Protein 5EYF (pdb70)

Nearest PDB structures (foldseek):
  6svf-assembly1_A  TM=8.937E-01  e=3.578E-24  Thermotoga maritima MSB8
  1xt8-assembly1_A  TM=9.044E-01  e=3.870E-22  Campylobacter jejuni
  2yjp-assembly3_C  TM=8.990E-01  e=2.660E-22  Neisseria gonorrhoeae FA 1090
  5lom-assembly1_A  TM=8.837E-01  e=2.444E-17  Agrobacterium fabrum str. C58
  3mpk-assembly1_A  TM=8.331E-01  e=2.059E-15  Bordetella pertussis Tohama I

Secondary structure (DSSP, 8-state):
--HHHHHHHHTEEEEEE-SS-TTT--TTTTS--SHHHHHHHHHHHHHH-TT-EEEEEE--TTTHHHHHHHTS-SEE------TTGGGTEEE----EEE-EEEEEETT-S--SGGG--TT-EEEEETT-HHHHHHHHHSTTSEEEEESSHHHHHHHHHTTS----EEHHHHHHHHTT-TTEEEES-BSS-EEE--EEETT-HHHHHHHHHHHH---SSHHHHHHHHH-TT--TT---/--S-HHHHHHHH-EEEEEE-SS-TTT--TTTT---SHHHHHHHHHHHHHH-TT-EEEEEE--TTTHHHHHHTTS-SEE------HHHHTTEEE-S--EEE-EEEEEETT-S--SGGG--TT-EEEEETTSSHHHHHHHHSTT-EEEEESSHHHHHHHHHTTSS---EEHHHHHHHHTT-TTEEEES-BSS-EEE--EEETT-HHHHHHHHHHHH---SSHHHHHHHHH-TT--TT---

InterPro domains:
  IPR001320 Ionotropic glutamate receptor, C-terminal [SM00079] (42-264)
  IPR001638 Solute-binding protein family 3/N-terminal domain of MltF [PF00497] (43-263)
  IPR001638 Solute-binding protein family 3/N-terminal domain of MltF [SM00062] (42-265)
  IPR051455 Bacterial solute-binding protein 3 [PTHR30085] (2-263)

Structure (mmCIF, N/CA/C/O backbone):
data_5EYF
#
_entry.id   5EYF
#
_cell.length_a   36.405
_cell.length_b   115.434
_cell.length_c   53.825
_cell.angle_alpha   90.00
_cell.angle_beta   101.93
_cell.angle_gamma   90.00
#
_symmetry.space_group_name_H-M   'P 1 21 1'
#
loop_
_entity.id
_entity.type
_entity.pdbx_description
1 polymer 'Glutamate ABC superfamily ATP binding cassette transporter, binding protein'
2 non-polymer 'GLUTAMIC ACID'
3 non-polymer 'MAGNESIUM ION'
4 non-polymer 'CHLORIDE ION'
5 water water
#
loop_
_atom_site.group_PDB
_atom_site.id
_atom_site.type_symbol
_atom_site.label_atom_id
_atom_site.label_alt_id
_atom_site.label_comp_id
_atom_site.label_asym_id
_atom_site.label_entity_id
_atom_site.label_seq_id
_atom_site.pdbx_PDB_ins_code
_atom_site.Cartn_x
_atom_site.Cartn_y
_atom_site.Cartn_z
_atom_site.occupancy
_atom_site.B_iso_or_equiv
_atom_site.auth_seq_id
_atom_site.auth_comp_id
_atom_site.auth_asym_id
_atom_site.auth_atom_id
_atom_site.pdbx_PDB_model_num
ATOM 1 N N . GLU A 1 5 ? -1.381 64.628 28.320 1.00 44.87 31 GLU A N 1
ATOM 2 C CA . GLU A 1 5 ? -0.378 64.746 27.265 1.00 43.67 31 GLU A CA 1
ATOM 3 C C . GLU A 1 5 ? 0.448 63.466 27.175 1.00 40.30 31 GLU A C 1
ATOM 4 O O . GLU A 1 5 ? 0.892 62.957 28.202 1.00 40.42 31 GLU A O 1
ATOM 10 N N . ASP A 1 6 ? 0.649 62.955 25.956 1.00 37.53 32 ASP A N 1
ATOM 11 C CA . ASP A 1 6 ? 1.412 61.722 25.739 1.00 34.93 32 ASP A CA 1
ATOM 12 C C . ASP A 1 6 ? 2.873 61.988 26.087 1.00 31.81 32 ASP A C 1
ATOM 13 O O . ASP A 1 6 ? 3.542 62.785 25.417 1.00 32.79 32 ASP A O 1
ATOM 18 N N . ILE A 1 7 ? 3.366 61.342 27.151 1.00 28.39 33 ILE A N 1
ATOM 19 C CA . ILE A 1 7 ? 4.726 61.603 27.608 1.00 27.82 33 ILE A CA 1
ATOM 20 C C . ILE A 1 7 ? 5.749 61.134 26.587 1.00 28.53 33 ILE A C 1
ATOM 21 O O . ILE A 1 7 ? 6.833 61.724 26.460 1.00 27.82 33 ILE A O 1
ATOM 26 N N . LEU A 1 8 ? 5.447 60.066 25.855 1.00 28.17 34 LEU A N 1
ATOM 27 C CA . LEU A 1 8 ? 6.390 59.624 24.840 1.00 28.83 34 LEU A CA 1
ATOM 28 C C . LEU A 1 8 ? 6.587 60.706 23.786 1.00 30.28 34 LEU A C 1
ATOM 29 O O . LEU A 1 8 ? 7.723 60.986 23.388 1.00 30.74 34 LEU A O 1
ATOM 34 N N . GLU A 1 9 ? 5.493 61.363 23.363 1.00 30.78 35 GLU A N 1
ATOM 35 C CA . GLU A 1 9 ? 5.599 62.503 22.456 1.00 32.84 35 GLU A CA 1
ATOM 36 C C . GLU A 1 9 ? 6.376 63.650 23.095 1.00 33.90 35 GLU A C 1
ATOM 37 O O . GLU A 1 9 ? 7.326 64.175 22.501 1.00 34.71 35 GLU A O 1
ATOM 43 N N . ARG A 1 10 ? 5.983 64.062 24.309 1.00 33.01 36 ARG A N 1
ATOM 44 C CA . ARG A 1 10 ? 6.627 65.228 24.911 1.00 33.54 36 ARG A CA 1
ATOM 45 C C . ARG A 1 10 ? 8.106 64.988 25.146 1.00 34.22 36 ARG A C 1
ATOM 46 O O . ARG A 1 10 ? 8.925 65.888 24.928 1.00 35.75 36 ARG A O 1
ATOM 54 N N . SER A 1 11 ? 8.467 63.783 25.605 1.00 32.84 37 SER A N 1
ATOM 55 C CA . SER A 1 11 ? 9.867 63.530 25.930 1.00 32.56 37 SER A CA 1
ATOM 56 C C . SER A 1 11 ? 10.755 63.610 24.696 1.00 33.56 37 SER A C 1
ATOM 57 O O . SER A 1 11 ? 11.919 64.002 24.803 1.00 32.28 37 SER A O 1
ATOM 60 N N . LYS A 1 12 ? 10.242 63.234 23.521 1.00 34.93 38 LYS A N 1
ATOM 61 C CA . LYS A 1 12 ? 11.022 63.434 22.304 1.00 37.93 38 LYS A CA 1
ATOM 62 C C . LYS A 1 12 ? 11.167 64.917 21.988 1.00 38.98 38 LYS A C 1
ATOM 63 O O . LYS A 1 12 ? 12.213 65.350 21.492 1.00 39.69 38 LYS A O 1
ATOM 69 N N . SER A 1 13 ? 10.138 65.715 22.287 1.00 37.72 39 SER A N 1
ATOM 70 C CA . SER A 1 13 ? 10.215 67.147 22.011 1.00 37.54 39 SER A CA 1
ATOM 71 C C . SER A 1 13 ? 11.213 67.852 22.930 1.00 38.03 39 SER A C 1
ATOM 72 O O . SER A 1 13 ? 12.010 68.673 22.469 1.00 40.14 39 SER A O 1
ATOM 75 N N . THR A 1 14 ? 11.194 67.553 24.227 1.00 34.78 40 THR A N 1
ATOM 76 C CA . THR A 1 14 ? 12.133 68.165 25.162 1.00 33.69 40 THR A CA 1
ATOM 77 C C . THR A 1 14 ? 13.432 67.377 25.291 1.00 32.41 40 THR A C 1
ATOM 78 O O . THR A 1 14 ? 14.334 67.799 26.024 1.00 34.12 40 THR A O 1
ATOM 82 N N . ASN A 1 15 ? 13.524 66.229 24.617 1.00 30.59 41 ASN A N 1
ATOM 83 C CA . ASN A 1 15 ? 14.716 65.381 24.606 1.00 28.37 41 ASN A CA 1
ATOM 84 C C . ASN A 1 15 ? 15.108 64.967 26.018 1.00 26.71 41 ASN A C 1
ATOM 85 O O . ASN A 1 15 ? 16.288 64.908 26.360 1.00 25.80 41 ASN A O 1
ATOM 90 N N . GLU A 1 16 ? 14.108 64.660 26.836 1.00 24.64 42 GLU A N 1
ATOM 91 C CA . GLU A 1 16 ? 14.360 64.449 28.255 1.00 23.20 42 GLU A CA 1
ATOM 92 C C . GLU A 1 16 ? 13.247 63.603 28.836 1.00 22.36 42 GLU A C 1
ATOM 93 O O . GLU A 1 16 ? 12.086 63.783 28.479 1.00 22.47 42 GLU A O 1
ATOM 99 N N . ILE A 1 17 ? 13.606 62.694 29.741 1.00 19.91 43 ILE A N 1
ATOM 100 C CA . ILE A 1 17 ? 12.643 62.004 30.587 1.00 18.73 43 ILE A CA 1
ATOM 101 C C . ILE A 1 17 ? 12.936 62.413 32.026 1.00 18.33 43 ILE A C 1
ATOM 102 O O . ILE A 1 17 ? 14.107 62.434 32.439 1.00 18.68 43 ILE A O 1
ATOM 107 N N . ILE A 1 18 ? 11.883 62.755 32.774 1.00 17.59 44 ILE A N 1
ATOM 108 C CA . ILE A 1 18 ? 11.995 63.190 34.163 1.00 17.84 44 ILE A CA 1
ATOM 109 C C . ILE A 1 18 ? 11.685 62.004 35.074 1.00 15.29 44 ILE A C 1
ATOM 110 O O . ILE A 1 18 ? 10.568 61.464 35.060 1.00 15.98 44 ILE A O 1
ATOM 115 N N . TRP A 1 19 ? 12.656 61.619 35.898 1.00 16.57 45 TRP A N 1
ATOM 116 C CA . TRP A 1 19 ? 12.536 60.442 36.746 1.00 14.97 45 TRP A CA 1
ATOM 117 C C . TRP A 1 19 ? 12.442 60.848 38.212 1.00 14.68 45 TRP A C 1
ATOM 118 O O . TRP A 1 19 ? 13.286 61.618 38.707 1.00 15.61 45 TRP A O 1
ATOM 129 N N . GLY A 1 20 ? 11.461 60.295 38.925 1.00 15.71 46 GLY A N 1
ATOM 130 C CA . GLY A 1 20 ? 11.423 60.472 40.361 1.00 14.32 46 GLY A CA 1
ATOM 131 C C . GLY A 1 20 ? 12.238 59.389 41.038 1.00 13.35 46 GLY A C 1
ATOM 132 O O . GLY A 1 20 ? 11.934 58.204 40.865 1.00 14.31 46 GLY A O 1
ATOM 133 N N . VAL A 1 21 ? 13.298 59.755 41.764 1.00 14.09 47 VAL A N 1
ATOM 134 C CA . VAL A 1 21 ? 14.178 58.794 42.425 1.00 13.82 47 VAL A CA 1
ATOM 135 C C . VAL A 1 21 ? 14.325 59.150 43.902 1.00 14.51 47 VAL A C 1
ATOM 136 O O . VAL A 1 21 ? 14.132 60.307 44.309 1.00 13.93 47 VAL A O 1
ATOM 140 N N . LYS A 1 22 ? 14.751 58.157 44.702 1.00 13.77 48 LYS A N 1
ATOM 141 C CA . LYS A 1 22 ? 15.138 58.482 46.067 1.00 14.23 48 LYS A CA 1
ATOM 142 C C . LYS A 1 22 ? 16.447 59.258 46.058 1.00 14.21 48 LYS A C 1
ATOM 143 O O . LYS A 1 22 ? 17.269 59.129 45.141 1.00 14.69 48 LYS A O 1
ATOM 149 N N . TYR A 1 23 ? 16.652 60.057 47.122 1.00 15.07 49 TYR A N 1
ATOM 150 C CA . TYR A 1 23 ? 17.928 60.728 47.350 1.00 15.66 49 TYR A CA 1
ATOM 151 C C . TYR A 1 23 ? 18.654 60.229 48.591 1.00 16.76 49 TYR A C 1
ATOM 152 O O . TYR A 1 23 ? 19.775 60.695 48.885 1.00 17.99 49 TYR A O 1
ATOM 161 N N . ASP A 1 24 ? 18.040 59.337 49.355 1.00 17.07 50 ASP A N 1
ATOM 162 C CA . ASP A 1 24 ? 18.579 58.906 50.638 1.00 17.26 50 ASP A CA 1
ATOM 163 C C . ASP A 1 24 ? 18.813 57.398 50.713 1.00 16.35 50 ASP A C 1
ATOM 164 O O . ASP A 1 24 ? 19.010 56.868 51.816 1.00 18.53 50 ASP A O 1
ATOM 169 N N . THR A 1 25 ? 18.820 56.686 49.582 1.00 14.61 51 THR A N 1
ATOM 170 C CA . THR A 1 25 ? 18.850 55.224 49.596 1.00 14.51 51 THR A CA 1
ATOM 171 C C . THR A 1 25 ? 20.107 54.745 48.878 1.00 13.94 51 THR A C 1
ATOM 172 O O . THR A 1 25 ? 20.131 54.564 47.660 1.00 13.52 51 THR A O 1
ATOM 176 N N . ARG A 1 26 ? 21.164 54.543 49.647 1.00 14.50 52 ARG A N 1
ATOM 177 C CA . ARG A 1 26 ? 22.413 54.044 49.088 1.00 14.56 52 ARG A CA 1
ATOM 178 C C . ARG A 1 26 ? 22.160 52.743 48.334 1.00 16.37 52 ARG A C 1
ATOM 179 O O . ARG A 1 26 ? 21.400 51.879 48.793 1.00 17.70 52 ARG A O 1
ATOM 187 N N . LEU A 1 27 ? 22.794 52.648 47.165 1.00 14.58 53 LEU A N 1
ATOM 188 C CA . LEU A 1 27 ? 22.746 51.572 46.173 1.00 13.47 53 LEU A CA 1
ATOM 189 C C . LEU A 1 27 ? 21.633 51.757 45.145 1.00 12.34 53 LEU A C 1
ATOM 190 O O . LEU A 1 27 ? 21.658 51.074 44.116 1.00 13.25 53 LEU A O 1
ATOM 195 N N . PHE A 1 28 ? 20.645 52.624 45.417 1.00 11.53 54 PHE A N 1
ATOM 196 C CA . PHE A 1 28 ? 19.510 52.813 44.511 1.00 11.87 54 PHE A CA 1
ATOM 197 C C . PHE A 1 28 ? 19.378 54.256 44.049 1.00 11.54 54 PHE A C 1
ATOM 198 O O . PHE A 1 28 ? 19.344 54.514 42.832 1.00 12.80 54 PHE A O 1
ATOM 206 N N . GLY A 1 29 ? 19.264 55.199 44.982 1.00 12.42 55 GLY A N 1
ATOM 207 C CA . GLY A 1 29 ? 19.180 56.616 44.635 1.00 13.92 55 GLY A CA 1
ATOM 208 C C . GLY A 1 29 ? 19.662 57.380 45.852 1.00 15.41 55 GLY A C 1
ATOM 209 O O . GLY A 1 29 ? 18.944 57.453 46.861 1.00 15.33 55 GLY A O 1
ATOM 234 N N . ASP A 1 32 ? 24.886 62.255 46.107 1.00 30.55 58 ASP A N 1
ATOM 235 C CA . ASP A 1 32 ? 26.309 62.103 46.368 1.00 32.98 58 ASP A CA 1
ATOM 236 C C . ASP A 1 32 ? 26.929 63.475 46.590 1.00 34.16 58 ASP A C 1
ATOM 237 O O . ASP A 1 32 ? 26.951 64.304 45.677 1.00 35.08 58 ASP A O 1
ATOM 242 N N . ILE A 1 33 ? 27.445 63.695 47.793 1.00 35.01 59 ILE A N 1
ATOM 243 C CA . ILE A 1 33 ? 28.004 64.998 48.137 1.00 40.76 59 ILE A CA 1
ATOM 244 C C . ILE A 1 33 ? 29.250 65.296 47.305 1.00 41.05 59 ILE A C 1
ATOM 245 O O . ILE A 1 33 ? 29.445 66.426 46.854 1.00 40.68 59 ILE A O 1
ATOM 250 N N . GLU A 1 34 ? 30.076 64.284 47.030 0.65 41.31 60 GLU A N 1
ATOM 251 C CA . GLU A 1 34 ? 31.302 64.533 46.269 0.65 41.82 60 GLU A CA 1
ATOM 252 C C . GLU A 1 34 ? 30.999 65.111 44.886 0.65 40.47 60 GLU A C 1
ATOM 253 O O . GLU A 1 34 ? 31.533 66.159 44.506 0.65 38.07 60 GLU A O 1
ATOM 259 N N . SER A 1 35 ? 30.133 64.450 44.123 1.00 41.21 61 SER A N 1
ATOM 260 C CA . SER A 1 35 ? 29.861 64.857 42.750 1.00 40.54 61 SER A CA 1
ATOM 261 C C . SER A 1 35 ? 28.647 65.768 42.614 1.00 38.63 61 SER A C 1
ATOM 262 O O . SER A 1 35 ? 28.388 66.257 41.513 1.00 37.71 61 SER A O 1
ATOM 265 N N . ARG A 1 36 ? 27.897 65.990 43.692 1.00 37.11 62 ARG A N 1
ATOM 266 C CA . ARG A 1 36 ? 26.655 66.753 43.645 1.00 35.74 62 ARG A CA 1
ATOM 267 C C . ARG A 1 36 ? 25.685 66.175 42.621 1.00 33.08 62 ARG A C 1
ATOM 268 O O . ARG A 1 36 ? 24.974 66.903 41.932 1.00 33.64 62 ARG A O 1
ATOM 276 N N . THR A 1 37 ? 25.641 64.845 42.527 1.00 29.59 63 THR A N 1
ATOM 277 C CA . THR A 1 37 ? 24.707 64.168 41.629 1.00 27.49 63 THR A CA 1
ATOM 278 C C . THR A 1 37 ? 24.145 62.939 42.320 1.00 24.16 63 THR A C 1
ATOM 279 O O . THR A 1 37 ? 24.763 62.370 43.214 1.00 25.18 63 THR A O 1
ATOM 283 N N . VAL A 1 38 ? 22.970 62.547 41.914 1.00 21.10 64 VAL A N 1
ATOM 284 C CA . VAL A 1 38 ? 22.345 61.386 42.523 1.00 19.51 64 VAL A CA 1
ATOM 285 C C . VAL A 1 38 ? 22.883 60.129 41.846 1.00 18.70 64 VAL A C 1
ATOM 286 O O . VAL A 1 38 ? 23.136 60.115 40.638 1.00 19.18 64 VAL A O 1
ATOM 290 N N . GLN A 1 39 ? 23.088 59.070 42.628 1.00 18.12 65 GLN A N 1
ATOM 291 C CA . GLN A 1 39 ? 23.713 57.850 42.123 1.00 18.13 65 GLN A CA 1
ATOM 292 C C . GLN A 1 39 ? 23.013 56.614 42.658 1.00 15.96 65 GLN A C 1
ATOM 293 O O . GLN A 1 39 ? 22.460 56.626 43.756 1.00 16.42 65 GLN A O 1
ATOM 299 N N . GLY A 1 40 ? 23.086 55.535 41.886 1.00 13.83 66 GLY A N 1
ATOM 300 C CA . GLY A 1 40 ? 22.608 54.249 42.357 1.00 13.94 66 GLY A CA 1
ATOM 301 C C . GLY A 1 40 ? 22.079 53.422 41.204 1.00 12.29 66 GLY A C 1
ATOM 302 O O . GLY A 1 40 ? 22.033 53.864 40.056 1.00 13.43 66 GLY A O 1
ATOM 303 N N . PHE A 1 41 ? 21.599 52.224 41.565 1.00 12.26 67 PHE A N 1
ATOM 304 C CA . PHE A 1 41 ? 21.012 51.301 40.590 1.00 11.40 67 PHE A CA 1
ATOM 305 C C . PHE A 1 41 ? 19.768 51.878 39.903 1.00 11.66 67 PHE A C 1
ATOM 306 O O . PHE A 1 41 ? 19.622 51.751 38.679 1.00 12.78 67 PHE A O 1
ATOM 314 N N . ASP A 1 42 ? 18.841 52.469 40.674 1.00 12.26 68 ASP A N 1
ATOM 315 C CA . ASP A 1 42 ? 17.655 53.064 40.035 1.00 11.73 68 ASP A CA 1
ATOM 316 C C . ASP A 1 42 ? 18.060 54.174 39.061 1.00 12.43 68 ASP A C 1
ATOM 317 O O . ASP A 1 42 ? 17.509 54.278 37.946 1.00 13.31 68 ASP A O 1
ATOM 322 N N . VAL A 1 43 ? 19.016 55.009 39.468 1.00 12.85 69 VAL A N 1
ATOM 323 C CA . VAL A 1 43 ? 19.522 56.084 38.613 1.00 13.42 69 VAL A CA 1
ATOM 324 C C . VAL A 1 43 ? 20.103 55.519 37.318 1.00 13.83 69 VAL A C 1
ATOM 325 O O . VAL A 1 43 ? 19.793 55.997 36.222 1.00 14.49 69 VAL A O 1
ATOM 329 N N . ASP A 1 44 ? 20.972 54.503 37.423 1.00 13.79 70 ASP A N 1
ATOM 330 C CA . ASP A 1 44 ? 21.610 53.961 36.223 1.00 13.37 70 ASP A CA 1
ATOM 331 C C . ASP A 1 44 ? 20.614 53.251 35.315 1.00 13.69 70 ASP A C 1
ATOM 332 O O . ASP A 1 44 ? 20.731 53.337 34.082 1.00 15.30 70 ASP A O 1
ATOM 337 N N . ILE A 1 45 ? 19.623 52.559 35.896 1.00 12.69 71 ILE A N 1
ATOM 338 C CA . ILE A 1 45 ? 18.576 51.962 35.059 1.00 13.32 71 ILE A CA 1
ATOM 339 C C . ILE A 1 45 ? 17.793 53.054 34.329 1.00 13.29 71 ILE A C 1
ATOM 340 O O . ILE A 1 45 ? 17.523 52.931 33.129 1.00 14.03 71 ILE A O 1
ATOM 345 N N . ALA A 1 46 ? 17.473 54.165 35.022 1.00 12.64 72 ALA A N 1
ATOM 346 C CA . ALA A 1 46 ? 16.766 55.270 34.380 1.00 13.80 72 ALA A CA 1
ATOM 347 C C . ALA A 1 46 ? 17.568 55.818 33.217 1.00 13.68 72 ALA A C 1
ATOM 348 O O . ALA A 1 46 ? 17.023 56.087 32.137 1.00 15.63 72 ALA A O 1
ATOM 350 N N . LYS A 1 47 ? 18.865 56.052 33.436 1.00 14.93 73 LYS A N 1
ATOM 351 C CA . LYS A 1 47 ? 19.709 56.581 32.367 1.00 15.21 73 LYS A CA 1
ATOM 352 C C . LYS A 1 47 ? 19.722 55.659 31.152 1.00 16.41 73 LYS A C 1
ATOM 353 O O . LYS A 1 47 ? 19.667 56.121 30.006 1.00 16.67 73 LYS A O 1
ATOM 359 N N . ALA A 1 48 ? 19.836 54.360 31.394 1.00 16.94 74 ALA A N 1
ATOM 360 C CA . ALA A 1 48 ? 19.899 53.389 30.309 1.00 15.92 74 ALA A CA 1
ATOM 361 C C . ALA A 1 48 ? 18.573 53.334 29.550 1.00 15.43 74 ALA A C 1
ATOM 362 O O . ALA A 1 48 ? 18.563 53.280 28.308 1.00 16.41 74 ALA A O 1
ATOM 364 N N . ILE A 1 49 ? 17.446 53.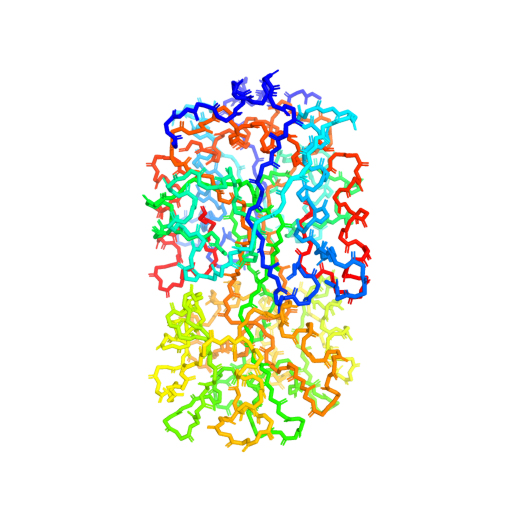356 30.271 1.00 15.68 75 ILE A N 1
ATOM 365 C CA . ILE A 1 49 ? 16.152 53.350 29.586 1.00 15.22 75 ILE A CA 1
ATOM 366 C C . ILE A 1 49 ? 16.027 54.589 28.730 1.00 16.00 75 ILE A C 1
ATOM 367 O O . ILE A 1 49 ? 15.552 54.534 27.585 1.00 17.14 75 ILE A O 1
ATOM 372 N N . THR A 1 50 ? 16.461 55.731 29.272 1.00 16.35 76 THR A N 1
ATOM 373 C CA . THR A 1 50 ? 16.319 56.984 28.537 1.00 16.14 76 THR A CA 1
ATOM 374 C C . THR A 1 50 ? 17.115 56.937 27.241 1.00 18.13 76 THR A C 1
ATOM 375 O O . THR A 1 50 ? 16.644 57.404 26.195 1.00 19.13 76 THR A O 1
ATOM 379 N N . LYS A 1 51 ? 18.306 56.346 27.280 1.00 17.80 77 LYS A N 1
ATOM 380 C CA . LYS A 1 51 ? 19.093 56.203 26.062 1.00 18.88 77 LYS A CA 1
ATOM 381 C C . LYS A 1 51 ? 18.440 55.233 25.082 1.00 20.54 77 LYS A C 1
ATOM 382 O O . LYS A 1 51 ? 18.524 55.438 23.870 1.00 21.77 77 LYS A O 1
ATOM 388 N N . LYS A 1 52 ? 17.793 54.159 25.568 1.00 20.38 78 LYS A N 1
ATOM 389 C CA . LYS A 1 52 ? 17.094 53.280 24.624 1.00 20.33 78 LYS A CA 1
ATOM 390 C C . LYS A 1 52 ? 15.955 54.012 23.917 1.00 20.01 78 LYS A C 1
ATOM 391 O O . LYS A 1 52 ? 15.742 53.824 22.711 1.00 20.62 78 LYS A O 1
ATOM 397 N N . ILE A 1 53 ? 15.212 54.845 24.655 1.00 19.66 79 ILE A N 1
ATOM 398 C CA . ILE A 1 53 ? 14.028 55.508 24.106 1.00 20.19 79 ILE A CA 1
ATOM 399 C C . ILE A 1 53 ? 14.419 56.690 23.238 1.00 22.71 79 ILE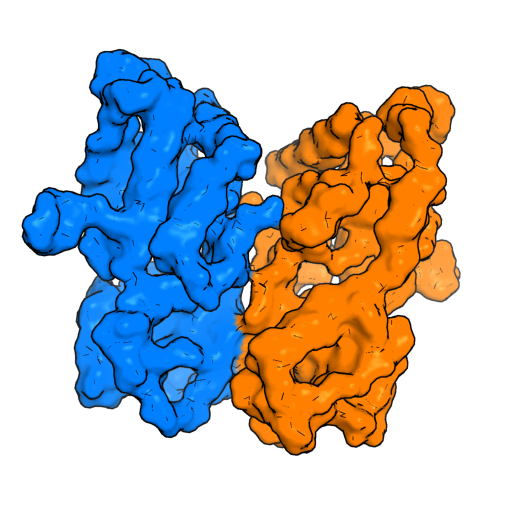 A C 1
ATOM 400 O O . ILE A 1 53 ? 13.888 56.874 22.135 1.00 24.26 79 ILE A O 1
ATOM 405 N N . LEU A 1 54 ? 15.330 57.531 23.722 1.00 22.69 80 LEU A N 1
ATOM 406 C CA . LEU A 1 54 ? 15.609 58.791 23.041 1.00 24.67 80 LEU A CA 1
ATOM 407 C C . LEU A 1 54 ? 16.884 58.761 22.209 1.00 26.13 80 LEU A C 1
ATOM 408 O O . LEU A 1 54 ? 17.129 59.704 21.443 1.00 28.94 80 LEU A O 1
ATOM 413 N N . GLY A 1 55 ? 17.681 57.705 22.319 1.00 26.16 81 GLY A N 1
ATOM 414 C CA . GLY A 1 55 ? 18.986 57.666 21.705 1.00 25.91 81 GLY A CA 1
ATOM 415 C C . GLY A 1 55 ? 20.066 58.116 22.669 1.00 28.91 81 GLY A C 1
ATOM 416 O O . GLY A 1 55 ? 19.811 58.616 23.768 1.00 28.10 81 GLY A O 1
ATOM 417 N N . ASP A 1 56 ? 21.309 57.966 22.219 1.00 31.82 82 ASP A N 1
ATOM 418 C CA . ASP A 1 56 ? 22.441 58.201 23.106 1.00 35.70 82 ASP A CA 1
ATOM 419 C C . ASP A 1 56 ? 22.519 59.639 23.601 1.00 34.09 82 ASP A C 1
ATOM 420 O O . ASP A 1 56 ? 23.120 59.884 24.648 1.00 35.08 82 ASP A O 1
ATOM 425 N N . ASN A 1 57 ? 21.912 60.592 22.904 1.00 33.27 83 ASN A N 1
ATOM 426 C CA . ASN A 1 57 ? 21.922 61.976 23.354 1.00 33.01 83 ASN A CA 1
ATOM 427 C C . ASN A 1 57 ? 20.720 62.360 24.222 1.00 31.67 83 ASN A C 1
ATOM 428 O O . ASN A 1 57 ? 20.544 63.545 24.528 1.00 31.52 83 ASN A O 1
ATOM 433 N N . GLY A 1 58 ? 19.887 61.406 24.613 1.00 29.09 84 GLY A N 1
ATOM 434 C CA . GLY A 1 58 ? 18.750 61.737 25.451 1.00 28.67 84 GLY A CA 1
ATOM 435 C C . GLY A 1 58 ? 19.186 62.208 26.828 1.00 28.24 84 GLY A C 1
ATOM 436 O O . GLY A 1 58 ? 20.187 61.753 27.381 1.00 28.30 84 GLY A O 1
ATOM 437 N N . LYS A 1 59 ? 18.414 63.130 27.395 1.00 27.71 85 LYS A N 1
ATOM 438 C CA . LYS A 1 59 ? 18.724 63.701 28.701 1.00 27.47 85 LYS A CA 1
ATOM 439 C C . LYS A 1 59 ? 17.849 63.091 29.784 1.00 23.73 85 LYS A C 1
ATOM 440 O O . LYS A 1 59 ? 16.691 62.739 29.544 1.00 23.00 85 LYS A O 1
ATOM 446 N N . THR A 1 60 ? 18.405 63.008 30.993 1.00 24.42 86 THR A N 1
ATOM 447 C CA . THR A 1 60 ? 17.649 62.625 32.173 1.00 24.14 86 THR A CA 1
ATOM 448 C C . THR A 1 60 ? 17.593 63.794 33.141 1.00 25.22 86 THR A C 1
ATOM 449 O O . THR A 1 60 ? 18.571 64.532 33.289 1.00 28.06 86 THR A O 1
ATOM 453 N N A GLU A 1 61 ? 16.440 63.988 33.780 0.47 24.29 87 GLU A N 1
ATOM 454 N N B GLU A 1 61 ? 16.427 63.981 33.741 0.53 24.38 87 GLU A N 1
ATOM 455 C CA A GLU A 1 61 ? 16.320 64.900 34.910 0.47 24.28 87 GLU A CA 1
ATOM 456 C CA B GLU A 1 61 ? 16.265 64.839 34.896 0.53 24.67 87 GLU A CA 1
ATOM 457 C C A GLU A 1 61 ? 15.756 64.146 36.103 0.47 21.89 87 GLU A C 1
ATOM 458 C C B GLU A 1 61 ? 15.866 63.970 36.078 0.53 22.56 87 GLU A C 1
ATOM 459 O O A GLU A 1 61 ? 14.700 63.516 35.994 0.47 20.51 87 GLU A O 1
ATOM 460 O O B GLU A 1 61 ? 15.067 63.041 35.930 0.53 22.76 87 GLU A O 1
ATOM 471 N N . PHE A 1 62 ? 16.431 64.249 37.242 1.00 21.21 88 PHE A N 1
ATOM 472 C CA . PHE A 1 62 ? 16.045 63.527 38.447 1.00 19.27 88 PHE A CA 1
ATOM 473 C C . PHE A 1 62 ? 15.392 64.490 39.421 1.00 19.99 88 PHE A C 1
ATOM 474 O O . PHE A 1 62 ? 15.827 65.642 39.566 1.00 24.85 88 PHE A O 1
ATOM 482 N N . VAL A 1 63 ? 14.296 64.024 40.004 1.00 18.25 89 VAL A N 1
ATOM 483 C CA . VAL A 1 63 ? 13.502 64.761 40.979 1.00 17.99 89 VAL A CA 1
ATOM 484 C C . VAL A 1 63 ? 13.399 63.895 42.221 1.00 16.72 89 VAL A C 1
ATOM 485 O O . VAL A 1 63 ? 13.064 62.709 42.121 1.00 17.76 89 VAL A O 1
ATOM 489 N N . GLU A 1 64 ? 13.719 64.463 43.385 1.00 18.15 90 GLU A N 1
ATOM 490 C CA . GLU A 1 64 ? 13.683 63.704 44.634 1.00 18.21 90 GLU A CA 1
ATOM 491 C C . GLU A 1 64 ? 12.246 63.346 44.990 1.00 17.96 90 GLU A C 1
ATOM 492 O O . GLU A 1 64 ? 11.372 64.218 45.037 1.00 18.37 90 GLU A O 1
ATOM 498 N N . VAL A 1 65 ? 11.999 62.041 45.224 1.00 16.06 91 VAL A N 1
ATOM 499 C CA . VAL A 1 65 ? 10.731 61.571 45.746 1.00 15.50 91 VAL A CA 1
ATOM 500 C C . VAL A 1 65 ? 11.012 60.800 47.023 1.00 15.47 91 VAL A C 1
ATOM 501 O O . VAL A 1 65 ? 12.116 60.296 47.235 1.00 16.22 91 VAL A O 1
ATOM 505 N N . THR A 1 66 ? 10.005 60.718 47.877 1.00 15.34 92 THR A N 1
ATOM 506 C CA . THR A 1 66 ? 9.989 59.764 48.977 1.00 15.49 92 THR A CA 1
ATOM 507 C C . THR A 1 66 ? 8.882 58.744 48.727 1.00 16.13 92 THR A C 1
ATOM 508 O O . THR A 1 66 ? 8.076 58.868 47.802 1.00 16.34 92 THR A O 1
ATOM 512 N N . SER A 1 67 ? 8.812 57.745 49.605 1.00 14.76 93 SER A N 1
ATOM 513 C CA . SER A 1 67 ? 7.711 56.803 49.498 1.00 15.59 93 SER A CA 1
ATOM 514 C C . SER A 1 67 ? 6.377 57.513 49.642 1.00 15.54 93 SER A C 1
ATOM 515 O O . SER A 1 67 ? 5.369 57.078 49.070 1.00 17.01 93 SER A O 1
ATOM 518 N N . LYS A 1 68 ? 6.346 58.606 50.388 1.00 17.88 94 LYS A N 1
ATOM 519 C CA . LYS A 1 68 ? 5.102 59.348 50.566 1.00 17.92 94 LYS A CA 1
ATOM 520 C C . LYS A 1 68 ? 4.774 60.222 49.369 1.00 18.04 94 LYS A C 1
ATOM 521 O O . LYS A 1 68 ? 3.600 60.366 49.025 1.00 20.81 94 LYS A O 1
ATOM 527 N N . THR A 1 69 ? 5.775 60.850 48.744 1.00 17.21 95 THR A N 1
ATOM 528 C CA . THR A 1 69 ? 5.462 61.839 47.719 1.00 17.28 95 THR A CA 1
ATOM 529 C C . THR A 1 69 ? 5.456 61.286 46.309 1.00 15.79 95 THR A C 1
ATOM 530 O O . THR A 1 69 ? 5.016 61.996 45.396 1.00 17.17 95 THR A O 1
ATOM 534 N N . ARG A 1 70 ? 5.941 60.057 46.092 1.00 15.69 96 ARG A N 1
ATOM 535 C CA . ARG A 1 70 ? 6.198 59.629 44.717 1.00 14.79 96 ARG A CA 1
ATOM 536 C C . ARG A 1 70 ? 4.913 59.518 43.882 1.00 14.82 96 ARG A C 1
ATOM 537 O O . ARG A 1 70 ? 4.883 60.012 42.756 1.00 16.38 96 ARG A O 1
ATOM 545 N N . ILE A 1 71 ? 3.854 58.873 44.389 1.00 14.64 97 ILE A N 1
ATOM 546 C CA . ILE A 1 71 ? 2.648 58.768 43.546 1.00 15.84 97 ILE A CA 1
ATOM 547 C C . ILE A 1 71 ? 2.003 60.145 43.343 1.00 15.73 97 ILE A C 1
ATOM 548 O O . ILE A 1 71 ? 1.649 60.474 42.204 1.00 17.21 97 ILE A O 1
ATOM 553 N N . PRO A 1 72 ? 1.870 61.014 44.357 1.00 16.41 98 PRO A N 1
ATOM 554 C CA . PRO A 1 72 ? 1.276 62.333 44.061 1.00 16.92 98 PRO A CA 1
ATOM 555 C C . PRO A 1 72 ? 2.046 63.093 42.991 1.00 18.32 98 PRO A C 1
ATOM 556 O O . PRO A 1 72 ? 1.430 63.743 42.129 1.00 19.49 98 PRO A O 1
ATOM 560 N N . LEU A 1 73 ? 3.391 63.041 43.029 1.00 17.91 99 LEU A N 1
ATOM 561 C CA . LEU A 1 73 ? 4.160 63.767 42.022 1.00 17.21 99 LEU A CA 1
ATOM 562 C C . LEU A 1 73 ? 3.953 63.172 40.639 1.00 17.00 99 LEU A C 1
ATOM 563 O O . LEU A 1 73 ? 3.884 63.900 39.648 1.00 19.45 99 LEU A O 1
ATOM 568 N N . LEU A 1 74 ? 3.929 61.843 40.551 1.00 16.13 100 LEU A N 1
ATOM 569 C CA . LEU A 1 74 ? 3.639 61.184 39.283 1.00 15.59 100 LEU A CA 1
ATOM 570 C C . LEU A 1 74 ? 2.267 61.589 38.752 1.00 17.95 100 LEU A C 1
ATOM 571 O O . LEU A 1 74 ? 2.116 61.914 37.564 1.00 19.80 100 LEU A O 1
ATOM 576 N N . LYS A 1 75 ? 1.241 61.553 39.610 1.00 18.55 101 LYS A N 1
ATOM 577 C CA . LYS A 1 75 ? -0.102 61.832 39.112 1.00 19.22 101 LYS A CA 1
ATOM 578 C C . LYS A 1 75 ? -0.256 63.282 38.672 1.00 20.82 101 LYS A C 1
ATOM 579 O O . LYS A 1 75 ? -1.043 63.568 37.762 1.00 21.88 101 LYS A O 1
ATOM 585 N N . ASN A 1 76 ? 0.501 64.193 39.276 1.00 20.53 102 ASN A N 1
ATOM 586 C CA . ASN A 1 76 ? 0.441 65.607 38.908 1.00 21.70 102 ASN A CA 1
ATOM 587 C C . ASN A 1 76 ? 1.338 65.957 37.727 1.00 22.67 102 ASN A C 1
ATOM 588 O O . ASN A 1 76 ? 1.313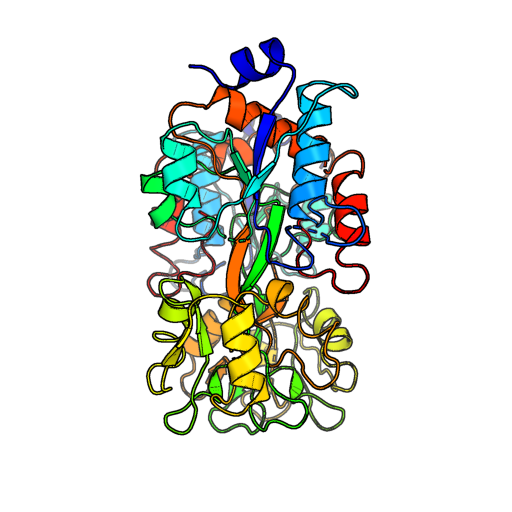 67.103 37.258 1.00 25.35 102 ASN A O 1
ATOM 593 N N . GLY A 1 77 ? 2.148 65.018 37.249 1.00 22.04 103 GLY A N 1
ATOM 594 C CA . GLY A 1 77 ? 2.981 65.276 36.094 1.00 21.31 103 GLY A CA 1
ATOM 595 C C . GLY A 1 77 ? 4.326 65.895 36.385 1.00 22.18 103 GLY A C 1
ATOM 596 O O . GLY A 1 77 ? 5.058 66.191 35.439 1.00 24.28 103 GLY A O 1
ATOM 597 N N . ASN A 1 78 ? 4.687 66.082 37.661 1.00 21.75 104 ASN A N 1
ATOM 598 C CA . ASN A 1 78 ? 6.011 66.619 37.974 1.00 20.54 104 ASN A CA 1
ATOM 599 C C . ASN A 1 78 ? 7.110 65.711 37.458 1.00 20.31 104 ASN A C 1
ATOM 600 O O . ASN A 1 78 ? 8.223 66.172 37.177 1.00 21.74 104 ASN A O 1
ATOM 605 N N . ILE A 1 79 ? 6.840 64.406 37.405 1.00 17.78 105 ILE A N 1
ATOM 606 C CA . ILE A 1 79 ? 7.794 63.424 36.918 1.00 16.94 105 ILE A CA 1
ATOM 607 C C . ILE A 1 79 ? 7.073 62.582 35.885 1.00 17.38 105 ILE A C 1
ATOM 608 O O . ILE A 1 79 ? 5.847 62.495 35.888 1.00 19.56 105 ILE A O 1
ATOM 613 N N . ASP A 1 80 ? 7.851 61.943 35.008 1.00 16.66 10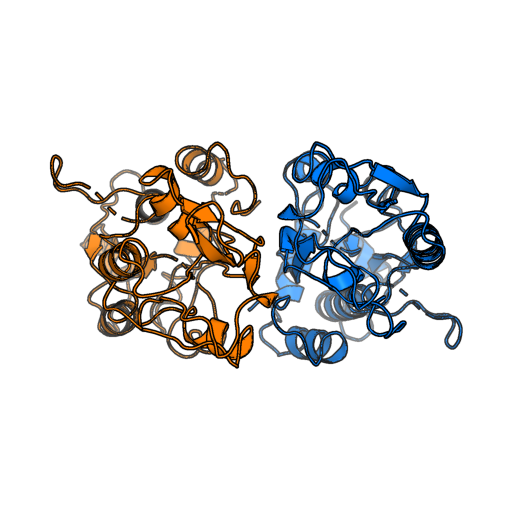6 ASP A N 1
ATOM 614 C CA . ASP A 1 80 ? 7.288 61.054 33.993 1.00 16.92 106 ASP A CA 1
ATOM 615 C C . ASP A 1 80 ? 7.176 59.610 34.470 1.00 15.85 106 ASP A C 1
ATOM 616 O O . ASP A 1 80 ? 6.375 58.829 33.924 1.00 15.85 106 ASP A O 1
ATOM 621 N N . ALA A 1 81 ? 7.987 59.231 35.448 1.00 15.64 107 ALA A N 1
ATOM 622 C CA . ALA A 1 81 ? 8.076 57.849 35.897 1.00 14.32 107 ALA A CA 1
ATOM 623 C C . ALA A 1 81 ? 8.695 57.876 37.273 1.00 13.41 107 ALA A C 1
ATOM 624 O O . ALA A 1 81 ? 9.492 58.766 37.572 1.00 15.10 107 ALA A O 1
ATOM 626 N N . ILE A 1 82 ? 8.321 56.906 38.104 1.00 13.06 108 ILE A N 1
ATOM 627 C CA . ILE A 1 82 ? 8.966 56.681 39.395 1.00 12.04 108 ILE A CA 1
ATOM 628 C C . ILE A 1 82 ? 9.886 55.481 39.243 1.00 12.23 108 ILE A C 1
ATOM 629 O O . ILE A 1 82 ? 9.435 54.387 38.861 1.00 12.81 108 ILE A O 1
ATOM 634 N N . ILE A 1 83 ? 11.152 55.630 39.604 1.00 10.90 109 ILE A N 1
ATOM 635 C CA . ILE A 1 83 ? 12.024 54.472 39.783 1.00 11.14 109 ILE A CA 1
ATOM 636 C C . ILE A 1 83 ? 12.751 54.706 41.109 1.00 11.42 109 ILE A C 1
ATOM 637 O O . ILE A 1 83 ? 13.697 55.508 41.209 1.00 12.58 109 ILE A O 1
ATOM 642 N N . ALA A 1 84 ? 12.180 54.145 42.174 1.00 11.75 110 ALA A N 1
ATOM 643 C CA . ALA A 1 84 ? 12.468 54.594 43.541 1.00 10.93 110 ALA A CA 1
ATOM 644 C C . ALA A 1 84 ? 12.134 53.477 44.514 1.00 11.71 110 ALA A C 1
ATOM 645 O O . ALA A 1 84 ? 11.188 53.586 45.297 1.00 12.19 110 ALA A O 1
ATOM 647 N N . THR A 1 85 ? 12.902 52.384 44.420 1.00 11.83 111 THR A N 1
ATOM 648 C CA . THR A 1 85 ? 12.734 51.154 45.225 1.00 10.81 111 THR A CA 1
ATOM 649 C C . THR A 1 85 ? 11.271 50.842 45.487 1.00 11.64 111 THR A C 1
ATOM 650 O O . THR A 1 85 ? 10.860 50.607 46.626 1.00 11.76 111 THR A O 1
ATOM 662 N N . THR A 1 87 ? 7.890 48.836 45.230 1.00 11.47 113 THR A N 1
ATOM 663 C CA . THR A 1 87 ? 7.271 47.541 44.985 1.00 11.57 113 THR A CA 1
ATOM 664 C C . THR A 1 87 ? 5.997 47.668 44.156 1.00 10.55 113 THR A C 1
ATOM 665 O O . THR A 1 87 ? 5.144 48.524 44.415 1.00 12.81 113 THR A O 1
ATOM 669 N N . ILE A 1 88 ? 5.850 46.751 43.202 1.00 11.28 114 ILE A N 1
ATOM 670 C CA . ILE A 1 88 ? 4.585 46.601 42.474 1.00 12.12 114 ILE A CA 1
ATOM 671 C C . ILE A 1 88 ? 3.558 45.989 43.423 1.00 12.37 114 ILE A C 1
ATOM 672 O O . ILE A 1 88 ? 3.773 44.899 43.963 1.00 13.78 114 ILE A O 1
ATOM 677 N N . THR A 1 89 ? 2.467 46.711 43.689 1.00 12.12 115 THR A N 1
ATOM 678 C CA . THR A 1 89 ? 1.380 46.167 44.488 1.00 13.04 115 THR A CA 1
ATOM 679 C C . THR A 1 89 ? 0.040 46.417 43.802 1.00 14.13 115 THR A C 1
ATOM 680 O O . THR A 1 89 ? -0.150 47.397 43.073 1.00 14.38 115 THR A O 1
ATOM 684 N N . ASP A 1 90 ? -0.893 45.505 44.054 1.00 14.56 116 ASP A N 1
ATOM 685 C CA . ASP A 1 90 ? -2.258 45.666 43.571 1.00 15.40 116 ASP A CA 1
ATOM 686 C C . ASP A 1 90 ? -2.878 46.954 44.098 1.00 15.17 116 ASP A C 1
ATOM 687 O O . ASP A 1 90 ? -3.629 47.620 43.388 1.00 16.02 116 ASP A O 1
ATOM 692 N N . GLU A 1 91 ? -2.597 47.317 45.349 1.00 15.24 117 GLU A N 1
ATOM 693 C CA . GLU A 1 91 ? -3.185 48.537 45.877 1.00 16.87 117 GLU A CA 1
ATOM 694 C C . GLU A 1 91 ? -2.703 49.749 45.086 1.00 15.50 117 GLU A C 1
ATOM 695 O O . GLU A 1 91 ? -3.487 50.651 44.755 1.00 17.78 117 GLU A O 1
ATOM 701 N N . ARG A 1 92 ? -1.412 49.775 44.749 1.00 15.09 118 ARG A N 1
ATOM 702 C CA . ARG A 1 92 ? -0.877 50.897 44.001 1.00 13.58 118 ARG A CA 1
ATOM 703 C C . ARG A 1 92 ? -1.383 50.917 42.572 1.00 13.75 118 ARG A C 1
ATOM 704 O O . ARG A 1 92 ? -1.476 52.002 41.981 1.00 15.18 118 ARG A O 1
ATOM 712 N N . LYS A 1 93 ? -1.717 49.749 42.001 1.00 13.72 119 LYS A N 1
ATOM 713 C CA . LYS A 1 93 ? -2.267 49.715 40.647 1.00 13.85 119 LYS A CA 1
ATOM 714 C C . LYS A 1 93 ? -3.658 50.330 40.567 1.00 15.36 119 LYS A C 1
ATOM 715 O O . LYS A 1 93 ? -4.165 50.529 39.451 1.00 18.20 119 LYS A O 1
ATOM 721 N N . LYS A 1 94 ? -4.273 50.683 41.703 1.00 16.37 120 LYS A N 1
ATOM 722 C CA . LYS A 1 94 ? -5.509 51.479 41.634 1.00 17.50 120 LYS A CA 1
ATOM 723 C C . LYS A 1 94 ? -5.194 52.905 41.210 1.00 18.03 120 LYS A C 1
ATOM 724 O O . LYS A 1 94 ? -6.088 53.635 40.746 1.00 19.87 120 LYS A O 1
ATOM 730 N N . GLN A 1 95 ? -3.923 53.288 41.315 1.00 17.35 121 GLN A N 1
ATOM 731 C CA . GLN A 1 95 ? -3.493 54.656 41.047 1.00 17.82 121 GLN A CA 1
ATOM 732 C C . GLN A 1 95 ? -2.530 54.793 39.880 1.00 16.84 121 GLN A C 1
ATOM 733 O O . GLN A 1 95 ? -2.543 55.841 39.209 1.00 19.92 121 GLN A O 1
ATOM 739 N N . VAL A 1 96 ? -1.664 53.801 39.647 1.00 16.35 122 VAL A N 1
ATOM 740 C CA . VAL A 1 96 ? -0.596 53.892 38.660 1.00 16.04 122 VAL A CA 1
ATOM 741 C C . VAL A 1 96 ? -0.528 52.579 37.888 1.00 15.86 122 VAL A C 1
ATOM 742 O O . VAL A 1 96 ? -1.067 51.553 38.312 1.00 16.58 122 VAL A O 1
ATOM 746 N N . ASP A 1 97 ? 0.171 52.617 36.768 1.00 15.08 123 ASP A N 1
ATOM 747 C CA . ASP A 1 97 ? 0.621 51.415 36.070 1.00 15.70 123 ASP A CA 1
ATOM 748 C C . ASP A 1 97 ? 2.081 51.143 36.428 1.00 15.31 123 ASP A C 1
ATOM 749 O O . ASP A 1 97 ? 2.822 52.054 36.820 1.00 16.51 123 ASP A O 1
ATOM 754 N N . PHE A 1 98 ? 2.497 49.874 36.290 1.00 12.88 124 PHE A N 1
ATOM 755 C CA . PHE A 1 98 ? 3.889 49.513 36.475 1.00 12.19 124 PHE A CA 1
ATOM 756 C C . PHE A 1 98 ? 4.471 48.828 35.248 1.00 11.38 124 PHE A C 1
ATOM 757 O O . PHE A 1 98 ? 3.809 48.014 34.581 1.00 14.13 124 PHE A O 1
ATOM 765 N N . SER A 1 99 ? 5.751 49.100 35.006 1.00 11.78 125 SER A N 1
ATOM 766 C CA . SER A 1 99 ? 6.597 48.324 34.100 1.00 11.38 125 SER A CA 1
ATOM 767 C C . SER A 1 99 ? 6.792 46.899 34.599 1.00 11.81 125 SER A C 1
ATOM 768 O O . SER A 1 99 ? 6.389 46.533 35.706 1.00 12.26 125 SER A O 1
ATOM 771 N N . ASP A 1 100 ? 7.452 46.111 33.747 1.00 11.56 126 ASP A N 1
ATOM 772 C CA . ASP A 1 100 ? 8.030 44.843 34.182 1.00 12.27 126 ASP A CA 1
ATOM 773 C C . ASP A 1 100 ? 8.928 45.046 35.415 1.00 10.83 126 ASP A C 1
ATOM 774 O O . ASP A 1 100 ? 9.502 46.122 35.645 1.00 12.08 126 ASP A O 1
ATOM 779 N N . VAL A 1 101 ? 9.042 43.976 36.204 1.00 10.22 127 VAL A N 1
ATOM 780 C CA . VAL A 1 101 ? 9.895 43.975 37.389 1.00 10.21 127 VAL A CA 1
ATOM 781 C C . VAL A 1 101 ? 11.347 44.117 36.961 1.00 12.39 127 VAL A C 1
ATOM 782 O O . VAL A 1 101 ? 11.792 43.469 36.014 1.00 11.75 127 VAL A O 1
ATOM 786 N N . TYR A 1 102 ? 12.118 44.956 37.650 1.00 19.94 128 TYR A N 1
ATOM 787 C CA . TYR A 1 102 ? 13.524 45.107 37.292 1.00 19.94 128 TYR A CA 1
ATOM 788 C C . TYR A 1 102 ? 14.453 44.762 38.453 1.00 20.51 128 TYR A C 1
ATOM 789 O O . TYR A 1 102 ? 15.669 44.810 38.282 1.00 19.94 128 TYR A O 1
ATOM 798 N N . PHE A 1 103 ? 13.914 44.418 39.621 1.00 11.20 129 PHE A N 1
ATOM 799 C CA . PHE A 1 103 ? 14.724 44.002 40.775 1.00 9.59 129 PHE A CA 1
ATOM 800 C C . PHE A 1 103 ? 13.829 43.231 41.747 1.00 11.42 129 PHE A C 1
ATOM 801 O O . PHE A 1 103 ? 12.705 43.661 41.988 1.00 12.53 129 PHE A O 1
ATOM 809 N N . ASP A 1 104 ? 14.348 42.141 42.371 1.00 11.64 130 ASP A N 1
ATOM 810 C CA . ASP A 1 104 ? 13.554 41.335 43.303 1.00 12.14 130 ASP A CA 1
ATOM 811 C C . ASP A 1 104 ? 14.100 41.462 44.726 1.00 11.24 130 ASP A C 1
ATOM 812 O O . ASP A 1 104 ? 15.028 40.743 45.123 1.00 14.10 130 ASP A O 1
ATOM 817 N N . ALA A 1 105 ? 13.523 42.369 45.492 1.00 11.58 131 ALA A N 1
ATOM 818 C CA . ALA A 1 105 ? 13.886 42.559 46.900 1.00 10.88 131 ALA A CA 1
ATOM 819 C C . ALA A 1 105 ? 12.963 41.760 47.820 1.00 11.61 131 ALA A C 1
ATOM 820 O O . ALA A 1 105 ? 12.047 41.061 47.362 1.00 12.08 131 ALA A O 1
ATOM 822 N N . GLY A 1 106 ? 13.192 41.865 49.132 1.00 11.53 132 GLY A N 1
ATOM 823 C CA . GLY A 1 106 ? 12.299 41.282 50.121 1.00 12.13 132 GLY A CA 1
ATOM 824 C C . GLY A 1 106 ? 12.542 41.925 51.465 1.00 12.66 132 GLY A C 1
ATOM 825 O O . GLY A 1 106 ? 13.656 42.353 51.755 1.00 13.94 132 GLY A O 1
ATOM 826 N N . GLN A 1 107 ? 11.508 41.996 52.286 1.00 12.70 133 GLN A N 1
ATOM 827 C CA . GLN A 1 107 ? 11.669 42.685 53.567 1.00 12.28 133 GLN A CA 1
ATOM 828 C C . GLN A 1 107 ? 12.536 41.855 54.506 1.00 13.29 133 GLN A C 1
ATOM 829 O O . GLN A 1 107 ? 12.459 40.613 54.541 1.00 15.24 133 GLN A O 1
ATOM 835 N N . ALA A 1 108 ? 13.420 42.542 55.223 1.00 13.38 134 ALA A N 1
ATOM 836 C CA . ALA A 1 108 ? 14.420 41.872 56.037 1.00 14.96 134 ALA A CA 1
ATOM 837 C C . ALA A 1 108 ? 14.700 42.671 57.314 1.00 15.86 134 ALA A C 1
ATOM 838 O O . ALA A 1 108 ? 14.073 43.697 57.594 1.00 16.13 134 ALA A O 1
ATOM 840 N N . LEU A 1 109 ? 15.646 42.161 58.109 1.00 16.96 135 LEU A N 1
ATOM 841 C CA . LEU A 1 109 ? 16.027 42.741 59.390 1.00 17.43 135 LEU A CA 1
ATOM 842 C C . LEU A 1 109 ? 17.509 43.031 59.413 1.00 19.82 135 LEU A C 1
ATOM 843 O O . LEU A 1 109 ? 18.319 42.221 58.945 1.00 22.10 135 LEU A O 1
ATOM 848 N N . LEU A 1 110 ? 17.847 44.178 59.992 1.00 19.42 136 LEU A N 1
ATOM 849 C CA . LEU A 1 110 ? 19.212 44.588 60.270 1.00 19.76 136 LEU A CA 1
ATOM 850 C C . LEU A 1 110 ? 19.395 44.675 61.775 1.00 20.11 136 LEU A C 1
ATOM 851 O O . LEU A 1 110 ? 18.578 45.300 62.463 1.00 20.53 136 LEU A O 1
ATOM 856 N N . VAL A 1 111 ? 20.459 44.041 62.287 1.00 20.98 137 VAL A N 1
ATOM 857 C CA . VAL A 1 111 ? 20.770 44.051 63.718 1.00 23.56 137 VAL A CA 1
ATOM 858 C C . VAL A 1 111 ? 22.260 44.302 63.941 1.00 26.10 137 VAL A C 1
ATOM 859 O O . VAL A 1 111 ? 23.085 44.189 63.032 1.00 26.91 137 VAL A O 1
ATOM 863 N N . LYS A 1 112 ? 22.604 44.604 65.195 1.00 28.77 138 LYS A N 1
ATOM 864 C CA . LYS A 1 112 ? 24.006 44.609 65.597 1.00 32.07 138 LYS A CA 1
ATOM 865 C C . LYS A 1 112 ? 24.568 43.196 65.529 1.00 34.69 138 LYS A C 1
ATOM 866 O O . LYS A 1 112 ? 23.901 42.233 65.914 1.00 35.78 138 LYS A O 1
ATOM 872 N N . LYS A 1 113 ? 25.791 43.066 65.023 1.00 36.84 139 LYS A N 1
ATOM 873 C CA . LYS A 1 113 ? 26.429 41.756 64.996 1.00 41.54 139 LYS A CA 1
ATOM 874 C C . LYS A 1 113 ? 26.476 41.186 66.406 1.00 42.59 139 LYS A C 1
ATOM 875 O O . LYS A 1 113 ? 26.741 41.901 67.372 1.00 42.51 139 LYS A O 1
ATOM 881 N N . GLY A 1 114 ? 26.179 39.902 66.528 1.00 44.76 140 GLY A N 1
ATOM 882 C CA . GLY A 1 114 ? 26.091 39.281 67.827 1.00 46.30 140 GLY A CA 1
ATOM 883 C C . GLY A 1 114 ? 24.718 39.329 68.455 1.00 47.12 140 GLY A C 1
ATOM 884 O O . GLY A 1 114 ? 24.513 38.708 69.505 1.00 48.35 140 GLY A O 1
ATOM 885 N N . SER A 1 115 ? 23.771 40.042 67.845 1.00 46.71 141 SER A N 1
ATOM 886 C CA . SER A 1 115 ? 22.392 40.019 68.307 1.00 46.55 141 SER A CA 1
ATOM 887 C C . SER A 1 115 ? 21.902 38.581 68.407 1.00 48.28 141 SER A C 1
ATOM 888 O O . SER A 1 115 ? 22.369 37.691 67.690 1.00 48.92 141 SER A O 1
ATOM 891 N N . GLN A 1 116 ? 20.965 38.348 69.316 0.81 49.02 142 GLN A N 1
ATOM 892 C CA . GLN A 1 116 ? 20.337 37.039 69.400 0.81 49.24 142 GLN A CA 1
ATOM 893 C C . GLN A 1 116 ? 19.201 36.879 68.408 0.81 48.33 142 GLN A C 1
ATOM 894 O O . GLN A 1 116 ? 18.596 35.803 68.337 0.81 48.86 142 GLN A O 1
ATOM 900 N N . ILE A 1 117 ? 18.895 37.921 67.654 1.00 46.24 143 ILE A N 1
ATOM 901 C CA . ILE A 1 117 ? 17.832 37.877 66.663 1.00 44.19 143 ILE A CA 1
ATOM 902 C C . ILE A 1 117 ? 18.417 37.325 65.373 1.00 45.18 143 ILE A C 1
ATOM 903 O O . ILE A 1 117 ? 19.345 37.906 64.804 1.00 45.16 143 ILE A O 1
ATOM 908 N N . LYS A 1 118 ? 17.899 36.184 64.926 0.82 46.91 144 LYS A N 1
ATOM 909 C CA . LYS A 1 118 ? 18.333 35.594 63.672 0.82 47.93 144 LYS A CA 1
ATOM 910 C C . LYS A 1 118 ? 17.218 35.491 62.642 0.82 46.79 144 LYS A C 1
ATOM 911 O O . LYS A 1 118 ? 17.492 35.090 61.508 0.82 48.08 144 LYS A O 1
ATOM 917 N N . SER A 1 119 ? 15.983 35.857 62.983 1.00 44.12 145 SER A N 1
ATOM 918 C CA . SER A 1 119 ? 14.879 35.749 62.037 1.00 42.75 145 SER A CA 1
ATOM 919 C C . SER A 1 119 ? 13.716 36.603 62.518 1.00 39.94 145 SER A C 1
ATOM 920 O O . SER A 1 119 ? 13.647 36.982 63.688 1.00 40.81 145 SER A O 1
ATOM 923 N N . VAL A 1 120 ? 12.791 36.895 61.591 1.00 38.01 146 VAL A N 1
ATOM 924 C CA . VAL A 1 120 ? 11.513 37.508 61.954 1.00 36.87 146 VAL A CA 1
ATOM 925 C C . VAL A 1 120 ? 10.786 36.704 63.035 1.00 38.66 146 VAL A C 1
ATOM 926 O O . VAL A 1 120 ? 9.991 37.257 63.809 1.00 38.92 146 VAL A O 1
ATOM 930 N N . ASP A 1 121 ? 11.047 35.394 63.122 1.00 39.38 147 ASP A N 1
ATOM 931 C CA . ASP A 1 121 ? 10.434 34.594 64.177 1.00 40.78 147 ASP A CA 1
ATOM 932 C C . ASP A 1 121 ? 10.928 34.975 65.570 1.00 42.03 147 ASP A C 1
ATOM 933 O O . ASP A 1 121 ? 10.242 34.684 66.555 1.00 43.35 147 ASP A O 1
ATOM 938 N N . ASP A 1 122 ? 12.099 35.598 65.684 1.00 43.00 148 ASP A N 1
ATOM 939 C CA . ASP A 1 122 ? 12.635 35.984 66.986 1.00 41.31 148 ASP A CA 1
ATOM 940 C C . ASP A 1 122 ? 12.072 37.308 67.502 1.00 40.93 148 ASP A C 1
ATOM 941 O O . ASP A 1 122 ? 12.464 37.747 68.589 1.00 42.70 148 ASP A O 1
ATOM 946 N N . LEU A 1 123 ? 11.174 37.952 66.758 1.00 39.25 149 LEU A N 1
ATOM 947 C CA . LEU A 1 123 ? 10.644 39.274 67.103 1.00 38.53 149 LEU A CA 1
ATOM 948 C C . LEU A 1 123 ? 9.379 39.131 67.949 1.00 38.91 149 LEU A C 1
ATOM 949 O O . LEU A 1 123 ? 8.257 39.387 67.510 1.00 38.20 149 LEU A O 1
ATOM 954 N N . ASN A 1 124 ? 9.584 38.733 69.195 1.00 38.60 150 ASN A N 1
ATOM 955 C CA . ASN A 1 124 ? 8.480 38.486 70.107 1.00 38.95 150 ASN A CA 1
ATOM 956 C C . ASN A 1 124 ? 8.178 39.743 70.926 1.00 38.03 150 ASN A C 1
ATOM 957 O O . ASN A 1 124 ? 8.691 40.837 70.658 1.00 37.02 150 ASN A O 1
ATOM 962 N N . ALA A 1 125 ? 7.363 39.584 71.970 1.00 36.70 151 ALA A N 1
ATOM 963 C CA . ALA A 1 125 ? 6.939 40.728 72.764 1.00 36.12 151 ALA A CA 1
ATOM 964 C C . ALA A 1 125 ? 8.110 41.412 73.456 1.00 33.92 151 ALA A C 1
ATOM 965 O O . ALA A 1 125 ? 7.978 42.563 73.877 1.00 33.14 151 ALA A O 1
ATOM 967 N N . SER A 1 126 ? 9.256 40.738 73.569 1.00 34.21 152 SER A N 1
ATOM 968 C CA . SER A 1 126 ? 10.424 41.323 74.209 1.00 34.41 152 SER A CA 1
ATOM 969 C C . SER A 1 126 ? 11.208 42.245 73.291 1.00 33.71 152 SER A C 1
ATOM 970 O O . SER A 1 126 ? 12.161 42.872 73.756 1.00 33.84 152 SER A O 1
ATOM 973 N N . THR A 1 127 ? 10.858 42.334 72.006 1.00 34.20 153 THR A N 1
ATOM 974 C CA . THR A 1 127 ? 11.679 43.059 71.046 1.00 34.04 153 THR A CA 1
ATOM 975 C C . THR A 1 127 ? 11.001 44.339 70.566 1.00 33.33 153 THR A C 1
ATOM 976 O O . THR A 1 127 ? 9.773 44.462 70.564 1.00 36.42 153 THR A O 1
ATOM 980 N N . THR A 1 128 ? 11.822 45.301 70.177 1.00 30.36 154 THR A N 1
ATOM 981 C CA . THR A 1 128 ? 11.372 46.536 69.554 1.00 28.86 154 THR A CA 1
ATOM 982 C C . THR A 1 128 ? 11.993 46.590 68.167 1.00 27.16 154 THR A C 1
ATOM 983 O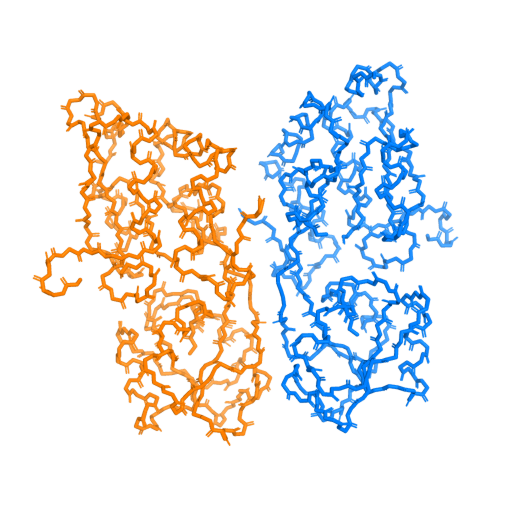 O . THR A 1 128 ? 13.204 46.392 68.017 1.00 27.61 154 THR A O 1
ATOM 987 N N A VAL A 1 129 ? 11.164 46.861 67.163 0.68 24.82 155 VAL A N 1
ATOM 988 N N B VAL A 1 129 ? 11.187 46.841 67.146 0.32 25.98 155 VAL A N 1
ATOM 989 C CA A VAL A 1 129 ? 11.596 46.940 65.767 0.68 24.30 155 VAL A CA 1
ATOM 990 C CA B VAL A 1 129 ? 11.728 46.939 65.796 0.32 25.58 155 VAL A CA 1
ATOM 991 C C A VAL A 1 129 ? 11.425 48.373 65.272 0.68 24.60 155 VAL A C 1
ATOM 992 C C B VAL A 1 129 ? 11.437 48.326 65.238 0.32 24.67 155 VAL A C 1
ATOM 993 O O A VAL A 1 129 ? 10.393 49.011 65.528 0.68 24.90 155 VAL A O 1
ATOM 994 O O B VAL A 1 129 ? 10.351 48.885 65.433 0.32 24.75 155 VAL A O 1
ATOM 1001 N N . LEU A 1 130 ? 12.443 48.886 64.576 1.00 23.10 156 LEU A N 1
ATOM 1002 C CA . LEU A 1 130 ? 12.411 50.232 64.013 1.00 22.06 156 LEU A CA 1
ATOM 1003 C C . LEU A 1 130 ? 11.992 50.174 62.555 1.00 20.11 156 LEU A C 1
ATOM 1004 O O . LEU A 1 130 ? 12.535 49.372 61.785 1.00 20.73 156 LEU A O 1
ATOM 1009 N N . ALA A 1 131 ? 11.062 51.049 62.165 1.00 19.86 157 ALA A N 1
ATOM 1010 C CA . ALA A 1 131 ? 10.598 51.107 60.782 1.00 19.73 157 ALA A CA 1
ATOM 1011 C C . ALA A 1 131 ? 10.258 52.551 60.447 1.00 20.74 157 ALA A C 1
ATOM 1012 O O . ALA A 1 131 ? 10.078 53.379 61.339 1.00 21.53 157 ALA A O 1
ATOM 1014 N N . VAL A 1 132 ? 10.142 52.839 59.153 1.00 19.03 158 VAL A N 1
ATOM 1015 C CA . VAL A 1 132 ? 9.798 54.186 58.705 1.00 20.26 158 VAL A CA 1
ATOM 1016 C C . VAL A 1 132 ? 8.292 54.393 58.809 1.00 19.90 158 VAL A C 1
ATOM 1017 O O . VAL A 1 132 ? 7.491 53.576 58.332 1.00 20.50 158 VAL A O 1
ATOM 1021 N N . LYS A 1 133 ? 7.906 55.505 59.413 1.00 21.51 159 LYS A N 1
ATOM 1022 C CA . LYS A 1 133 ? 6.502 55.846 59.570 1.00 22.30 159 LYS A CA 1
ATOM 1023 C C . LYS A 1 133 ? 5.790 55.871 58.230 1.00 22.87 159 LYS A C 1
ATOM 1024 O O . LYS A 1 133 ? 6.305 56.426 57.253 1.00 23.07 159 LYS A O 1
ATOM 1030 N N . GLY A 1 134 ? 4.621 55.221 58.176 1.00 22.01 160 GLY A N 1
ATOM 1031 C CA . GLY A 1 134 ? 3.799 55.183 56.978 1.00 22.69 160 GLY A CA 1
ATOM 1032 C C . GLY A 1 134 ? 4.192 54.151 55.952 1.00 22.27 160 GLY A C 1
ATOM 1033 O O . GLY A 1 134 ? 3.487 54.014 54.938 1.00 23.18 160 GLY A O 1
ATOM 1034 N N . SER A 1 135 ? 5.277 53.422 56.183 1.00 20.29 161 SER A N 1
ATOM 1035 C CA . SER A 1 135 ? 5.811 52.532 55.165 1.00 17.69 161 SER A CA 1
ATOM 1036 C C . SER A 1 135 ? 5.051 51.213 55.123 1.00 18.06 161 SER A C 1
ATOM 1037 O O . SER A 1 135 ? 4.449 50.758 56.110 1.00 18.42 161 SER A O 1
ATOM 1040 N N . THR A 1 136 ? 5.160 50.556 53.968 1.00 17.12 162 THR A N 1
ATOM 1041 C CA . THR A 1 136 ? 4.680 49.186 53.871 1.00 15.60 162 THR A CA 1
ATOM 1042 C C . THR A 1 136 ? 5.432 48.305 54.844 1.00 16.05 162 THR A C 1
ATOM 1043 O O . THR A 1 136 ? 4.844 47.396 55.438 1.00 17.31 162 THR A O 1
ATOM 1047 N N . SER A 1 137 ? 6.724 48.598 55.050 1.00 15.16 163 SER A N 1
ATOM 1048 C CA . SER A 1 137 ? 7.544 47.811 55.960 1.00 15.19 163 SER A CA 1
ATOM 1049 C C . SER A 1 137 ? 6.966 47.808 57.359 1.00 17.05 163 SER A C 1
ATOM 1050 O O . SER A 1 137 ? 6.960 46.771 58.037 1.00 17.60 163 SER A O 1
ATOM 1053 N N . ALA A 1 138 ? 6.528 48.978 57.835 1.00 17.82 164 ALA A N 1
ATOM 1054 C CA . ALA A 1 138 ? 5.933 49.042 59.163 1.00 18.95 164 ALA A CA 1
ATOM 1055 C C . ALA A 1 138 ? 4.646 48.236 59.206 1.00 19.80 164 ALA A C 1
ATOM 1056 O O . ALA A 1 138 ? 4.378 47.528 60.181 1.00 20.52 164 ALA A O 1
ATOM 1058 N N . ALA A 1 139 ? 3.850 48.297 58.135 1.00 19.13 165 ALA A N 1
ATOM 1059 C CA . ALA A 1 139 ? 2.587 47.574 58.155 1.00 19.40 165 ALA A CA 1
ATOM 1060 C C . ALA A 1 139 ? 2.843 46.083 58.142 1.00 20.50 165 ALA A C 1
ATOM 1061 O O . ALA A 1 139 ? 2.130 45.313 58.805 1.00 22.15 165 ALA A O 1
ATOM 1063 N N . ASN A 1 140 ? 3.873 45.671 57.398 1.00 19.98 166 ASN A N 1
ATOM 1064 C CA . ASN A 1 140 ? 4.166 44.251 57.255 1.00 20.84 166 ASN A CA 1
ATOM 1065 C C . ASN A 1 140 ? 4.708 43.676 58.539 1.00 22.56 166 ASN A C 1
ATOM 1066 O O . ASN A 1 140 ? 4.380 42.544 58.900 1.00 25.08 166 ASN A O 1
ATOM 1071 N N . ILE A 1 141 ? 5.524 44.443 59.256 1.00 23.19 167 ILE A N 1
ATOM 1072 C CA . ILE A 1 141 ? 6.131 43.873 60.442 1.00 26.25 167 ILE A CA 1
ATOM 1073 C C . ILE A 1 141 ? 5.061 43.697 61.512 1.00 29.28 167 ILE A C 1
ATOM 1074 O O . ILE A 1 141 ? 5.157 42.795 62.355 1.00 30.38 167 ILE A O 1
ATOM 1079 N N A ARG A 1 142 ? 4.001 44.514 61.475 0.72 29.72 168 ARG A N 1
ATOM 1080 N N B ARG A 1 142 ? 4.006 44.514 61.475 0.28 30.29 168 ARG A N 1
ATOM 1081 C CA A ARG A 1 142 ? 2.907 44.327 62.427 0.72 31.40 168 ARG A CA 1
ATOM 1082 C CA B ARG A 1 142 ? 2.908 44.328 62.419 0.28 32.05 168 ARG A CA 1
ATOM 1083 C C A ARG A 1 142 ? 2.129 43.048 62.149 0.72 32.88 168 ARG A C 1
ATOM 1084 C C B ARG A 1 142 ? 2.167 43.025 62.155 0.28 32.97 168 ARG A C 1
ATOM 1085 O O A ARG A 1 142 ? 1.596 42.433 63.079 0.72 35.76 168 ARG A O 1
ATOM 1086 O O B ARG A 1 142 ? 1.703 42.368 63.093 0.28 34.54 168 ARG A O 1
ATOM 1101 N N . GLN A 1 143 ? 2.050 42.625 60.891 1.00 32.92 169 GLN A N 1
ATOM 1102 C CA . GLN A 1 143 ? 1.353 41.379 60.596 1.00 34.73 169 GLN A CA 1
ATOM 1103 C C . GLN A 1 143 ? 2.245 40.160 60.825 1.00 33.88 169 GLN A C 1
ATOM 1104 O O . GLN A 1 143 ? 1.758 39.105 61.257 1.00 35.27 169 GLN A O 1
ATOM 1110 N N . HIS A 1 144 ? 3.546 40.280 60.541 1.00 33.65 170 HIS A N 1
ATOM 1111 C CA . HIS A 1 144 ? 4.456 39.141 60.639 1.00 34.45 170 HIS A CA 1
ATOM 1112 C C . HIS A 1 144 ? 4.988 38.935 62.048 1.00 36.83 170 HIS A C 1
ATOM 1113 O O . HIS A 1 144 ? 5.319 37.802 62.420 1.00 38.29 170 HIS A O 1
ATOM 1120 N N . ALA A 1 145 ? 5.086 40.002 62.832 1.00 36.18 171 ALA A N 1
ATOM 1121 C CA . ALA A 1 145 ? 5.562 39.946 64.213 1.00 36.64 171 ALA A CA 1
ATOM 1122 C C . ALA A 1 145 ? 4.559 40.697 65.076 1.00 35.62 171 ALA A C 1
ATOM 1123 O O . ALA A 1 145 ? 4.857 41.774 65.607 1.00 34.11 171 ALA A O 1
ATOM 1125 N N . PRO A 1 146 ? 3.347 40.155 65.225 1.00 36.74 172 PRO A N 1
ATOM 1126 C CA . PRO A 1 146 ? 2.248 40.947 65.805 1.00 37.34 172 PRO A CA 1
ATOM 1127 C C . PRO A 1 146 ? 2.462 41.378 67.245 1.00 38.02 172 PRO A C 1
ATOM 1128 O O . PRO A 1 146 ? 1.766 42.293 67.703 1.00 38.93 172 PRO A O 1
ATOM 1132 N N . ASP A 1 147 ? 3.381 40.758 67.980 1.00 36.83 173 ASP A N 1
ATOM 1133 C CA . ASP A 1 147 ? 3.573 41.108 69.378 1.00 37.64 173 ASP A CA 1
ATOM 1134 C C . ASP A 1 147 ? 4.755 42.039 69.601 1.00 36.70 173 ASP A C 1
ATOM 1135 O O . ASP A 1 147 ? 4.880 42.611 70.691 1.00 37.09 173 ASP A O 1
ATOM 1140 N N . ALA A 1 148 ? 5.607 42.216 68.595 1.00 35.02 174 ALA A N 1
ATOM 1141 C CA . ALA A 1 148 ? 6.736 43.124 68.718 1.00 33.79 174 ALA A CA 1
ATOM 1142 C C . ALA A 1 148 ? 6.259 44.560 68.878 1.00 33.70 174 ALA A C 1
ATOM 1143 O O . ALA A 1 148 ? 5.208 44.954 68.370 1.00 35.61 174 ALA A O 1
ATOM 1145 N N . LYS A 1 149 ? 7.043 45.346 69.597 1.00 32.02 175 LYS A N 1
ATOM 1146 C CA . LYS A 1 149 ? 6.790 46.770 69.697 1.00 33.20 175 LYS A CA 1
ATOM 1147 C C . LYS A 1 149 ? 7.389 47.446 68.472 1.00 32.13 175 LYS A C 1
ATOM 1148 O O . LYS A 1 149 ? 8.563 47.227 68.169 1.00 32.76 175 LYS A O 1
ATOM 1154 N N . ILE A 1 150 ? 6.597 48.243 67.749 1.00 30.46 176 ILE A N 1
ATOM 1155 C CA . ILE A 1 150 ? 7.107 48.981 66.587 1.00 30.47 176 ILE A CA 1
ATOM 1156 C C . ILE A 1 150 ? 7.354 50.426 66.984 1.00 30.23 176 ILE A C 1
ATOM 1157 O O . ILE A 1 150 ? 6.456 51.095 67.517 1.00 32.27 176 ILE A O 1
ATOM 1162 N N . LEU A 1 151 ? 8.561 50.914 66.721 1.00 29.11 177 LEU A N 1
ATOM 1163 C CA . LEU A 1 151 ? 8.875 52.331 66.833 1.00 30.06 177 LEU A CA 1
ATOM 1164 C C . LEU A 1 151 ? 9.052 52.882 65.426 1.00 28.91 177 LEU A C 1
ATOM 1165 O O . LEU A 1 151 ? 9.916 52.414 64.670 1.00 28.63 177 LEU A O 1
ATOM 1170 N N . GLU A 1 152 ? 8.242 53.871 65.072 1.00 29.29 178 GLU A N 1
ATOM 1171 C CA . GLU A 1 152 ? 8.284 54.463 63.743 1.00 30.44 178 GLU A CA 1
ATOM 1172 C C . GLU A 1 152 ? 9.085 55.763 63.765 1.00 29.53 178 GLU A C 1
ATOM 1173 O O . GLU A 1 152 ? 8.905 56.596 64.666 1.00 31.57 178 GLU A O 1
ATOM 1179 N N . LEU A 1 153 ? 9.983 55.917 62.784 1.00 27.92 179 LEU A N 1
ATOM 1180 C CA . LEU A 1 153 ? 10.835 57.091 62.622 1.00 28.08 179 LEU A CA 1
ATOM 1181 C C . LEU A 1 153 ? 10.577 57.705 61.251 1.00 27.07 179 LEU A C 1
ATOM 1182 O O . LEU A 1 153 ? 9.901 57.110 60.407 1.00 25.40 179 LEU A O 1
ATOM 1187 N N A GLU A 1 154 ? 11.149 58.898 61.039 0.64 26.86 180 GLU A N 1
ATOM 1188 N N B GLU A 1 154 ? 11.121 58.911 61.014 0.36 27.14 180 GLU A N 1
ATOM 1189 C CA A GLU A 1 154 ? 10.811 59.694 59.863 0.64 27.55 180 GLU A CA 1
ATOM 1190 C CA B GLU A 1 154 ? 10.734 59.641 59.805 0.36 27.74 180 GLU A CA 1
ATOM 1191 C C A GLU A 1 154 ? 11.409 59.135 58.580 0.64 25.15 180 GLU A C 1
ATOM 1192 C C B GLU A 1 154 ? 11.381 59.077 58.547 0.36 25.29 180 GLU A C 1
ATOM 1193 O O A GLU A 1 154 ? 10.824 59.311 57.508 0.64 25.39 180 GLU A O 1
ATOM 1194 O O B GLU A 1 154 ? 10.803 59.190 57.461 0.36 25.73 180 GLU A O 1
ATOM 1205 N N . ASN A 1 155 ? 12.571 58.494 58.654 1.00 22.16 181 ASN A N 1
ATOM 1206 C CA . ASN A 1 155 ? 13.297 58.098 57.457 1.00 22.15 181 ASN A CA 1
ATOM 1207 C C . ASN A 1 155 ? 14.357 57.084 57.846 1.00 19.92 181 ASN A C 1
ATOM 1208 O O . ASN A 1 155 ? 14.559 56.800 59.027 1.00 20.64 181 ASN A O 1
ATOM 1213 N N . TYR A 1 156 ? 15.023 56.525 56.833 1.00 19.09 182 TYR A N 1
ATOM 1214 C CA . TYR A 1 156 ? 16.004 55.475 57.109 1.00 19.27 182 TYR A CA 1
ATOM 1215 C C . TYR A 1 156 ? 17.103 55.971 58.021 1.00 19.73 182 TYR A C 1
ATOM 1216 O O . TYR A 1 156 ? 17.570 55.228 58.888 1.00 20.14 182 TYR A O 1
ATOM 1225 N N . ALA A 1 157 ? 17.566 57.203 57.802 1.00 20.55 183 ALA A N 1
ATOM 1226 C CA . ALA A 1 157 ? 18.696 57.707 58.580 1.00 21.99 183 ALA A CA 1
ATOM 1227 C C . ALA A 1 157 ? 18.357 57.762 60.061 1.00 23.34 183 ALA A C 1
ATOM 1228 O O . ALA A 1 157 ? 19.161 57.356 60.919 1.00 24.60 183 ALA A O 1
ATOM 1230 N N . GLU A 1 158 ? 17.156 58.236 60.375 1.00 24.43 184 GLU A N 1
ATOM 1231 C CA . GLU A 1 158 ? 16.719 58.340 61.762 1.00 25.27 184 GLU A CA 1
ATOM 1232 C C . GLU A 1 158 ? 16.510 56.962 62.371 1.00 23.35 184 GLU A C 1
ATOM 1233 O O . GLU A 1 158 ? 16.849 56.726 63.541 1.00 25.25 184 GLU A O 1
ATOM 1239 N N . ALA A 1 159 ? 16.017 56.020 61.575 1.00 22.97 185 ALA A N 1
ATOM 1240 C CA . ALA A 1 159 ? 15.865 54.661 62.071 1.00 21.83 185 ALA A CA 1
ATOM 1241 C C . ALA A 1 159 ? 17.220 54.052 62.386 1.00 22.64 185 ALA A C 1
ATOM 1242 O O . ALA A 1 159 ? 17.389 53.409 63.431 1.00 22.90 185 ALA A O 1
ATOM 1244 N N . PHE A 1 160 ? 18.209 54.265 61.510 1.00 22.15 186 PHE A N 1
ATOM 1245 C CA . PHE A 1 160 ? 19.527 53.692 61.775 1.00 23.67 186 PHE A CA 1
ATOM 1246 C C . PHE A 1 160 ? 20.197 54.342 62.984 1.00 25.02 186 PHE A C 1
ATOM 1247 O O . PHE A 1 160 ? 20.863 53.653 63.766 1.00 24.25 186 PHE A O 1
ATOM 1255 N N . THR A 1 161 ? 20.013 55.646 63.175 1.00 25.41 187 THR A N 1
ATOM 1256 C CA . THR A 1 161 ? 20.585 56.281 64.365 1.00 27.60 187 THR A CA 1
ATOM 1257 C C . THR A 1 161 ? 19.939 55.737 65.632 1.00 28.76 187 THR A C 1
ATOM 1258 O O . THR A 1 161 ? 20.598 55.606 66.683 1.00 30.26 187 THR A O 1
ATOM 1262 N N . ALA A 1 162 ? 18.639 55.435 65.562 1.00 28.12 188 ALA A N 1
ATOM 1263 C CA . ALA A 1 162 ? 17.970 54.821 66.706 1.00 28.14 188 ALA A CA 1
ATOM 1264 C C . ALA A 1 162 ? 18.473 53.397 66.945 1.00 27.55 188 ALA A C 1
ATOM 1265 O O . ALA A 1 162 ? 18.590 52.955 68.097 1.00 29.05 188 ALA A O 1
ATOM 1267 N N . LEU A 1 163 ? 18.793 52.662 65.873 1.00 27.22 189 LEU A N 1
ATOM 1268 C CA . LEU A 1 163 ? 19.336 51.320 66.057 1.00 27.38 189 LEU A CA 1
ATOM 1269 C C . LEU A 1 163 ? 20.701 51.384 66.719 1.00 29.04 189 LEU A C 1
ATOM 1270 O O . LEU A 1 163 ? 20.980 50.653 67.679 1.00 29.51 189 LEU A O 1
ATOM 1275 N N . GLN A 1 164 ? 21.563 52.272 66.229 1.00 30.18 190 GLN A N 1
ATOM 1276 C CA . GLN A 1 164 ? 22.896 52.396 66.799 1.00 31.97 190 GLN A CA 1
ATOM 1277 C C . GLN A 1 164 ? 22.848 52.734 68.281 1.00 33.12 190 GLN A C 1
ATOM 1278 O O . GLN A 1 164 ? 23.711 52.287 69.044 1.00 34.88 190 GLN A O 1
ATOM 1284 N N . SER A 1 165 ? 21.867 53.532 68.702 1.00 35.00 191 SER A N 1
ATOM 1285 C CA . SER A 1 165 ? 21.772 53.973 70.088 1.00 37.23 191 SER A CA 1
ATOM 1286 C C . SER A 1 165 ? 21.024 52.986 70.974 1.00 38.29 191 SER A C 1
ATOM 1287 O O . SER A 1 165 ? 20.889 53.236 72.179 1.00 40.21 191 SER A O 1
ATOM 1290 N N . GLY A 1 166 ? 20.539 51.874 70.418 1.00 38.71 192 GLY A N 1
ATOM 1291 C CA . GLY A 1 166 ? 19.868 50.881 71.231 1.00 37.66 192 GLY A CA 1
ATOM 1292 C C . GLY A 1 166 ? 18.404 51.145 71.492 1.00 38.14 192 GLY A C 1
ATOM 1293 O O . GLY A 1 166 ? 17.807 50.463 72.328 1.00 38.67 192 GLY A O 1
ATOM 1294 N N . GLN A 1 167 ? 17.805 52.122 70.818 1.00 36.62 193 GLN A N 1
ATOM 1295 C CA . GLN A 1 167 ? 16.373 52.342 70.944 1.00 38.31 193 GLN A CA 1
ATOM 1296 C C . GLN A 1 167 ? 15.556 51.185 70.398 1.00 38.39 193 GLN A C 1
ATOM 1297 O O . GLN A 1 167 ? 14.354 51.113 70.675 1.00 40.69 193 GLN A O 1
ATOM 1303 N N . GLY A 1 168 ? 16.165 50.304 69.616 1.00 36.12 194 GLY A N 1
ATOM 1304 C CA . GLY A 1 168 ? 15.455 49.160 69.083 1.00 34.46 194 GLY A CA 1
ATOM 1305 C C . GLY A 1 168 ? 16.409 48.000 68.924 1.00 32.86 194 GLY A C 1
ATOM 1306 O O . GLY A 1 168 ? 17.633 48.169 68.923 1.00 32.62 194 GLY A O 1
ATOM 1307 N N . ASP A 1 169 ? 15.834 46.808 68.796 1.00 30.23 195 ASP A N 1
ATOM 1308 C CA . ASP A 1 169 ? 16.648 45.615 68.620 1.00 29.05 195 ASP A CA 1
ATOM 1309 C C . ASP A 1 169 ? 16.928 45.303 67.167 1.00 27.08 195 ASP A C 1
ATOM 1310 O O . ASP A 1 169 ? 17.917 44.624 66.873 1.00 27.87 195 ASP A O 1
ATOM 1315 N N . ALA A 1 170 ? 16.095 45.794 66.255 1.00 24.97 196 ALA A N 1
ATOM 1316 C CA . ALA A 1 170 ? 16.301 45.536 64.847 1.00 22.75 196 ALA A CA 1
ATOM 1317 C C . ALA A 1 170 ? 15.653 46.654 64.053 1.00 22.63 196 ALA A C 1
ATOM 1318 O O . ALA A 1 170 ? 14.727 47.319 64.526 1.00 24.47 196 ALA A O 1
ATOM 1328 N N . THR A 1 172 ? 13.893 47.402 60.144 1.00 16.53 198 THR A N 1
ATOM 1329 C CA . THR A 1 172 ? 13.356 46.647 59.021 1.00 15.72 198 THR A CA 1
ATOM 1330 C C . THR A 1 172 ? 13.031 47.548 57.835 1.00 15.91 198 THR A C 1
ATOM 1331 O O . THR A 1 172 ? 12.465 48.622 57.998 1.00 17.57 198 THR A O 1
ATOM 1335 N N . THR A 1 173 ? 13.405 47.086 56.641 1.00 14.15 199 THR A N 1
ATOM 1336 C CA . THR A 1 173 ? 12.943 47.592 55.353 1.00 14.00 199 THR A CA 1
ATOM 1337 C C . THR A 1 173 ? 13.447 46.575 54.326 1.00 13.16 199 THR A C 1
ATOM 1338 O O . THR A 1 173 ? 13.750 45.445 54.704 1.00 13.46 199 THR A O 1
ATOM 1342 N N . ASP A 1 174 ? 13.495 46.911 53.052 1.00 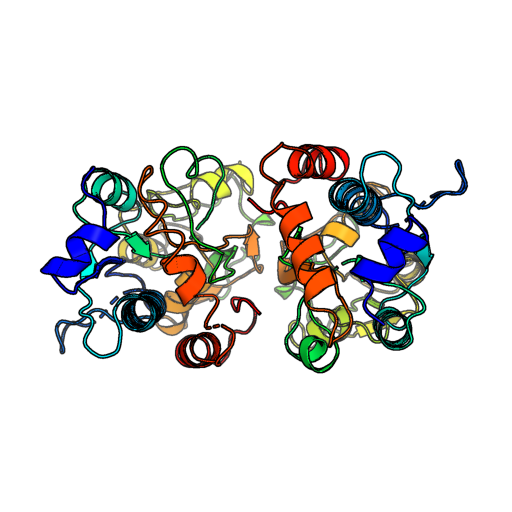12.42 200 ASP A N 1
ATOM 1343 C CA . ASP A 1 174 ? 13.906 45.924 52.054 1.00 11.24 200 ASP A CA 1
ATOM 1344 C C . ASP A 1 174 ? 15.350 45.494 52.276 1.00 11.94 200 ASP A C 1
ATOM 1345 O O . ASP A 1 174 ? 16.201 46.313 52.633 1.00 13.01 200 ASP A O 1
ATOM 1350 N N . ASN A 1 175 ? 15.616 44.201 52.044 1.00 11.34 201 ASN A N 1
ATOM 1351 C CA . ASN A 1 175 ? 16.967 43.671 52.207 1.00 12.03 201 ASN A CA 1
ATOM 1352 C C . ASN A 1 175 ? 18.011 44.504 51.480 1.00 12.71 201 ASN A C 1
ATOM 1353 O O . ASN A 1 175 ? 19.056 44.824 52.061 1.00 14.15 201 ASN A O 1
ATOM 1358 N N . ALA A 1 176 ? 17.743 44.905 50.225 1.00 12.63 202 ALA A N 1
ATOM 1359 C CA . ALA A 1 176 ? 18.791 45.547 49.441 1.00 14.19 202 ALA A CA 1
ATOM 1360 C C . ALA A 1 176 ? 19.053 46.958 49.944 1.00 14.48 202 ALA A C 1
ATOM 1361 O O . ALA A 1 176 ? 20.184 47.454 49.847 1.00 16.14 202 ALA A O 1
ATOM 1363 N N . ILE A 1 177 ? 18.043 47.575 50.550 1.00 13.83 203 ILE A N 1
ATOM 1364 C CA . ILE A 1 177 ? 18.233 48.873 51.193 1.00 13.98 203 ILE A CA 1
ATOM 1365 C C . ILE A 1 177 ? 19.055 48.713 52.462 1.00 16.36 203 ILE A C 1
ATOM 1366 O O . ILE A 1 177 ? 19.990 49.484 52.719 1.00 18.86 203 ILE A O 1
ATOM 1371 N N . LEU A 1 178 ? 18.727 47.703 53.270 1.00 16.20 204 LEU A N 1
ATOM 1372 C CA . LEU A 1 178 ? 19.521 47.434 54.467 1.00 18.19 204 LEU A CA 1
ATOM 1373 C C . LEU A 1 178 ? 20.967 47.083 54.117 1.00 20.44 204 LEU A C 1
ATOM 1374 O O . LEU A 1 178 ? 21.880 47.420 54.878 1.00 23.52 204 LEU A O 1
ATOM 1379 N N A LEU A 1 179 ? 21.195 46.418 52.978 0.73 19.57 205 LEU A N 1
ATOM 1380 N N B LEU A 1 179 ? 21.180 46.419 52.977 0.27 22.35 205 LEU A N 1
ATOM 1381 C CA A LEU A 1 179 ? 22.557 46.105 52.532 0.73 20.71 205 LEU A CA 1
ATOM 1382 C CA B LEU A 1 179 ? 22.531 46.103 52.519 0.27 24.45 205 LEU A CA 1
ATOM 1383 C C A LEU A 1 179 ? 23.376 47.375 52.365 0.73 23.22 205 LEU A C 1
ATOM 1384 C C B LEU A 1 179 ? 23.365 47.365 52.355 0.27 24.55 205 LEU A C 1
ATOM 1385 O O A LEU A 1 179 ? 24.552 47.432 52.771 0.73 25.49 205 LEU A O 1
ATOM 1386 O O B LEU A 1 179 ? 24.538 47.402 52.755 0.27 25.59 205 LEU A O 1
ATOM 1395 N N . GLY A 1 180 ? 22.779 48.413 51.771 1.00 24.19 206 GLY A N 1
ATOM 1396 C CA . GLY A 1 180 ? 23.488 49.676 51.612 1.00 26.32 206 GLY A CA 1
ATOM 1397 C C . GLY A 1 180 ? 23.877 50.288 52.936 1.00 29.87 206 GLY A C 1
ATOM 1398 O O . GLY A 1 180 ? 24.800 51.111 53.000 1.00 32.26 206 GLY A O 1
ATOM 1399 N N . ILE A 1 181 ? 23.206 49.894 54.004 1.00 29.68 207 ILE A N 1
ATOM 1400 C CA . ILE A 1 181 ? 23.581 50.351 55.344 1.00 28.89 207 ILE A CA 1
ATOM 1401 C C . ILE A 1 181 ? 24.598 49.417 55.990 1.00 30.91 207 ILE A C 1
ATOM 1402 O O . ILE A 1 181 ? 25.560 49.874 56.603 1.00 32.63 207 ILE A O 1
ATOM 1407 N N . ALA A 1 182 ? 24.462 48.104 55.787 1.00 31.28 208 ALA A N 1
ATOM 1408 C CA . ALA A 1 182 ? 25.381 47.151 56.404 1.00 32.92 208 ALA A CA 1
ATOM 1409 C C . ALA A 1 182 ? 26.793 47.263 55.833 1.00 36.13 208 ALA A C 1
ATOM 1410 O O . ALA A 1 182 ? 27.776 47.228 56.592 1.00 35.92 208 ALA A O 1
ATOM 1412 N N A ASP A 1 183 ? 26.927 47.391 54.510 0.58 38.13 209 ASP A N 1
ATOM 1413 N N B ASP A 1 183 ? 26.930 47.407 54.508 0.42 38.12 209 ASP A N 1
ATOM 1414 C CA A ASP A 1 183 ? 28.266 47.441 53.928 0.58 39.13 209 ASP A CA 1
ATOM 1415 C CA B ASP A 1 183 ? 28.276 47.446 53.935 0.42 39.24 209 ASP A CA 1
ATOM 1416 C C A ASP A 1 183 ? 29.020 48.702 54.330 0.58 38.30 209 ASP A C 1
ATOM 1417 C C B ASP A 1 183 ? 29.032 48.695 54.368 0.42 38.34 209 ASP A C 1
ATOM 1418 O O A ASP A 1 183 ? 30.257 48.703 54.314 0.58 37.94 209 ASP A O 1
ATOM 1419 O O B ASP A 1 183 ? 30.269 48.695 54.399 0.42 37.83 209 ASP A O 1
ATOM 1428 N N . GLU A 1 184 ? 28.308 49.760 54.713 1.00 38.31 210 GLU A N 1
ATOM 1429 C CA . GLU A 1 184 ? 28.919 50.987 55.208 1.00 39.66 210 GLU A CA 1
ATOM 1430 C C . GLU A 1 184 ? 29.225 50.947 56.699 1.00 39.08 210 GLU A C 1
ATOM 1431 O O . GLU A 1 184 ? 30.046 51.744 57.174 1.00 39.68 210 GLU A O 1
ATOM 1437 N N . ASN A 1 185 ? 28.569 50.051 57.438 1.00 38.90 211 ASN A N 1
ATOM 1438 C CA . ASN A 1 185 ? 28.625 49.973 58.897 1.00 38.47 211 ASN A CA 1
ATOM 1439 C C . ASN A 1 185 ? 28.837 48.511 59.271 1.00 37.66 211 ASN A C 1
ATOM 1440 O O . ASN A 1 185 ? 27.881 47.798 59.603 1.00 36.55 211 ASN A O 1
ATOM 1445 N N . PRO A 1 186 A 30.081 48.026 59.222 1.00 38.99 212 PRO A N 1
ATOM 1446 C CA . PRO A 1 186 A 30.330 46.582 59.372 1.00 39.38 212 PRO A CA 1
ATOM 1447 C C . PRO A 1 186 A 30.025 45.986 60.747 1.00 39.39 212 PRO A C 1
ATOM 1448 O O . PRO A 1 186 A 30.147 44.766 60.886 1.00 41.25 212 PRO A O 1
ATOM 1452 N N A GLU A 1 187 ? 29.653 46.776 61.760 0.45 38.36 213 GLU A N 1
ATOM 1453 N N B GLU A 1 187 ? 29.665 46.784 61.754 0.55 37.74 213 GLU A N 1
ATOM 1454 C CA A GLU A 1 187 ? 29.189 46.213 63.027 0.45 37.98 213 GLU A CA 1
ATOM 1455 C CA B GLU A 1 187 ? 29.202 46.230 63.021 0.55 37.20 213 GLU A CA 1
ATOM 1456 C C A GLU A 1 187 ? 27.757 45.692 62.947 0.45 35.59 213 GLU A C 1
ATOM 1457 C C B GLU A 1 187 ? 27.749 45.760 62.965 0.55 35.29 213 GLU A C 1
ATOM 1458 O O A GLU A 1 187 ? 27.245 45.162 63.939 0.45 35.32 213 GLU A O 1
ATOM 1459 O O B GLU A 1 187 ? 27.213 45.331 63.993 0.55 35.10 213 GLU A O 1
ATOM 1470 N N . TYR A 1 188 ? 27.105 45.827 61.797 1.00 32.87 214 TYR A N 1
ATOM 1471 C CA . TYR A 1 188 ? 25.699 45.496 61.635 1.00 31.39 214 TYR A CA 1
ATOM 1472 C C . TYR A 1 188 ? 25.561 44.495 60.496 1.00 30.97 214 TYR A C 1
ATOM 1473 O O . TYR A 1 188 ? 26.373 44.486 59.566 1.00 31.68 214 TYR A O 1
ATOM 1482 N N . GLU A 1 189 ? 24.556 43.625 60.580 1.00 29.60 215 GLU A N 1
ATOM 1483 C CA . GLU A 1 189 ? 24.368 42.654 59.514 1.00 29.90 215 GLU A CA 1
ATOM 1484 C C . GLU A 1 189 ? 22.898 42.321 59.335 1.00 29.46 215 GLU A C 1
ATOM 1485 O O . GLU A 1 189 ? 22.085 42.467 60.256 1.00 28.04 215 GLU A O 1
ATOM 1491 N N A LEU A 1 190 ? 22.568 41.879 58.119 0.84 29.37 216 LEU A N 1
ATOM 1492 N N B LEU A 1 190 ? 22.578 41.869 58.123 0.16 30.12 216 LEU A N 1
ATOM 1493 C CA A LEU A 1 190 ? 21.253 41.316 57.844 0.84 29.15 216 LEU A CA 1
ATOM 1494 C CA B LEU A 1 190 ? 21.269 41.308 57.821 0.16 30.78 216 LEU A CA 1
ATOM 1495 C C A LEU A 1 190 ? 21.163 39.929 58.459 0.84 30.40 216 LEU A C 1
ATOM 1496 C C B LEU A 1 190 ? 21.159 39.913 58.417 0.16 30.91 216 LEU A C 1
ATOM 1497 O O A LEU A 1 190 ? 22.138 39.174 58.473 0.84 31.16 216 LEU A O 1
ATOM 1498 O O B LEU A 1 190 ? 22.111 39.129 58.376 0.16 31.10 216 LEU A O 1
ATOM 1507 N N . VAL A 1 191 ? 19.992 39.592 58.971 1.00 30.79 217 VAL A N 1
ATOM 1508 C CA . VAL A 1 191 ? 19.772 38.283 59.560 1.00 33.79 217 VAL A CA 1
ATOM 1509 C C . VAL A 1 191 ? 18.439 37.747 59.076 1.00 35.33 217 VAL A C 1
ATOM 1510 O O . VAL A 1 191 ? 17.472 38.503 58.907 1.00 35.53 217 VAL A O 1
ATOM 1514 N N . GLY A 1 192 ? 18.419 36.448 58.785 1.00 36.16 218 GLY A N 1
ATOM 1515 C CA . GLY A 1 192 ? 17.177 35.732 58.581 1.00 35.07 218 GLY A CA 1
ATOM 1516 C C . GLY A 1 192 ? 16.553 35.807 57.214 1.00 34.42 218 GLY A C 1
ATOM 1517 O O . GLY A 1 192 ? 15.338 35.618 57.102 1.00 34.80 218 GLY A O 1
ATOM 1518 N N . GLY A 1 193 ? 17.329 36.065 56.162 1.00 31.25 219 GLY A N 1
ATOM 1519 C CA . GLY A 1 193 ? 16.609 36.006 54.881 1.00 27.38 219 GLY A CA 1
ATOM 1520 C C . GLY A 1 193 ? 15.551 37.093 54.746 1.00 25.03 219 GLY A C 1
ATOM 1521 O O . GLY A 1 193 ? 15.650 38.182 55.327 1.00 27.51 219 GLY A O 1
ATOM 1522 N N . THR A 1 194 ? 14.501 36.791 53.987 1.00 19.74 220 THR A N 1
ATOM 1523 C CA . THR A 1 194 ? 13.436 37.764 53.755 1.00 17.16 220 THR A CA 1
ATOM 1524 C C . THR A 1 194 ? 12.091 37.166 54.123 1.00 17.28 220 THR A C 1
ATOM 1525 O O . THR A 1 194 ? 11.911 35.951 54.056 1.00 19.67 220 THR A O 1
ATOM 1529 N N . PHE A 1 195 ? 11.122 38.022 54.477 1.00 16.51 221 PHE A N 1
ATOM 1530 C CA . PHE A 1 195 ? 9.802 37.511 54.839 1.00 15.90 221 PHE A CA 1
ATOM 1531 C C . PHE A 1 195 ? 8.687 38.153 54.012 1.00 16.31 221 PHE A C 1
ATOM 1532 O O . PHE A 1 195 ? 7.492 37.916 54.282 1.00 17.10 221 PHE A O 1
ATOM 1540 N N . THR A 1 196 ? 9.045 38.920 52.987 1.00 15.17 222 THR A N 1
ATOM 1541 C CA . THR A 1 196 ? 8.105 39.324 51.954 1.00 14.32 222 THR A CA 1
ATOM 1542 C C . THR A 1 196 ? 8.809 39.244 50.620 1.00 13.53 222 THR A C 1
ATOM 1543 O O . THR A 1 196 ? 10.031 39.106 50.551 1.00 13.63 222 THR A O 1
ATOM 1547 N N . ASN A 1 197 ? 8.025 39.332 49.550 1.00 12.60 223 ASN A N 1
ATOM 1548 C CA . ASN A 1 197 ? 8.555 39.618 48.221 1.00 11.23 223 ASN A CA 1
ATOM 1549 C C . ASN A 1 197 ? 8.294 41.078 47.855 1.00 11.37 223 ASN A C 1
ATOM 1550 O O . ASN A 1 197 ? 7.160 41.567 47.987 1.00 13.76 223 ASN A O 1
ATOM 1555 N N . GLU A 1 198 ? 9.350 41.776 47.423 1.00 11.67 224 GLU A N 1
ATOM 1556 C CA . GLU A 1 198 ? 9.261 43.197 47.067 1.00 10.51 224 GLU A CA 1
ATOM 1557 C C . GLU A 1 198 ? 9.783 43.380 45.652 1.00 10.91 224 GLU A C 1
ATOM 1558 O O . GLU A 1 198 ? 10.913 43.837 45.456 1.00 11.20 224 GLU A O 1
ATOM 1564 N N . PRO A 1 199 ? 9.014 42.970 44.633 1.00 10.99 225 PRO A N 1
ATOM 1565 C CA . PRO A 1 199 ? 9.472 43.164 43.241 1.00 11.04 225 PRO A CA 1
ATOM 1566 C C . PRO A 1 199 ? 9.355 44.633 42.863 1.00 9.89 225 PRO A C 1
ATOM 1567 O O . PRO A 1 199 ? 8.276 45.209 42.970 1.00 12.15 225 PRO A O 1
ATOM 1571 N N . TYR A 1 200 ? 10.468 45.252 42.464 1.00 10.01 226 TYR A N 1
ATOM 1572 C CA . TYR A 1 200 ? 10.435 46.675 42.107 1.00 8.96 226 TYR A CA 1
ATOM 1573 C C . TYR A 1 200 ? 9.977 46.854 40.667 1.00 10.02 226 TYR A C 1
ATOM 1574 O O . TYR A 1 200 ? 10.420 46.128 39.764 1.00 11.27 226 TYR A O 1
ATOM 1583 N N . GLY A 1 201 ? 9.104 47.841 40.458 1.00 10.20 227 GLY A N 1
ATOM 1584 C CA . GLY A 1 201 ? 8.711 48.241 39.126 1.00 10.21 227 GLY A CA 1
ATOM 1585 C C . GLY A 1 201 ? 8.885 49.744 38.947 1.00 10.40 227 GLY A C 1
ATOM 1586 O O . GLY A 1 201 ? 9.029 50.500 39.913 1.00 12.10 227 GLY A O 1
ATOM 1587 N N . ILE A 1 202 ? 8.823 50.168 37.685 1.00 10.23 228 ILE A N 1
ATOM 1588 C CA . ILE A 1 202 ? 8.789 51.587 37.339 1.00 11.38 228 ILE A CA 1
ATOM 1589 C C . ILE A 1 202 ? 7.334 51.987 37.221 1.00 11.58 228 ILE A C 1
ATOM 1590 O O . ILE A 1 202 ? 6.583 51.401 36.426 1.00 13.00 228 ILE A O 1
ATOM 1595 N N . ALA A 1 203 ? 6.918 52.992 37.989 1.00 12.50 229 ALA A N 1
ATOM 1596 C CA . ALA A 1 203 ? 5.523 53.424 37.947 1.00 12.25 229 ALA A CA 1
ATOM 1597 C C . ALA A 1 203 ? 5.338 54.551 36.953 1.00 12.54 229 ALA A C 1
ATOM 1598 O O . ALA A 1 203 ? 6.162 55.474 36.881 1.00 14.59 229 ALA A O 1
ATOM 1600 N N . ILE A 1 204 ? 4.240 54.464 36.193 1.00 13.30 230 ILE A N 1
ATOM 1601 C CA . ILE A 1 204 ? 3.855 55.426 35.173 1.00 15.16 230 ILE A CA 1
ATOM 1602 C C . ILE A 1 204 ? 2.395 55.776 35.408 1.00 16.55 230 ILE A C 1
ATOM 1603 O O . ILE A 1 204 ? 1.616 54.939 35.876 1.00 17.91 230 ILE A O 1
ATOM 1608 N N . ASN A 1 205 ? 2.024 57.029 35.129 1.00 17.50 231 ASN A N 1
ATOM 1609 C CA . ASN A 1 205 ? 0.646 57.421 35.371 1.00 19.36 231 ASN A CA 1
ATOM 1610 C C . ASN A 1 205 ? -0.295 56.624 34.470 1.00 20.77 231 ASN A C 1
ATOM 1611 O O . ASN A 1 205 ? 0.085 56.168 33.378 1.00 20.78 231 ASN A O 1
ATOM 1616 N N . LYS A 1 206 ? -1.527 56.421 34.960 1.00 20.43 232 LYS A N 1
ATOM 1617 C CA . LYS A 1 206 ? -2.573 55.859 34.114 1.00 21.50 232 LYS A CA 1
ATOM 1618 C C . LYS A 1 206 ? -2.733 56.707 32.867 1.00 22.54 232 LYS A C 1
ATOM 1619 O O . LYS A 1 206 ? -2.524 57.929 32.879 1.00 23.86 232 LYS A O 1
ATOM 1625 N N . GLY A 1 207 ? -3.098 56.045 31.776 1.00 22.44 233 GLY A N 1
ATOM 1626 C CA . GLY A 1 207 ? -3.320 56.761 30.538 1.00 23.22 233 GLY A CA 1
ATOM 1627 C C . GLY A 1 207 ? -2.073 57.127 29.775 1.00 24.04 233 GLY A C 1
ATOM 1628 O O . GLY A 1 207 ? -2.124 58.057 28.961 1.00 24.79 233 GLY A O 1
ATOM 1629 N N . GLN A 1 208 ? -0.965 56.419 30.002 1.00 22.80 234 GLN A N 1
ATOM 1630 C CA . GLN A 1 208 ? 0.323 56.634 29.344 1.00 23.26 234 GLN A CA 1
ATOM 1631 C C . GLN A 1 208 ? 0.823 55.329 28.737 1.00 23.29 234 GLN A C 1
ATOM 1632 O O . GLN A 1 208 ? 1.994 54.958 28.855 1.00 23.56 234 GLN A O 1
ATOM 1638 N N . GLU A 1 209 ? -0.076 54.633 28.039 1.00 23.59 235 GLU A N 1
ATOM 1639 C CA . GLU A 1 209 ? 0.234 53.290 27.561 1.00 23.92 235 GLU A CA 1
ATOM 1640 C C . GLU A 1 209 ? 1.382 53.293 26.560 1.00 21.67 235 GLU A C 1
ATOM 1641 O O . GLU A 1 209 ? 2.201 52.366 26.551 1.00 21.78 235 GLU A O 1
ATOM 1647 N N . ASN A 1 210 ? 1.474 54.327 25.712 1.00 22.75 236 ASN A N 1
ATOM 1648 C CA . ASN A 1 210 ? 2.577 54.366 24.749 1.00 22.42 236 ASN A CA 1
ATOM 1649 C C . ASN A 1 210 ? 3.920 54.488 25.460 1.00 21.92 236 ASN A C 1
ATOM 1650 O O . ASN A 1 210 ? 4.893 53.821 25.085 1.00 21.97 236 ASN A O 1
ATOM 1655 N N . PHE A 1 211 ? 3.985 55.315 26.494 1.00 19.01 237 PHE A N 1
ATOM 1656 C CA . PHE A 1 211 ? 5.230 55.459 27.244 1.00 17.59 237 PHE A CA 1
ATOM 1657 C C . PHE A 1 211 ? 5.554 54.195 28.027 1.00 18.48 237 PHE A C 1
ATOM 1658 O O . PHE A 1 211 ? 6.714 53.765 28.066 1.00 18.56 237 PHE A O 1
ATOM 1666 N N . LEU A 1 212 ? 4.547 53.601 28.667 1.00 17.81 238 LEU A N 1
ATOM 1667 C CA . LEU A 1 212 ? 4.759 52.328 29.360 1.00 17.31 238 LEU A CA 1
ATOM 1668 C C . LEU A 1 212 ? 5.318 51.265 28.419 1.00 16.62 238 LEU A C 1
ATOM 1669 O O . LEU A 1 212 ? 6.267 50.539 28.780 1.00 17.24 238 LEU A O 1
ATOM 1674 N N . LYS A 1 213 ? 4.753 51.160 27.202 1.00 17.73 239 LYS A N 1
ATOM 1675 C CA . LYS A 1 213 ? 5.259 50.178 26.249 1.00 18.53 239 LYS A CA 1
ATOM 1676 C C . LYS A 1 213 ? 6.711 50.475 25.896 1.00 17.91 239 LYS A C 1
ATOM 1677 O O . LYS A 1 213 ? 7.533 49.551 25.795 1.00 18.75 239 LYS A O 1
ATOM 1683 N N . ALA A 1 214 ? 7.044 51.766 25.713 1.00 18.50 240 ALA A N 1
ATOM 1684 C CA . ALA A 1 214 ? 8.422 52.141 25.404 1.00 18.11 240 ALA A CA 1
ATOM 1685 C C . ALA A 1 214 ? 9.375 51.795 26.541 1.00 17.53 240 ALA A C 1
ATOM 1686 O O . ALA A 1 214 ? 10.507 51.357 26.295 1.00 17.94 240 ALA A O 1
ATOM 1688 N N . VAL A 1 215 ? 8.947 52.004 27.789 1.00 15.48 241 VAL A N 1
ATOM 1689 C CA . VAL A 1 215 ? 9.791 51.646 28.930 1.00 15.68 241 VAL A CA 1
ATOM 1690 C C . VAL A 1 215 ? 10.001 50.126 28.976 1.00 15.42 241 VAL A C 1
ATOM 1691 O O . VAL A 1 215 ? 11.126 49.626 29.163 1.00 15.11 241 VAL A O 1
ATOM 1695 N N . ASN A 1 216 ? 8.929 49.363 28.794 1.00 15.58 242 ASN A N 1
ATOM 1696 C CA . ASN A 1 216 ? 9.103 47.913 28.815 1.00 15.08 242 ASN A CA 1
ATOM 1697 C C . ASN A 1 216 ? 9.973 47.436 27.653 1.00 16.07 242 ASN A C 1
ATOM 1698 O O . ASN A 1 216 ? 10.761 46.488 27.809 1.00 16.78 242 ASN A O 1
ATOM 1703 N N . GLN A 1 217 ? 9.847 48.068 26.483 1.00 15.80 243 GLN A N 1
ATOM 1704 C CA . GLN A 1 217 ? 10.685 47.661 25.361 1.00 16.24 243 GLN A CA 1
ATOM 1705 C C . GLN A 1 217 ? 12.148 48.008 25.637 1.00 16.12 243 GLN A C 1
ATOM 1706 O O . GLN A 1 217 ? 13.057 47.247 25.287 1.00 17.13 243 GLN A O 1
ATOM 1712 N N . ALA A 1 218 ? 12.392 49.151 26.275 1.00 15.63 244 ALA A N 1
ATOM 1713 C CA . ALA A 1 218 ? 13.756 49.501 26.652 1.00 15.04 244 ALA A CA 1
ATOM 1714 C C . ALA A 1 218 ? 14.356 48.447 27.570 1.00 15.35 244 ALA A C 1
ATOM 1715 O O . ALA A 1 218 ? 15.505 48.017 27.385 1.00 15.56 244 ALA A O 1
ATOM 1717 N N . LEU A 1 219 ? 13.597 48.051 28.595 1.00 15.56 245 LEU A N 1
ATOM 1718 C CA . LEU A 1 219 ? 14.080 47.026 29.526 1.00 14.68 245 LEU A CA 1
ATOM 1719 C C . LEU A 1 219 ? 14.370 45.726 28.787 1.00 15.92 245 LEU A C 1
ATOM 1720 O O . LEU A 1 219 ? 15.408 45.090 29.015 1.00 15.83 245 LEU A O 1
ATOM 1725 N N . GLU A 1 220 ? 13.487 45.341 27.867 1.00 15.52 246 GLU A N 1
ATOM 1726 C CA . GLU A 1 220 ? 13.710 44.124 27.087 1.00 17.27 246 GLU A CA 1
ATOM 1727 C C . GLU A 1 220 ? 15.028 44.197 26.327 1.00 16.63 246 GLU A C 1
ATOM 1728 O O . GLU A 1 220 ? 15.821 43.246 26.338 1.00 17.36 246 GLU A O 1
ATOM 1734 N N . GLU A 1 221 ? 15.286 45.332 25.664 1.00 17.55 247 GLU A N 1
ATOM 1735 C CA . GLU A 1 221 ? 16.547 45.499 24.941 1.00 18.40 247 GLU A CA 1
ATOM 1736 C C . GLU A 1 221 ? 17.741 45.464 25.889 1.00 17.13 247 GLU A C 1
ATOM 1737 O O . GLU A 1 221 ? 18.766 44.856 25.581 1.00 18.07 247 GLU A O 1
ATOM 1751 N N . HIS A 1 223 ? 17.951 43.840 28.744 1.00 15.29 249 HIS A N 1
ATOM 1752 C CA . HIS A 1 223 ? 18.219 42.457 29.128 1.00 17.37 249 HIS A CA 1
ATOM 1753 C C . HIS A 1 223 ? 18.912 41.711 28.001 1.00 18.86 249 HIS A C 1
ATOM 1754 O O . HIS A 1 223 ? 19.822 40.910 28.246 1.00 22.08 249 HIS A O 1
ATOM 1761 N N . ALA A 1 224 ? 18.504 41.973 26.757 1.00 18.31 250 ALA A N 1
ATOM 1762 C CA . ALA A 1 224 ? 19.044 41.235 25.618 1.00 20.15 250 ALA A CA 1
ATOM 1763 C C . ALA A 1 224 ? 20.502 41.586 25.339 1.00 20.66 250 ALA A C 1
ATOM 1764 O O . ALA A 1 224 ? 21.280 40.723 24.893 1.00 23.31 250 ALA A O 1
ATOM 1766 N N . ASP A 1 225 ? 20.890 42.849 25.512 1.00 19.90 251 ASP A N 1
ATOM 1767 C CA . ASP A 1 225 ? 22.233 43.245 25.113 1.00 21.80 251 ASP A CA 1
ATOM 1768 C C . ASP A 1 225 ? 23.204 43.338 26.283 1.00 22.31 251 ASP A C 1
ATOM 1769 O O . ASP A 1 225 ? 24.360 43.724 26.081 1.00 24.68 251 ASP A O 1
ATOM 1774 N N . GLY A 1 226 ? 22.788 42.946 27.484 1.00 20.07 252 GLY A N 1
ATOM 1775 C CA . GLY A 1 226 ? 23.687 42.921 28.610 1.00 21.24 252 GLY A CA 1
ATOM 1776 C C . GLY A 1 226 ? 23.800 44.214 29.377 1.00 19.53 252 GLY A C 1
ATOM 1777 O O . GLY A 1 226 ? 24.524 44.251 30.382 1.00 20.00 252 GLY A O 1
ATOM 1778 N N . THR A 1 227 ? 23.112 45.281 28.941 1.00 18.09 253 THR A N 1
ATOM 1779 C CA . THR A 1 227 ? 23.130 46.528 29.706 1.00 16.94 253 THR A CA 1
ATOM 1780 C C . THR A 1 227 ? 22.581 46.318 31.104 1.00 15.12 253 THR A C 1
ATOM 1781 O O . THR A 1 227 ? 23.142 46.826 32.085 1.00 16.06 253 THR A O 1
ATOM 1785 N N . TYR A 1 228 ? 21.461 45.600 31.217 1.00 14.51 254 TYR A N 1
ATOM 1786 C CA . TYR A 1 228 ? 20.905 45.324 32.536 1.00 13.82 254 TYR A CA 1
ATOM 1787 C C . TYR A 1 228 ? 21.908 44.572 33.406 1.00 13.57 254 TYR A C 1
ATOM 1788 O O . TYR A 1 228 ? 22.141 44.937 34.566 1.00 14.08 254 TYR A O 1
ATOM 1797 N N . ASP A 1 229 ? 22.534 43.532 32.854 1.00 14.97 255 ASP A N 1
ATOM 1798 C CA . ASP A 1 229 ? 23.439 42.727 33.660 1.00 15.31 255 ASP A CA 1
ATOM 1799 C C . ASP A 1 229 ? 24.638 43.543 34.127 1.00 15.21 255 ASP A C 1
ATOM 1800 O O . ASP A 1 229 ? 25.123 43.367 35.256 1.00 16.38 255 ASP A O 1
ATOM 1805 N N . LYS A 1 230 ? 25.124 44.443 33.272 1.00 15.94 256 LYS A N 1
ATOM 1806 C CA . LYS A 1 230 ? 26.253 45.308 33.621 1.00 18.07 256 LYS A CA 1
ATOM 1807 C C . LYS A 1 230 ? 25.892 46.231 34.774 1.00 15.68 256 LYS A C 1
ATOM 1808 O O . LYS A 1 230 ? 26.667 46.380 35.733 1.00 16.53 256 LYS A O 1
ATOM 1814 N N . ILE A 1 231 ? 24.707 46.851 34.712 1.00 14.84 257 ILE A N 1
ATOM 1815 C CA . ILE A 1 231 ? 24.287 47.764 35.777 1.00 13.51 257 ILE A CA 1
ATOM 1816 C C . ILE A 1 231 ? 24.064 47.000 37.076 1.00 12.63 257 ILE A C 1
ATOM 1817 O O . ILE A 1 231 ? 24.439 47.470 38.157 1.00 13.24 257 ILE A O 1
ATOM 1822 N N . TYR A 1 232 ? 23.456 45.805 36.994 1.00 13.45 258 TYR A N 1
ATOM 1823 C CA . TYR A 1 232 ? 23.252 44.989 38.187 1.00 13.42 258 TYR A CA 1
ATOM 1824 C C . TYR A 1 232 ? 24.594 44.629 38.821 1.00 14.88 258 TYR A C 1
ATOM 1825 O O . TYR A 1 232 ? 24.776 44.757 40.039 1.00 14.84 258 TYR A O 1
ATOM 1834 N N . GLN A 1 233 ? 25.534 44.143 38.008 1.00 15.93 259 GLN A N 1
ATOM 1835 C CA . GLN A 1 233 ? 26.837 43.743 38.543 1.00 17.40 259 GLN A CA 1
ATOM 1836 C C . GLN A 1 233 ? 27.543 44.919 39.216 1.00 16.78 259 GLN A C 1
ATOM 1837 O O . GLN A 1 233 ? 28.230 44.733 40.232 1.00 18.69 259 GLN A O 1
ATOM 1843 N N . LYS A 1 234 ? 27.404 46.127 38.654 1.00 15.80 260 LYS A N 1
ATOM 1844 C CA . LYS A 1 234 ? 28.016 47.320 39.226 1.00 13.95 260 LYS A CA 1
ATOM 1845 C C . LYS A 1 234 ? 27.559 47.548 40.659 1.00 13.54 260 LYS A C 1
ATOM 1846 O O . LYS A 1 234 ? 28.383 47.826 41.548 1.00 16.62 260 LYS A O 1
ATOM 1852 N N . TRP A 1 235 ? 26.247 47.492 40.895 1.00 12.98 261 TRP A N 1
ATOM 1853 C CA . TRP A 1 235 ? 25.720 47.859 42.204 1.00 12.43 261 TRP A CA 1
ATOM 1854 C C . TRP A 1 235 ? 25.635 46.697 43.184 1.00 11.48 261 TRP A C 1
ATOM 1855 O O . TRP A 1 235 ? 25.648 46.940 44.400 1.00 14.55 261 TRP A O 1
ATOM 1866 N N . PHE A 1 236 ? 25.535 45.450 42.702 1.00 12.00 262 PHE A N 1
ATOM 1867 C CA . PHE A 1 236 ? 25.341 44.281 43.577 1.00 11.96 262 PHE A CA 1
ATOM 1868 C C . PHE A 1 236 ? 26.347 43.205 43.205 1.00 15.16 262 PHE A C 1
ATOM 1869 O O . PHE A 1 236 ? 25.980 42.064 42.878 1.00 16.40 262 PHE A O 1
ATOM 1877 N N . PRO A 1 237 ? 27.649 43.527 43.318 1.00 15.81 263 PRO A N 1
ATOM 1878 C CA . PRO A 1 237 ? 28.692 42.631 42.803 1.00 18.10 263 PRO A CA 1
ATOM 1879 C C . PRO A 1 237 ? 28.814 41.321 43.537 1.00 20.34 263 PRO A C 1
ATOM 1880 O O . PRO A 1 237 ? 29.464 40.406 43.013 1.00 21.97 263 PRO A O 1
ATOM 1884 N N . ASN A 1 238 ? 28.269 41.211 44.740 1.00 20.28 264 ASN A N 1
ATOM 1885 C CA . ASN A 1 238 ? 28.426 40.009 45.540 1.00 22.16 264 ASN A CA 1
ATOM 1886 C C . ASN A 1 238 ? 27.110 39.379 45.932 1.00 23.08 264 ASN A C 1
ATOM 1887 O O . ASN A 1 238 ? 27.108 38.445 46.745 1.00 24.95 264 ASN A O 1
ATOM 1892 N N A GLU A 1 239 ? 26.000 39.831 45.349 0.44 22.84 265 GLU A N 1
ATOM 1893 N N B GLU A 1 239 ? 25.988 39.883 45.419 0.56 22.79 265 GLU A N 1
ATOM 1894 C CA A GLU A 1 239 ? 24.663 39.422 45.774 0.44 24.44 265 GLU A CA 1
ATOM 1895 C CA B GLU A 1 239 ? 24.674 39.362 45.782 0.56 24.30 265 GLU A CA 1
ATOM 1896 C C A GLU A 1 239 ? 23.794 39.285 44.531 0.44 24.83 265 GLU A C 1
ATOM 1897 C C B GLU A 1 239 ? 23.845 39.269 44.519 0.56 24.76 265 GLU A C 1
ATOM 1898 O O A GLU A 1 239 ? 23.288 40.283 44.008 0.44 25.42 265 GLU A O 1
ATOM 1899 O O B GLU A 1 239 ? 23.409 40.289 43.976 0.56 25.22 265 GLU A O 1
ATOM 1910 N N . THR A 1 240 ? 23.610 38.053 44.070 1.00 24.87 266 THR A N 1
ATOM 1911 C CA . THR A 1 240 ? 22.905 37.857 42.822 1.00 23.83 266 THR A CA 1
ATOM 1912 C C . THR A 1 240 ? 21.410 37.651 42.988 1.00 21.10 266 THR A C 1
ATOM 1913 O O . THR A 1 240 ? 20.728 37.679 41.967 1.00 21.92 266 THR A O 1
ATOM 1917 N N . GLU A 1 241 ? 20.875 37.461 44.222 1.00 21.03 267 GLU A N 1
ATOM 1918 C CA . GLU A 1 241 ? 19.468 37.033 44.373 1.00 20.78 267 GLU A CA 1
ATOM 1919 C C . GLU A 1 241 ? 18.471 38.052 43.819 1.00 19.05 267 GLU A C 1
ATOM 1920 O O . GLU A 1 241 ? 17.387 37.680 43.351 1.00 20.06 267 GLU A O 1
ATOM 1926 N N . GLY A 1 242 ? 18.803 39.322 43.867 1.00 14.72 268 GLY A N 1
ATOM 1927 C CA . GLY A 1 242 ? 17.872 40.351 43.416 1.00 13.93 268 GLY A CA 1
ATOM 1928 C C . GLY A 1 242 ? 17.778 40.497 41.913 1.00 13.53 268 GLY A C 1
ATOM 1929 O O . GLY A 1 242 ? 16.861 41.150 41.412 1.00 14.53 268 GLY A O 1
ATOM 1930 N N . LYS A 1 243 ? 18.673 39.860 41.174 1.00 12.51 269 LYS A N 1
ATOM 1931 C CA . LYS A 1 243 ? 18.705 40.027 39.735 1.00 11.08 269 LYS A CA 1
ATOM 1932 C C . LYS A 1 243 ? 17.515 39.349 39.072 1.00 11.63 269 LYS A C 1
ATOM 1933 O O . LYS A 1 243 ? 17.181 38.194 39.380 1.00 14.07 269 LYS A O 1
ATOM 1939 N N . VAL A 1 244 ? 16.907 40.068 38.128 1.00 11.82 270 VAL A N 1
ATOM 1940 C CA . VAL A 1 244 ? 15.879 39.510 37.255 1.00 13.08 270 VAL A CA 1
ATOM 1941 C C . VAL A 1 244 ? 16.597 38.792 36.117 1.00 15.46 270 VAL A C 1
ATOM 1942 O O . VAL A 1 244 ? 17.307 39.415 35.313 1.00 16.08 270 VAL A O 1
ATOM 1946 N N . GLU A 1 245 ? 16.455 37.466 36.092 1.00 19.49 271 GLU A N 1
ATOM 1947 C CA . GLU A 1 245 ? 16.866 36.632 34.995 1.00 23.07 271 GLU A CA 1
ATOM 1948 C C . GLU A 1 245 ? 15.605 36.171 34.222 0.60 24.82 271 GLU A C 1
ATOM 1949 O O . GLU A 1 245 ? 15.635 35.942 33.015 0.71 24.45 271 GLU A O 1
ATOM 1956 N N . ALA B 1 3 ? 10.370 16.988 17.833 1.00 54.27 29 ALA B N 1
ATOM 1957 C CA . ALA B 1 3 ? 10.635 18.194 18.611 1.00 53.65 29 ALA B CA 1
ATOM 1958 C C . ALA B 1 3 ? 10.672 19.419 17.708 1.00 53.52 29 ALA B C 1
ATOM 1959 O O . ALA B 1 3 ? 10.054 20.440 18.015 1.00 55.49 29 ALA B O 1
ATOM 1961 N N . ASN B 1 4 ? 11.382 19.310 16.581 1.00 50.86 30 ASN B N 1
ATOM 1962 C CA . ASN B 1 4 ? 11.533 20.444 15.678 1.00 48.51 30 ASN B CA 1
ATOM 1963 C C . ASN B 1 4 ? 10.219 20.880 15.038 1.00 44.46 30 ASN B C 1
ATOM 1964 O O . ASN B 1 4 ? 10.171 21.977 14.471 1.00 46.19 30 ASN B O 1
ATOM 1969 N N A GLU B 1 5 ? 9.166 20.061 15.107 0.61 40.70 31 GLU B N 1
ATOM 1970 N N B GLU B 1 5 ? 9.167 20.067 15.104 0.39 41.52 31 GLU B N 1
ATOM 1971 C CA A GLU B 1 5 ? 7.876 20.460 14.557 0.61 37.78 31 GLU B CA 1
ATOM 1972 C CA B GLU B 1 5 ? 7.898 20.476 14.523 0.39 38.94 31 GLU B CA 1
ATOM 1973 C C A GLU B 1 5 ? 7.302 21.610 15.374 0.61 34.03 31 GLU B C 1
ATOM 1974 C C B GLU B 1 5 ? 7.297 21.601 15.361 0.39 34.89 31 GLU B C 1
ATOM 1975 O O A GLU B 1 5 ? 7.298 21.568 16.60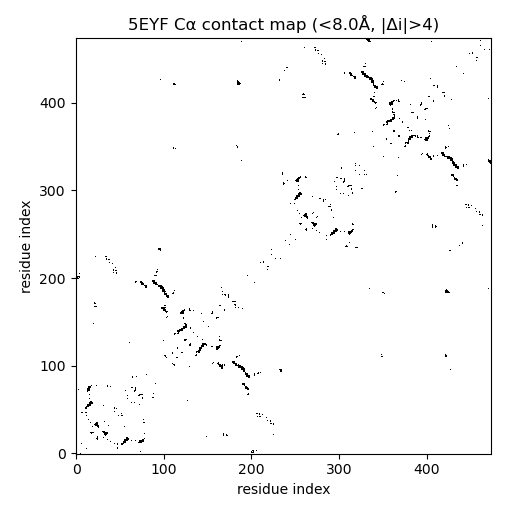8 0.61 33.01 31 GLU B O 1
ATOM 1976 O O B GLU B 1 5 ? 7.303 21.549 16.595 0.39 34.33 31 GLU B O 1
ATOM 1987 N N . ASP B 1 6 ? 6.829 22.645 14.682 1.00 31.43 32 ASP B N 1
ATOM 1988 C CA . ASP B 1 6 ? 6.346 23.838 15.362 1.00 29.77 32 ASP B CA 1
ATOM 1989 C C . ASP B 1 6 ? 5.071 23.544 16.150 1.00 27.33 32 ASP B C 1
ATOM 1990 O O . ASP B 1 6 ? 4.107 23.008 15.608 1.00 28.36 32 ASP B O 1
ATOM 1995 N N . ILE B 1 7 ? 5.058 23.912 17.437 1.00 26.06 33 ILE B N 1
ATOM 1996 C CA . ILE B 1 7 ? 3.956 23.495 18.311 1.00 25.86 33 ILE B CA 1
ATOM 1997 C C . ILE B 1 7 ? 2.641 24.187 17.931 1.00 27.51 33 ILE B C 1
ATOM 1998 O O . ILE B 1 7 ? 1.580 23.552 17.908 1.00 26.68 33 ILE B O 1
ATOM 2003 N N . LEU B 1 8 ? 2.677 25.482 17.589 1.00 28.05 34 LEU B N 1
ATOM 2004 C CA . LEU B 1 8 ? 1.441 26.129 17.129 1.00 28.57 34 LEU B CA 1
ATOM 2005 C C . LEU B 1 8 ? 0.943 25.557 15.803 1.00 28.35 34 LEU B C 1
ATOM 2006 O O . LEU B 1 8 ? -0.274 25.440 15.583 1.00 28.99 34 LEU B O 1
ATOM 2011 N N . GLU B 1 9 ? 1.856 25.266 14.873 1.00 29.08 35 GLU B N 1
ATOM 2012 C CA . GLU B 1 9 ? 1.423 24.670 13.616 1.00 28.15 35 GLU B CA 1
ATOM 2013 C C . GLU B 1 9 ? 0.748 23.327 13.873 1.00 28.66 35 GLU B C 1
ATOM 2014 O O . GLU B 1 9 ? -0.342 23.056 13.343 1.00 28.25 35 GLU B O 1
ATOM 2020 N N . ARG B 1 10 ? 1.353 22.501 14.736 1.00 28.57 36 ARG B N 1
ATOM 2021 C CA . ARG B 1 10 ? 0.780 21.191 15.028 1.00 29.66 36 ARG B CA 1
ATOM 2022 C C . ARG B 1 10 ? -0.603 21.338 15.635 1.00 28.77 36 ARG B C 1
ATOM 2023 O O . ARG B 1 10 ? -1.505 20.564 15.321 1.00 28.81 36 ARG B O 1
ATOM 2031 N N . SER B 1 11 ? -0.792 22.349 16.494 1.00 28.29 37 SER B N 1
ATOM 2032 C CA . SER B 1 11 ? -2.086 22.537 17.148 1.00 27.84 37 SER B CA 1
ATOM 2033 C C . SER B 1 11 ? -3.211 22.780 16.146 1.00 26.81 37 SER B C 1
ATOM 2034 O O . SER B 1 11 ? -4.377 22.517 16.462 1.00 26.49 37 SER B O 1
ATOM 2037 N N . LYS B 1 12 ? -2.896 23.293 14.949 1.00 27.23 38 LYS B N 1
ATOM 2038 C CA . LYS B 1 12 ? -3.933 23.434 13.923 1.00 28.17 38 LYS B CA 1
ATOM 2039 C C . LYS B 1 12 ? -4.581 22.098 13.592 1.00 27.91 38 LYS B C 1
ATOM 2040 O O . LYS B 1 12 ? -5.774 22.053 13.246 1.00 28.94 38 LYS B O 1
ATOM 2046 N N . SER B 1 13 ? -3.812 21.007 13.657 1.00 26.88 39 SER B N 1
ATOM 2047 C CA . SER B 1 13 ? -4.385 19.685 13.454 1.00 27.34 39 SER B CA 1
ATOM 2048 C C . SER B 1 13 ? -4.935 19.074 14.740 1.00 28.38 39 SER B C 1
ATOM 2049 O O . SER B 1 13 ? -6.039 18.522 14.732 1.00 30.70 39 SER B O 1
ATOM 2052 N N . THR B 1 14 ? -4.185 19.151 15.848 1.00 28.01 40 THR B N 1
ATOM 2053 C CA . THR B 1 14 ? -4.524 18.354 17.024 1.00 28.53 40 THR B CA 1
ATOM 2054 C C . THR B 1 14 ? -5.427 19.062 18.015 1.00 28.44 40 THR B C 1
ATOM 2055 O O . THR B 1 14 ? -6.044 18.385 18.850 1.00 27.80 40 THR B O 1
ATOM 2059 N N . ASN B 1 15 ? -5.514 20.389 17.944 1.00 28.12 41 ASN B N 1
ATOM 2060 C CA . ASN B 1 15 ? -6.322 21.184 18.864 1.00 27.94 41 ASN B CA 1
ATOM 2061 C C . ASN B 1 15 ? -5.982 20.874 20.323 1.00 28.26 41 ASN B C 1
ATOM 2062 O O . ASN B 1 15 ? -6.857 20.809 21.191 1.00 28.26 41 ASN B O 1
ATOM 2067 N N A GLU B 1 16 ? -4.697 20.684 20.609 0.48 26.61 42 GLU B N 1
ATOM 2068 N N B GLU B 1 16 ? -4.690 20.721 20.598 0.52 26.58 42 GLU B N 1
ATOM 2069 C CA A GLU B 1 16 ? -4.311 20.309 21.964 0.48 26.13 42 GLU B CA 1
ATOM 2070 C CA B GLU B 1 16 ? -4.232 20.246 21.898 0.52 26.25 42 GLU B CA 1
ATOM 2071 C C A GLU B 1 16 ? -2.891 20.768 22.264 0.48 25.23 42 GLU B C 1
ATOM 2072 C C B GLU B 1 16 ? -2.891 20.889 22.231 0.52 25.35 42 GLU B C 1
ATOM 2073 O O A GLU B 1 16 ? -2.022 20.779 21.385 0.48 25.08 42 GLU B O 1
ATOM 2074 O O B GLU B 1 16 ? -2.085 21.170 21.339 0.52 25.56 42 GLU B O 1
ATOM 2085 N N . ILE B 1 17 ? -2.666 21.138 23.524 1.00 23.78 43 ILE B N 1
ATOM 2086 C CA . ILE B 1 17 ? -1.338 21.431 24.048 1.00 22.78 43 ILE B CA 1
ATOM 2087 C C . ILE B 1 17 ? -1.024 20.403 25.127 1.00 21.50 43 ILE B C 1
ATOM 2088 O O . ILE B 1 17 ? -1.884 20.082 25.954 1.00 23.17 43 ILE B O 1
ATOM 2093 N N . ILE B 1 18 ? 0.198 19.867 25.099 1.00 21.80 44 ILE B N 1
ATOM 2094 C CA . ILE B 1 18 ? 0.640 18.820 26.014 1.00 22.12 44 ILE B CA 1
ATOM 2095 C C . ILE B 1 18 ? 1.585 19.439 27.036 1.00 20.58 44 ILE B C 1
ATOM 2096 O O . ILE B 1 18 ? 2.652 19.951 26.678 1.00 22.16 44 ILE B O 1
ATOM 2101 N N . TRP B 1 19 ? 1.205 19.368 28.301 1.00 19.24 45 TRP B N 1
ATOM 2102 C CA . TRP B 1 19 ? 1.902 20.071 29.371 1.00 19.11 45 TRP B CA 1
ATOM 2103 C C . TRP B 1 19 ? 2.571 19.066 30.285 1.00 19.39 45 TRP B C 1
ATOM 2104 O O . TRP B 1 19 ? 1.938 18.093 30.703 1.00 20.14 45 TRP B O 1
ATOM 2115 N N . GLY B 1 20 ? 3.844 19.305 30.589 1.00 19.76 46 GLY B N 1
ATOM 2116 C CA . GLY B 1 20 ? 4.538 18.554 31.607 1.00 19.53 46 GLY B CA 1
ATOM 2117 C C . GLY B 1 20 ? 4.363 19.161 32.985 1.00 19.53 46 GLY B C 1
ATOM 2118 O O . GLY B 1 20 ? 4.740 20.318 33.215 1.00 20.16 46 GLY B O 1
ATOM 2119 N N . VAL B 1 21 ? 3.779 18.404 33.917 1.00 19.54 47 VAL B N 1
ATOM 2120 C CA . VAL B 1 21 ? 3.445 18.893 35.252 1.00 19.74 47 VAL B CA 1
ATOM 2121 C C . VAL B 1 21 ? 3.928 17.893 36.281 1.00 20.67 47 VAL B C 1
ATOM 2122 O O . VAL B 1 21 ? 4.085 16.705 35.989 1.00 20.43 47 VAL B O 1
ATOM 2126 N N . LYS B 1 22 ? 4.154 18.386 37.502 1.00 21.08 48 LYS B N 1
ATOM 2127 C CA . LYS B 1 22 ? 4.393 17.490 38.616 1.00 21.90 48 LYS B CA 1
ATOM 2128 C C . LYS B 1 22 ? 3.134 16.692 38.919 1.00 23.03 48 LYS B C 1
ATOM 2129 O O . LYS B 1 22 ? 2.007 17.163 38.708 1.00 22.11 48 LYS B O 1
ATOM 2135 N N . TYR B 1 23 ? 3.334 15.466 39.418 1.00 23.43 49 TYR B N 1
ATOM 2136 C CA . TYR B 1 23 ? 2.233 14.654 39.923 1.00 25.25 49 TYR B CA 1
ATOM 2137 C C . TYR B 1 23 ? 2.267 14.505 41.435 1.00 26.43 49 TYR B C 1
ATOM 2138 O O . TYR B 1 23 ? 1.367 13.873 42.005 1.00 28.74 49 TYR B O 1
ATOM 2147 N N . ASP B 1 24 ? 3.275 15.068 42.099 1.00 26.82 50 ASP B N 1
ATOM 2148 C CA . ASP B 1 24 ? 3.521 14.810 43.508 1.00 27.68 50 ASP B CA 1
ATOM 2149 C C . ASP B 1 24 ? 3.601 16.089 44.329 1.00 26.69 50 ASP B C 1
ATOM 2150 O O . ASP B 1 24 ? 4.047 16.048 45.483 1.00 27.46 50 ASP B O 1
ATOM 2155 N N . THR B 1 25 ? 3.213 17.229 43.779 1.00 24.65 51 THR B N 1
ATOM 2156 C CA . THR B 1 25 ? 3.459 18.498 44.463 1.00 23.42 51 THR B CA 1
ATOM 2157 C C . THR B 1 25 ? 2.114 19.130 44.813 1.00 24.18 51 THR B C 1
ATOM 2158 O O . THR B 1 25 ? 1.497 19.785 43.968 1.00 23.38 51 THR B O 1
ATOM 2162 N N A ARG B 1 26 ? 1.668 18.941 46.052 0.39 26.60 52 ARG B N 1
ATOM 2163 N N B ARG B 1 26 ? 1.659 18.936 46.054 0.61 26.64 52 ARG B N 1
ATOM 2164 C CA A ARG B 1 26 ? 0.394 19.511 46.472 0.39 28.25 52 ARG B CA 1
ATOM 2165 C CA B ARG B 1 26 ? 0.370 19.496 46.455 0.61 28.21 52 ARG B CA 1
ATOM 2166 C C A ARG B 1 26 ? 0.394 21.022 46.276 0.39 27.84 52 ARG B C 1
ATOM 2167 C C B ARG B 1 26 ? 0.380 21.010 46.290 0.61 27.91 52 ARG B C 1
ATOM 2168 O O A ARG B 1 26 ? 1.382 21.696 46.574 0.39 28.18 52 ARG B O 1
ATOM 2169 O O B ARG B 1 26 ? 1.360 21.673 46.636 0.61 28.06 52 ARG B O 1
ATOM 2184 N N . LEU B 1 27 ? -0.735 21.536 45.777 1.00 26.31 53 LEU B N 1
ATOM 2185 C CA . LEU B 1 27 ? -1.007 22.952 45.464 1.00 22.34 53 LEU B CA 1
ATOM 2186 C C . LEU B 1 27 ? -0.549 23.336 44.062 1.00 20.33 53 LEU B C 1
ATOM 2187 O O . LEU B 1 27 ? -0.972 24.387 43.551 1.00 20.51 53 LEU B O 1
ATOM 2192 N N . PHE B 1 28 ? 0.312 22.524 43.434 1.00 19.79 54 PHE B N 1
ATOM 2193 C CA . PHE B 1 28 ? 0.818 22.857 42.101 1.00 18.50 54 PHE B CA 1
ATOM 2194 C C . PHE B 1 28 ? 0.477 21.807 41.056 1.00 19.46 54 PHE B C 1
ATOM 2195 O O . PHE B 1 28 ? -0.120 22.145 40.030 1.00 19.64 54 PHE B O 1
ATOM 2203 N N . GLY B 1 29 ? 0.852 20.549 41.278 1.00 21.08 55 GLY B N 1
ATOM 2204 C CA . GLY B 1 29 ? 0.503 19.477 40.371 1.00 22.92 55 GLY B CA 1
ATOM 2205 C C . GLY B 1 29 ? 0.547 18.212 41.172 1.00 25.08 55 GLY B C 1
ATOM 2206 O O . GLY B 1 29 ? 1.632 17.731 41.502 1.00 25.06 55 GLY B O 1
ATOM 2231 N N . ASP B 1 32 ? -4.696 13.219 41.727 1.00 35.08 58 ASP B N 1
ATOM 2232 C CA . ASP B 1 32 ? -5.784 12.878 42.627 1.00 38.96 58 ASP B CA 1
ATOM 2233 C C . ASP B 1 32 ? -6.248 11.469 42.288 1.00 40.54 58 ASP B C 1
ATOM 2234 O O . ASP B 1 32 ? -6.657 11.206 41.154 1.00 38.97 58 ASP B O 1
ATOM 2239 N N . ILE B 1 33 ? -6.176 10.576 43.272 1.00 42.73 59 ILE B N 1
ATOM 2240 C CA . ILE B 1 33 ? -6.345 9.143 43.014 1.00 44.28 59 ILE B CA 1
ATOM 2241 C C . ILE B 1 33 ? -7.797 8.819 42.669 1.00 44.78 59 ILE B C 1
ATOM 2242 O O . ILE B 1 33 ? -8.073 8.058 41.733 1.00 45.72 59 ILE B O 1
ATOM 2247 N N A GLU B 1 34 ? -8.742 9.388 43.423 0.49 44.87 60 GLU B N 1
ATOM 2248 N N B GLU B 1 34 ? -8.743 9.399 43.415 0.51 44.88 60 GLU B N 1
ATOM 2249 C CA A GLU B 1 34 ? -10.162 9.137 43.181 0.49 45.44 60 GLU B CA 1
ATOM 2250 C CA B GLU B 1 34 ? -10.161 9.133 43.184 0.51 45.45 60 GLU B CA 1
ATOM 2251 C C A GLU B 1 34 ? -10.547 9.463 41.744 0.49 45.93 60 GLU B C 1
ATOM 2252 C C B GLU B 1 34 ? -10.566 9.468 41.753 0.51 45.94 60 GLU B C 1
ATOM 2253 O O A GLU B 1 34 ? -11.066 8.609 41.013 0.49 46.56 60 GLU B O 1
ATOM 2254 O O B GLU B 1 34 ? -11.113 8.623 41.032 0.51 46.56 60 GLU B O 1
ATOM 2265 N N . SER B 1 35 ? -10.312 10.709 41.328 1.00 45.62 61 SER B N 1
ATOM 2266 C CA . SER B 1 35 ? -10.733 11.182 40.019 1.00 43.60 61 SER B CA 1
ATOM 2267 C C . SER B 1 35 ? -9.741 10.854 38.918 1.00 41.89 61 SER B C 1
ATOM 2268 O O . SER B 1 35 ? -10.067 11.058 37.744 1.00 41.18 61 SER B O 1
ATOM 2271 N N . ARG B 1 36 ? -8.545 10.359 39.262 0.89 41.83 62 ARG B N 1
ATOM 2272 C CA . ARG B 1 36 ? -7.536 10.004 38.264 0.80 41.41 62 ARG B CA 1
ATOM 2273 C C . ARG B 1 36 ? -7.130 11.222 37.436 0.90 38.28 62 ARG B C 1
ATOM 2274 O O . ARG B 1 36 ? -6.833 11.120 36.242 0.81 38.20 62 ARG B O 1
ATOM 2282 N N . THR B 1 37 ? -7.148 12.397 38.052 1.00 35.51 63 THR B N 1
ATOM 2283 C CA . THR B 1 37 ? -6.815 13.632 37.356 1.00 34.35 63 THR B CA 1
ATOM 2284 C C . THR B 1 37 ? -5.851 14.450 38.198 1.00 32.63 63 THR B C 1
ATOM 2285 O O . THR B 1 37 ? -5.922 14.465 39.432 1.00 32.03 63 THR B O 1
ATOM 2289 N N . VAL B 1 38 ? -4.966 15.138 37.524 1.00 30.34 64 VAL B N 1
ATOM 2290 C CA . VAL B 1 38 ? -3.978 15.956 38.214 1.00 28.07 64 VAL B CA 1
ATOM 2291 C C . VAL B 1 38 ? -4.591 17.320 38.500 1.00 26.45 64 VAL B C 1
ATOM 2292 O O . VAL B 1 38 ? -5.389 17.834 37.712 1.00 25.15 64 VAL B O 1
ATOM 2296 N N . GLN B 1 39 ? -4.232 17.891 39.654 1.00 25.83 65 GLN B N 1
ATOM 2297 C CA . GLN B 1 39 ? -4.813 19.136 40.148 1.00 24.80 65 GLN B CA 1
ATOM 2298 C C . GLN B 1 39 ? -3.733 20.037 40.729 1.00 23.11 65 GLN B C 1
ATOM 2299 O O . GLN B 1 39 ? -2.705 19.560 41.212 1.00 24.25 65 GLN B O 1
ATOM 2305 N N . GLY B 1 40 ? -3.981 21.338 40.695 1.00 21.89 66 GLY B N 1
ATOM 2306 C CA . GLY B 1 40 ? -3.071 22.300 41.302 1.00 19.85 66 GLY B CA 1
ATOM 2307 C C . GLY B 1 40 ? -3.033 23.606 40.536 1.00 17.97 66 GLY B C 1
ATOM 2308 O O . GLY B 1 40 ? -3.621 23.760 39.481 1.00 18.85 66 GLY B O 1
ATOM 2309 N N . PHE B 1 41 ? -2.319 24.567 41.120 1.00 16.76 67 PHE B N 1
ATOM 2310 C CA . PHE B 1 41 ? -2.146 25.875 40.499 1.00 16.90 67 PHE B CA 1
ATOM 2311 C C . PHE B 1 41 ? -1.506 25.762 39.120 1.00 16.09 67 PHE B C 1
ATOM 2312 O O . PHE B 1 41 ? -1.932 26.436 38.177 1.00 15.67 67 PHE B O 1
ATOM 2320 N N . ASP B 1 42 ? -0.409 24.998 39.001 1.00 16.15 68 ASP B N 1
ATOM 2321 C CA . ASP B 1 42 ? 0.236 24.856 37.692 1.00 15.76 68 ASP B CA 1
ATOM 2322 C C . ASP B 1 42 ? -0.728 24.251 36.675 1.00 16.11 68 ASP B C 1
ATOM 2323 O O . ASP B 1 42 ? -0.770 24.682 35.517 1.00 16.38 68 ASP B O 1
ATOM 2328 N N . VAL B 1 43 ? -1.482 23.219 37.089 1.00 17.43 69 VAL B N 1
ATOM 2329 C CA . VAL B 1 43 ? -2.484 22.601 36.219 1.00 18.33 69 VAL B CA 1
ATOM 2330 C C . VAL B 1 43 ? -3.528 23.630 35.783 1.00 17.53 69 VAL B C 1
ATOM 2331 O O . VAL B 1 43 ? -3.916 23.689 34.604 1.00 17.85 69 VAL B O 1
ATOM 2335 N N . ASP B 1 44 ? -4.016 24.442 36.722 1.00 17.80 70 ASP B N 1
ATOM 2336 C CA . ASP B 1 44 ? -5.068 25.403 36.361 1.00 17.60 70 ASP B CA 1
ATOM 2337 C C . ASP B 1 44 ? -4.549 26.511 35.451 1.00 16.75 70 ASP B C 1
ATOM 2338 O O . ASP B 1 44 ? -5.263 26.979 34.548 1.00 17.49 70 ASP B O 1
ATOM 2343 N N . ILE B 1 45 ? -3.334 26.984 35.708 1.00 15.17 71 ILE B N 1
ATOM 2344 C CA . ILE B 1 45 ? -2.715 27.948 34.802 1.00 16.08 71 ILE B CA 1
ATOM 2345 C C . ILE B 1 45 ? -2.579 27.346 33.402 1.00 15.01 71 ILE B C 1
ATOM 2346 O O . ILE B 1 45 ? -2.855 28.009 32.391 1.00 15.95 71 ILE B O 1
ATOM 2351 N N . ALA B 1 46 ? -2.116 26.086 33.311 1.00 15.71 72 ALA B N 1
ATOM 2352 C CA . ALA B 1 46 ? -1.995 25.420 32.010 1.00 16.13 72 ALA B CA 1
ATOM 2353 C C . ALA B 1 46 ? -3.327 25.375 31.272 1.00 16.96 72 ALA B C 1
ATOM 2354 O O . ALA B 1 46 ? -3.391 25.643 30.066 1.00 17.87 72 ALA B O 1
ATOM 2356 N N . LYS B 1 47 ? -4.395 24.985 31.970 1.00 18.05 73 LYS B N 1
ATOM 2357 C CA . LYS B 1 47 ? -5.708 24.917 31.320 1.00 18.52 73 LYS B CA 1
ATOM 2358 C C . LYS B 1 47 ? -6.143 26.293 30.829 1.00 18.09 73 LYS B C 1
ATOM 2359 O O . LYS B 1 47 ? -6.654 26.429 29.707 1.00 18.86 73 LYS B O 1
ATOM 2365 N N . ALA B 1 48 ? -5.949 27.325 31.652 1.00 17.30 74 ALA B N 1
ATOM 2366 C CA . ALA B 1 48 ? -6.364 28.666 31.256 1.00 16.78 74 ALA B CA 1
ATOM 2367 C C . ALA B 1 48 ? -5.564 29.166 30.053 1.00 16.17 74 ALA B C 1
ATOM 2368 O O . ALA B 1 48 ? -6.117 29.816 29.155 1.00 16.40 74 ALA B O 1
ATOM 2370 N N . ILE B 1 49 ? -4.261 28.870 30.007 1.00 15.45 75 ILE B N 1
ATOM 2371 C CA . ILE B 1 49 ? -3.454 29.295 28.874 1.00 14.97 75 ILE B CA 1
ATOM 2372 C C . ILE B 1 49 ? -3.921 28.600 27.617 1.00 16.41 75 ILE B C 1
ATOM 2373 O O . ILE B 1 49 ? -4.035 29.220 26.552 1.00 17.72 75 ILE B O 1
ATOM 2378 N N . THR B 1 50 ? -4.180 27.301 27.722 1.00 16.78 76 THR B N 1
ATOM 2379 C CA . THR B 1 50 ? -4.633 26.555 26.564 1.00 18.64 76 THR B CA 1
ATOM 2380 C C . THR B 1 50 ? -5.920 27.136 25.994 1.00 19.59 76 THR B C 1
ATOM 2381 O O . THR B 1 50 ? -6.079 27.236 24.767 1.00 21.00 76 THR B O 1
ATOM 2385 N N . LYS B 1 51 ? -6.837 27.564 26.860 1.00 18.71 77 LYS B N 1
ATOM 2386 C CA . LYS B 1 51 ? -8.067 28.160 26.333 1.00 20.77 77 LYS B CA 1
ATOM 2387 C C . LYS B 1 51 ? -7.810 29.516 25.669 1.00 20.26 77 LYS B C 1
ATOM 2388 O O . LYS B 1 51 ? -8.496 29.872 24.695 1.00 20.34 77 LYS B O 1
ATOM 2394 N N . LYS B 1 52 ? -6.854 30.295 26.177 1.00 20.43 78 LYS B N 1
ATOM 2395 C CA . LYS B 1 52 ? -6.497 31.539 25.496 1.00 20.63 78 LYS B CA 1
ATOM 2396 C C . LYS B 1 52 ? -5.883 31.263 24.126 1.00 20.57 78 LYS B C 1
ATOM 2397 O O . LYS B 1 52 ? -6.184 31.962 23.150 1.00 22.45 78 LYS B O 1
ATOM 2403 N N . ILE B 1 53 ? -4.995 30.269 24.031 1.00 21.00 79 ILE B N 1
ATOM 2404 C CA . ILE B 1 53 ? -4.272 30.058 22.783 1.00 21.53 79 ILE B CA 1
ATOM 2405 C C . ILE B 1 53 ? -5.184 29.439 21.738 1.00 23.03 79 ILE B C 1
ATOM 2406 O O . ILE B 1 53 ? -5.255 29.903 20.588 1.00 24.72 79 ILE B O 1
ATOM 2411 N N . LEU B 1 54 ? -5.888 28.374 22.118 1.00 22.39 80 LEU B N 1
ATOM 2412 C CA . LEU B 1 54 ? -6.665 27.579 21.185 1.00 23.56 80 LEU B CA 1
ATOM 2413 C C . LEU B 1 54 ? -8.133 27.953 21.156 1.00 24.65 80 LEU B C 1
ATOM 2414 O O . LEU B 1 54 ? -8.846 27.523 20.242 1.00 26.90 80 LEU B O 1
ATOM 2419 N N . GLY B 1 55 ? -8.606 28.708 22.127 1.00 24.85 81 GLY B N 1
ATOM 2420 C CA . GLY B 1 55 ? -10.017 29.014 22.198 1.00 24.78 81 GLY B CA 1
ATOM 2421 C C . GLY B 1 55 ? -10.778 28.014 23.040 1.00 27.74 81 GLY B C 1
ATOM 2422 O O . GLY B 1 55 ? -10.220 27.093 23.650 1.00 27.10 81 GLY B O 1
ATOM 2423 N N . ASP B 1 56 ? -12.100 28.213 23.036 1.00 31.03 82 ASP B N 1
ATOM 2424 C CA . ASP B 1 56 ? -13.010 27.564 23.980 1.00 34.44 82 ASP B CA 1
ATOM 2425 C C . ASP B 1 56 ? -12.826 26.061 24.049 1.00 33.17 82 ASP B C 1
ATOM 2426 O O . ASP B 1 56 ? -12.864 25.474 25.137 1.00 33.29 82 ASP B O 1
ATOM 2431 N N . ASN B 1 57 ? -12.721 25.401 22.895 1.00 32.04 83 ASN B N 1
ATOM 2432 C CA . ASN B 1 57 ? -12.683 23.946 22.885 1.00 33.10 83 ASN B CA 1
ATOM 2433 C C . ASN B 1 57 ? -11.272 23.389 22.772 1.00 31.37 83 ASN B C 1
ATOM 2434 O O . ASN B 1 57 ? -11.107 22.212 22.435 1.00 32.74 83 ASN B O 1
ATOM 2439 N N . GLY B 1 58 ? -10.256 24.194 23.070 1.00 28.06 84 GLY B N 1
ATOM 2440 C CA . GLY B 1 58 ? -8.898 23.678 23.067 1.00 27.59 84 GLY B CA 1
ATOM 2441 C C . GLY B 1 58 ? -8.708 22.619 24.145 1.00 26.74 84 GLY B C 1
ATOM 2442 O O . GLY B 1 58 ? -9.234 22.725 25.252 1.00 27.14 84 GLY B O 1
ATOM 2443 N N . LYS B 1 59 ? -7.938 21.591 23.819 1.00 24.55 85 LYS B N 1
ATOM 2444 C CA . LYS B 1 59 ? -7.743 20.488 24.744 1.00 25.48 85 LYS B CA 1
ATOM 2445 C C . LYS B 1 59 ? -6.386 20.549 25.427 1.00 26.07 85 LYS B C 1
ATOM 2446 O O . LYS B 1 59 ? -5.397 21.013 24.857 1.00 24.92 85 LYS B O 1
ATOM 2452 N N A THR B 1 60 ? -6.347 20.014 26.646 0.45 27.30 86 THR B N 1
ATOM 2453 N N B THR B 1 60 ? -6.355 20.080 26.662 0.55 25.07 86 THR B N 1
ATOM 2454 C CA A THR B 1 60 ? -5.174 20.063 27.510 0.45 30.42 86 THR B CA 1
ATOM 2455 C CA B THR B 1 60 ? -5.127 19.966 27.423 0.55 27.80 86 THR B CA 1
ATOM 2456 C C A THR B 1 60 ? -4.823 18.636 27.927 0.45 30.86 86 THR B C 1
ATOM 2457 C C B THR B 1 60 ? -4.798 18.493 27.600 0.55 29.38 86 THR B C 1
ATOM 2458 O O A THR B 1 60 ? -5.650 17.931 28.513 0.45 32.65 86 THR B O 1
ATOM 2459 O O B THR B 1 60 ? -5.692 17.656 27.761 0.55 31.33 86 THR B O 1
ATOM 2466 N N A GLU B 1 61 ? -3.627 18.180 27.552 0.45 29.19 87 GLU B N 1
ATOM 2467 N N B GLU B 1 61 ? -3.517 18.178 27.518 0.55 28.34 87 GLU B N 1
ATOM 2468 C CA A GLU B 1 61 ? -3.118 16.879 27.964 0.45 29.25 87 GLU B CA 1
ATOM 2469 C CA B GLU B 1 61 ? -3.010 16.878 27.901 0.55 29.25 87 GLU B CA 1
ATOM 2470 C C A GLU B 1 61 ? -1.937 17.069 28.906 0.45 27.33 87 GLU B C 1
ATOM 2471 C C B GLU B 1 61 ? -1.905 17.088 28.920 0.55 27.26 87 GLU B C 1
ATOM 2472 O O A GLU B 1 61 ? -1.061 17.901 28.657 0.45 27.01 87 GLU B O 1
ATOM 2473 O O B GLU B 1 61 ? -1.072 17.985 28.761 0.55 26.68 87 GLU B O 1
ATOM 2484 N N . PHE B 1 62 ? -1.920 16.285 29.980 1.00 26.01 88 PHE B N 1
ATOM 2485 C CA . PHE B 1 62 ? -0.899 16.355 31.011 1.00 25.26 88 PHE B CA 1
ATOM 2486 C C . PHE B 1 62 ? -0.031 15.099 31.004 1.00 24.76 88 PHE B C 1
ATOM 2487 O O . PHE B 1 62 ? -0.528 13.976 30.826 1.00 28.20 88 PHE B O 1
ATOM 2495 N N . VAL B 1 63 ? 1.270 15.324 31.160 1.00 23.91 89 VAL B N 1
ATOM 2496 C CA . VAL B 1 63 ? 2.299 14.292 31.221 1.00 24.05 89 VAL B CA 1
ATOM 2497 C C . VAL B 1 63 ? 3.107 14.522 32.486 1.00 24.10 89 VAL B C 1
ATOM 2498 O O . VAL B 1 63 ? 3.541 15.653 32.762 1.00 22.67 89 VAL B O 1
ATOM 2502 N N . GLU B 1 64 ? 3.327 13.467 33.256 1.00 26.82 90 GLU B N 1
ATOM 2503 C CA . GLU B 1 64 ? 4.118 13.617 34.469 1.00 27.30 90 GLU B CA 1
ATOM 2504 C C . GLU B 1 64 ? 5.577 13.931 34.142 1.00 27.50 90 GLU B C 1
ATOM 2505 O O . GLU B 1 64 ? 6.221 13.218 33.359 1.00 29.65 90 GLU B O 1
ATOM 2511 N N . VAL B 1 65 ? 6.117 14.972 34.789 1.00 25.76 91 VAL B N 1
ATOM 2512 C CA . VAL B 1 65 ? 7.554 15.213 34.814 1.00 25.32 91 VAL B CA 1
ATOM 2513 C C . VAL B 1 65 ? 8.016 15.283 36.266 1.00 25.14 91 VAL B C 1
ATOM 2514 O O . VAL B 1 65 ? 7.230 15.522 37.189 1.00 26.87 91 VAL B O 1
ATOM 2518 N N . THR B 1 66 ? 9.317 15.090 36.455 1.00 26.09 92 THR B N 1
ATOM 2519 C CA . THR B 1 66 ? 9.987 15.391 37.705 1.00 26.39 92 THR B CA 1
ATOM 2520 C C . THR B 1 66 ? 11.000 16.507 37.448 1.00 26.69 92 THR B C 1
ATOM 2521 O O . THR B 1 66 ? 11.248 16.903 36.307 1.00 27.62 92 THR B O 1
ATOM 2525 N N . SER B 1 67 ? 11.626 17.003 38.512 1.00 27.14 93 SER B N 1
ATOM 2526 C CA . SER B 1 67 ? 12.715 17.951 38.292 1.00 28.51 93 SER B CA 1
ATOM 2527 C C . SER B 1 67 ? 13.832 17.335 37.463 1.00 30.09 93 SER B C 1
ATOM 2528 O O . SER B 1 67 ? 14.495 18.041 36.696 1.00 30.39 93 SER B O 1
ATOM 2531 N N . LYS B 1 68 ? 14.033 16.016 37.580 1.00 30.60 94 LYS B N 1
ATOM 2532 C CA . LYS B 1 68 ? 15.061 15.353 36.789 1.00 32.26 94 LYS B CA 1
ATOM 2533 C C . LYS B 1 68 ? 14.644 15.200 35.330 1.00 32.73 94 LYS B C 1
ATOM 2534 O O . LYS B 1 68 ? 15.449 15.453 34.423 1.00 33.34 94 LYS B O 1
ATOM 2540 N N . THR B 1 69 ? 13.396 14.802 35.074 1.00 29.39 95 THR B N 1
ATOM 2541 C CA . THR B 1 69 ? 13.011 14.444 33.721 1.00 29.59 95 THR B CA 1
ATOM 2542 C C . THR B 1 69 ? 12.438 15.600 32.923 1.00 27.30 95 THR B C 1
ATOM 2543 O O . THR B 1 69 ? 12.289 15.470 31.706 1.00 28.02 95 THR B O 1
ATOM 2547 N N . ARG B 1 70 ? 12.156 16.746 33.550 1.00 25.53 96 ARG B N 1
ATOM 2548 C CA . ARG B 1 70 ? 11.352 17.730 32.831 1.00 24.49 96 ARG B CA 1
ATOM 2549 C C . ARG B 1 70 ? 12.087 18.285 31.610 1.00 23.20 96 ARG B C 1
ATOM 2550 O O . ARG B 1 70 ? 11.506 18.368 30.521 1.00 22.09 96 ARG B O 1
ATOM 2558 N N . ILE B 1 71 ? 13.360 18.662 31.749 1.00 24.02 97 ILE B N 1
ATOM 2559 C CA . ILE B 1 71 ? 14.036 19.215 30.571 1.00 26.01 97 ILE B CA 1
ATOM 2560 C C . ILE B 1 71 ? 14.261 18.113 29.521 1.00 26.59 97 ILE B C 1
ATOM 2561 O O . ILE B 1 71 ? 13.969 18.337 28.341 1.00 26.57 97 ILE B O 1
ATOM 2566 N N . PRO B 1 72 ? 14.764 16.917 29.861 1.00 27.95 98 PRO B N 1
ATOM 2567 C CA . PRO B 1 72 ? 14.872 15.865 28.829 1.00 28.97 98 PRO B CA 1
ATOM 2568 C C . PRO B 1 72 ? 13.579 15.597 28.071 1.00 27.75 98 PRO B C 1
ATOM 2569 O O . PRO B 1 72 ? 13.613 15.516 26.841 1.00 28.65 98 PRO B O 1
ATOM 2573 N N . LEU B 1 73 ? 12.431 15.546 28.758 1.00 27.50 99 LEU B N 1
ATOM 2574 C CA . LEU B 1 73 ? 11.154 15.319 28.089 1.00 27.55 99 LEU B CA 1
ATOM 2575 C C . LEU B 1 73 ? 10.764 16.494 27.209 1.00 25.52 99 LEU B C 1
ATOM 2576 O O . LEU B 1 73 ? 10.242 16.304 26.104 1.00 26.02 99 LEU B O 1
ATOM 2581 N N . LEU B 1 74 ? 10.992 17.721 27.692 1.00 24.49 100 LEU B N 1
ATOM 2582 C CA . LEU B 1 74 ? 10.708 18.891 26.869 1.00 25.46 100 LEU B CA 1
ATOM 2583 C C . LEU B 1 74 ? 11.569 18.909 25.610 1.00 26.67 100 LEU B C 1
ATOM 2584 O O . LEU B 1 74 ? 11.062 19.124 24.504 1.00 28.19 100 LEU B O 1
ATOM 2589 N N . LYS B 1 75 ? 12.885 18.720 25.759 1.00 26.50 101 LYS B N 1
ATOM 2590 C CA . LYS B 1 75 ? 13.756 18.869 24.603 1.00 27.80 101 LYS B CA 1
ATOM 2591 C C . LYS B 1 75 ? 13.565 17.738 23.606 1.00 29.23 101 LYS B C 1
ATOM 2592 O O . LYS B 1 75 ? 13.850 17.911 22.417 1.00 30.66 101 LYS B O 1
ATOM 2598 N N . ASN B 1 76 ? 13.026 16.616 24.053 1.00 28.60 102 ASN B N 1
ATOM 2599 C CA . ASN B 1 76 ? 12.746 15.500 23.164 1.00 28.70 102 ASN B CA 1
ATOM 2600 C C . ASN B 1 76 ? 11.384 15.605 22.492 1.00 28.47 102 ASN B C 1
ATOM 2601 O O . ASN B 1 76 ? 11.064 14.765 21.647 1.00 29.68 102 ASN B O 1
ATOM 2606 N N . GLY B 1 77 ? 10.570 16.596 22.852 1.00 26.87 103 GLY B N 1
ATOM 2607 C CA . GLY B 1 77 ? 9.274 16.770 22.226 1.00 26.17 103 GLY B CA 1
ATOM 2608 C C . GLY B 1 77 ? 8.137 15.973 22.831 1.00 26.97 103 GLY B C 1
ATOM 2609 O O . GLY B 1 77 ? 7.025 16.010 22.286 1.00 29.89 103 GLY B O 1
ATOM 2610 N N . ASN B 1 78 ? 8.362 15.282 23.955 1.00 25.97 104 ASN B N 1
ATOM 2611 C CA . ASN B 1 78 ? 7.284 14.517 24.582 1.00 26.97 104 ASN B CA 1
ATOM 2612 C C . ASN B 1 78 ? 6.189 15.424 25.101 1.00 25.11 104 ASN B C 1
ATOM 2613 O O . ASN B 1 78 ? 5.036 14.994 25.243 1.00 25.60 104 ASN B O 1
ATOM 2618 N N . ILE B 1 79 ? 6.558 16.647 25.477 1.00 23.03 105 ILE B N 1
ATOM 2619 C CA . ILE B 1 79 ? 5.641 17.654 25.977 1.00 22.00 105 ILE B CA 1
ATOM 2620 C C . ILE B 1 79 ? 5.972 18.946 25.245 1.00 21.56 105 ILE B C 1
ATOM 2621 O O . ILE B 1 79 ? 7.077 19.114 24.725 1.00 22.52 105 ILE B O 1
ATOM 2626 N N . ASP B 1 80 ? 4.991 19.858 25.202 1.00 20.67 106 ASP B N 1
ATOM 2627 C CA . ASP B 1 80 ? 5.146 21.153 24.544 1.00 19.68 106 ASP B CA 1
ATOM 2628 C C . ASP B 1 80 ? 5.686 22.214 25.489 1.00 19.65 106 ASP B C 1
ATOM 2629 O O . ASP B 1 80 ? 6.293 23.202 25.044 1.00 20.67 106 ASP B O 1
ATOM 2634 N N . ALA B 1 81 ? 5.435 22.056 26.781 1.00 18.82 107 ALA B N 1
ATOM 2635 C CA . ALA B 1 81 ? 5.843 23.063 27.754 1.00 17.85 107 ALA B CA 1
ATOM 2636 C C . ALA B 1 81 ? 5.932 22.395 29.113 1.00 18.39 107 ALA B C 1
ATOM 2637 O O . ALA B 1 81 ? 5.195 21.432 29.388 1.00 19.59 107 ALA B O 1
ATOM 2639 N N . ILE B 1 82 ? 6.836 22.917 29.958 1.00 18.25 108 ILE B N 1
ATOM 2640 C CA . ILE B 1 82 ? 6.942 22.522 31.360 1.00 16.87 108 ILE B CA 1
ATOM 2641 C C . ILE B 1 82 ? 6.274 23.581 32.213 1.00 16.47 108 ILE B C 1
ATOM 2642 O O . ILE B 1 82 ? 6.666 24.756 32.171 1.00 17.56 108 ILE B O 1
ATOM 2647 N N . ILE B 1 83 ? 5.268 23.194 32.988 1.00 16.79 109 ILE B N 1
ATOM 2648 C CA . ILE B 1 83 ? 4.766 24.069 34.045 1.00 15.41 109 ILE B CA 1
ATOM 2649 C C . ILE B 1 83 ? 4.768 23.222 35.316 1.00 16.81 109 ILE B C 1
ATOM 2650 O O . ILE B 1 83 ? 3.854 22.433 35.574 1.00 16.86 109 ILE B O 1
ATOM 2655 N N . ALA B 1 84 ? 5.828 23.354 36.103 1.00 16.13 110 ALA B N 1
ATOM 2656 C CA . ALA B 1 84 ? 6.122 22.355 37.128 1.00 16.79 110 ALA B CA 1
ATOM 2657 C C . ALA B 1 84 ? 7.075 22.972 38.140 1.00 17.28 110 ALA B C 1
ATOM 2658 O O . ALA B 1 84 ? 8.239 22.578 38.208 1.00 19.35 110 ALA B O 1
ATOM 2660 N N . THR B 1 85 ? 6.594 23.976 38.880 1.00 17.08 111 THR B N 1
ATOM 2661 C CA . THR B 1 85 ? 7.351 24.685 39.936 1.00 16.07 111 THR B CA 1
ATOM 2662 C C . THR B 1 85 ? 8.800 24.943 39.526 1.00 16.83 111 THR B C 1
ATOM 2663 O O . THR B 1 85 ? 9.738 24.708 40.289 1.00 17.57 111 THR B O 1
ATOM 2675 N N . THR B 1 87 ? 11.986 27.127 38.515 1.00 15.03 113 THR B N 1
ATOM 2676 C CA . THR B 1 87 ? 12.589 28.446 38.624 1.00 14.73 113 THR B CA 1
ATOM 2677 C C . THR B 1 87 ? 13.343 28.816 37.353 1.00 16.20 113 THR B C 1
ATOM 2678 O O . THR B 1 87 ? 14.049 27.983 36.749 1.00 16.76 113 THR B O 1
ATOM 2682 N N . ILE B 1 88 ? 13.207 30.082 36.967 1.00 15.57 114 ILE B N 1
ATOM 2683 C CA . ILE B 1 88 ? 13.981 30.668 35.878 1.00 16.43 114 ILE B CA 1
ATOM 2684 C C . ILE B 1 88 ? 15.398 30.925 36.363 1.00 16.54 114 ILE B C 1
ATOM 2685 O O . ILE B 1 88 ? 15.611 31.671 37.334 1.00 18.68 114 ILE B O 1
ATOM 2690 N N . THR B 1 89 ? 16.366 30.354 35.657 1.00 16.95 115 THR B N 1
ATOM 2691 C CA . THR B 1 89 ? 17.782 30.632 35.918 1.00 18.03 115 THR B CA 1
ATOM 2692 C C . THR B 1 89 ? 18.501 30.834 34.587 1.00 19.70 115 THR B C 1
ATOM 2693 O O . THR B 1 89 ? 18.107 30.268 33.567 1.00 20.22 115 THR B O 1
ATOM 2697 N N . ASP B 1 90 ? 19.570 31.647 34.603 1.00 21.25 116 ASP B N 1
ATOM 2698 C CA . ASP B 1 90 ? 20.380 31.815 33.392 1.00 22.42 116 ASP B CA 1
ATOM 2699 C C . ASP B 1 90 ? 20.985 30.494 32.926 1.00 23.55 116 ASP B C 1
ATOM 2700 O O . ASP B 1 90 ? 21.119 30.272 31.719 1.00 24.62 116 ASP B O 1
ATOM 2705 N N A GLU B 1 91 ? 21.322 29.601 33.860 0.60 23.64 117 GLU B N 1
ATOM 2706 N N B GLU B 1 91 ? 21.396 29.627 33.858 0.40 23.78 117 GLU B N 1
ATOM 2707 C CA A GLU B 1 91 ? 21.857 28.292 33.491 0.60 25.63 117 GLU B CA 1
ATOM 2708 C CA B GLU B 1 91 ? 21.845 28.293 33.464 0.40 25.15 117 GLU B CA 1
ATOM 2709 C C A GLU B 1 91 ? 20.810 27.439 32.778 0.60 23.37 117 GLU B C 1
ATOM 2710 C C B GLU B 1 91 ? 20.766 27.583 32.662 0.40 23.01 117 GLU B C 1
ATOM 2711 O O A GLU B 1 91 ? 21.137 26.683 31.853 0.60 23.76 117 GLU B O 1
ATOM 2712 O O B GLU B 1 91 ? 21.013 27.098 31.551 0.40 22.96 117 GLU B O 1
ATOM 2723 N N . ARG B 1 92 ? 19.549 27.527 33.207 1.00 22.05 118 ARG B N 1
ATOM 2724 C CA . ARG B 1 92 ? 18.474 26.831 32.520 1.00 22.30 118 ARG B CA 1
ATOM 2725 C C . ARG B 1 92 ? 18.132 27.487 31.195 1.00 22.63 118 ARG B C 1
ATOM 2726 O O . ARG B 1 92 ? 17.715 26.792 30.252 1.00 23.67 118 ARG B O 1
ATOM 2734 N N . LYS B 1 93 ? 18.331 28.812 31.094 1.00 23.60 119 LYS B N 1
ATOM 2735 C CA . LYS B 1 93 ? 18.085 29.509 29.838 1.00 24.18 119 LYS B CA 1
ATOM 2736 C C . LYS B 1 93 ? 19.034 29.067 28.727 1.00 25.44 119 LYS B C 1
ATOM 2737 O O . LYS B 1 93 ? 18.764 29.333 27.555 1.00 26.93 119 LYS B O 1
ATOM 2743 N N . LYS B 1 94 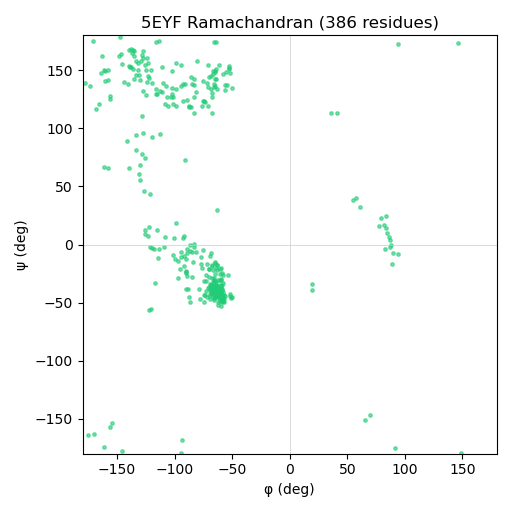? 20.128 28.377 29.054 1.00 25.98 120 LYS B N 1
ATOM 2744 C CA . LYS B 1 94 ? 20.905 27.742 28.000 1.00 26.90 120 LYS B CA 1
ATOM 2745 C C . LYS B 1 94 ? 20.173 26.571 27.365 1.00 27.22 120 LYS B C 1
ATOM 2746 O O . LYS B 1 94 ? 20.464 26.226 26.212 1.00 28.10 120 LYS B O 1
ATOM 2752 N N A GLN B 1 95 ? 19.250 25.953 28.107 0.61 26.35 121 GLN B N 1
ATOM 2753 N N B GLN B 1 95 ? 19.245 25.937 28.074 0.39 27.07 121 GLN B N 1
ATOM 2754 C CA A GLN B 1 95 ? 18.570 24.722 27.723 0.61 27.50 121 GLN B CA 1
ATOM 2755 C CA B GLN B 1 95 ? 18.591 24.755 27.532 0.39 28.25 121 GLN B CA 1
ATOM 2756 C C A GLN B 1 95 ? 17.174 24.962 27.167 0.61 27.07 121 GLN B C 1
ATOM 2757 C C B GLN B 1 95 ? 17.155 24.990 27.101 0.39 27.14 121 GLN B C 1
ATOM 2758 O O A GLN B 1 95 ? 16.733 24.230 26.268 0.61 27.71 121 GLN B O 1
ATOM 2759 O O B GLN B 1 95 ? 16.663 24.279 26.218 0.39 27.34 121 GLN B O 1
ATOM 2770 N N . VAL B 1 96 ? 16.461 25.964 27.693 1.00 24.87 122 VAL B N 1
ATOM 2771 C CA . VAL B 1 96 ? 15.063 26.209 27.365 1.00 22.84 122 VAL B CA 1
ATOM 2772 C C . VAL B 1 96 ? 14.835 27.714 27.269 1.00 21.95 122 VAL B C 1
ATOM 2773 O O . VAL B 1 96 ? 15.653 28.524 27.706 1.00 23.32 122 VAL B O 1
ATOM 2777 N N . ASP B 1 97 ? 13.725 28.084 26.652 1.00 21.28 123 ASP B N 1
ATOM 2778 C CA . ASP B 1 97 ? 13.203 29.431 26.782 1.00 21.32 123 ASP B CA 1
ATOM 2779 C C . ASP B 1 97 ? 12.171 29.422 27.897 1.00 19.74 123 ASP B C 1
ATOM 2780 O O . ASP B 1 97 ? 11.557 28.389 28.189 1.00 21.73 123 ASP B O 1
ATOM 2785 N N . PHE B 1 98 ? 11.970 30.576 28.524 1.00 18.21 124 PHE B N 1
ATOM 2786 C CA . PHE B 1 98 ? 10.981 30.690 29.585 1.00 16.39 124 PHE B CA 1
ATOM 2787 C C . PHE B 1 98 ? 9.953 31.766 29.268 1.00 15.26 124 PHE B C 1
ATOM 2788 O O . PHE B 1 98 ? 10.300 32.841 28.752 1.00 18.25 124 PHE B O 1
ATOM 2796 N N . SER B 1 99 ? 8.703 31.498 29.649 1.00 14.55 125 SER B N 1
ATOM 2797 C CA . SER B 1 99 ? 7.680 32.540 29.687 1.00 14.08 125 SER B CA 1
ATOM 2798 C C . SER B 1 99 ? 8.013 33.597 30.748 1.00 14.93 125 SER B C 1
ATOM 2799 O O . SER B 1 99 ? 8.934 33.459 31.576 1.00 14.73 125 SER B O 1
ATOM 2802 N N . ASP B 1 100 ? 7.186 34.633 30.745 1.00 15.11 126 ASP B N 1
ATOM 2803 C CA . ASP B 1 100 ? 7.110 35.540 31.888 1.00 12.95 126 ASP B CA 1
ATOM 2804 C C . ASP B 1 100 ? 6.861 34.767 33.187 1.00 12.27 126 ASP B C 1
ATOM 2805 O O . ASP B 1 100 ? 6.232 33.691 33.202 1.00 13.57 126 ASP B O 1
ATOM 2810 N N . VAL B 1 101 ? 7.339 35.349 34.284 1.00 12.45 127 VAL B N 1
ATOM 2811 C CA . VAL B 1 101 ? 7.170 34.764 35.616 1.00 11.73 127 VAL B CA 1
ATOM 2812 C C . VAL B 1 101 ? 5.690 34.691 35.960 1.00 12.04 127 VAL B C 1
ATOM 2813 O O . VAL B 1 101 ? 4.939 35.649 35.759 1.00 13.91 127 VAL B O 1
ATOM 2817 N N . TYR B 1 102 ? 5.248 33.542 36.479 1.00 12.03 128 TYR B N 1
ATOM 2818 C CA . TYR B 1 102 ? 3.847 33.434 36.890 1.00 11.98 128 TYR B CA 1
ATOM 2819 C C . TYR B 1 102 ? 3.655 33.113 38.384 1.00 13.05 128 TYR B C 1
ATOM 2820 O O . TYR B 1 102 ? 2.502 33.057 38.849 1.00 13.87 128 TYR B O 1
ATOM 2829 N N . PHE B 1 103 ? 4.734 32.900 39.152 1.00 11.97 129 PHE B N 1
ATOM 2830 C CA . PHE B 1 103 ? 4.647 32.678 40.591 1.00 12.14 129 PHE B CA 1
ATOM 2831 C C . PHE B 1 103 ? 5.990 33.080 41.198 1.00 12.41 129 PHE B C 1
ATOM 2832 O O . PHE B 1 103 ? 7.035 32.781 40.626 1.00 13.86 129 PHE B O 1
ATOM 2840 N N A ASP B 1 104 ? 5.951 33.691 42.379 0.77 12.05 130 ASP B N 1
ATOM 2841 N N B ASP B 1 104 ? 5.959 33.744 42.350 0.23 13.04 130 ASP B N 1
ATOM 2842 C CA A ASP B 1 104 ? 7.139 34.216 43.043 0.77 13.21 130 ASP B CA 1
ATOM 2843 C CA B ASP B 1 104 ? 7.180 34.192 43.018 0.23 14.18 130 ASP B CA 1
ATOM 2844 C C A ASP B 1 104 ? 7.420 33.439 44.337 0.77 13.29 130 ASP B C 1
ATOM 2845 C C B ASP B 1 104 ? 7.371 33.398 44.307 0.23 14.21 130 ASP B C 1
ATOM 2846 O O A ASP B 1 104 ? 6.941 33.807 45.405 0.77 13.72 130 ASP B O 1
ATOM 2847 O O B ASP B 1 104 ? 6.794 33.729 45.344 0.23 14.74 130 ASP B O 1
ATOM 2856 N N . ALA B 1 105 ? 8.185 32.352 44.234 1.00 13.67 131 ALA B N 1
ATOM 2857 C CA . ALA B 1 105 ? 8.505 31.525 45.396 1.00 14.01 131 ALA B CA 1
ATOM 2858 C C . ALA B 1 105 ? 9.864 31.920 45.978 1.00 14.37 131 ALA B C 1
ATOM 2859 O O . ALA B 1 105 ? 10.523 32.856 45.519 1.00 14.51 131 ALA B O 1
ATOM 2861 N N . GLY B 1 106 ? 10.299 31.185 46.997 1.00 14.83 132 GLY B N 1
ATOM 2862 C CA . GLY B 1 106 ? 11.639 31.364 47.540 1.00 15.20 132 GLY B CA 1
ATOM 2863 C C . GLY B 1 106 ? 11.985 30.176 48.393 1.00 15.59 132 GLY B C 1
ATOM 2864 O O . GLY B 1 106 ? 11.109 29.592 49.020 1.00 16.30 132 GLY B O 1
ATOM 2865 N N . GLN B 1 107 ? 13.262 29.812 48.418 1.00 14.64 133 GLN B N 1
ATOM 2866 C CA . GLN B 1 107 ? 13.634 28.616 49.170 1.00 14.79 133 GLN B CA 1
ATOM 2867 C C . GLN B 1 107 ? 13.511 28.841 50.671 1.00 15.50 133 GLN B C 1
ATOM 2868 O O . GLN B 1 107 ? 13.806 29.921 51.179 1.00 16.07 133 GLN B O 1
ATOM 2874 N N . ALA B 1 108 ? 13.098 27.800 51.390 1.00 15.27 134 ALA B N 1
ATOM 2875 C CA . ALA B 1 108 ? 12.819 27.917 52.818 1.00 16.09 134 ALA B CA 1
ATOM 2876 C C . ALA B 1 108 ? 13.144 26.608 53.515 1.00 15.55 134 ALA B C 1
ATOM 2877 O O . ALA B 1 108 ? 13.560 25.631 52.888 1.00 15.50 134 ALA B O 1
ATOM 2879 N N . LEU B 1 109 ? 12.954 26.612 54.833 1.00 15.39 135 LEU B N 1
ATOM 2880 C CA . LEU B 1 109 ? 13.241 25.474 55.700 1.00 14.88 135 LEU B CA 1
ATOM 2881 C C . LEU B 1 109 ? 11.985 25.012 56.409 1.00 15.92 135 LEU B C 1
ATOM 2882 O O . LEU B 1 109 ? 11.224 25.826 56.925 1.00 19.33 135 LEU B O 1
ATOM 2887 N N . LEU B 1 110 ? 11.815 23.695 56.495 1.00 16.55 136 LEU B N 1
ATOM 2888 C CA . LEU B 1 110 ? 10.769 23.076 57.295 1.00 17.89 136 LEU B CA 1
ATOM 2889 C C . LEU B 1 110 ? 11.433 22.263 58.402 1.00 18.59 136 LEU B C 1
ATOM 2890 O O . LEU B 1 110 ? 12.348 21.480 58.127 1.00 18.33 136 LEU B O 1
ATOM 2895 N N . VAL B 1 111 ? 10.996 22.473 59.648 1.00 19.14 137 VAL B N 1
ATOM 2896 C CA . VAL B 1 111 ? 11.531 21.775 60.813 1.00 19.27 137 VAL B CA 1
ATOM 2897 C C . VAL B 1 111 ? 10.368 21.324 61.686 1.00 22.10 137 VAL B C 1
ATOM 2898 O O . VAL B 1 111 ? 9.244 21.812 61.560 1.00 22.22 137 VAL B O 1
ATOM 2902 N N . LYS B 1 112 ? 10.645 20.374 62.581 1.00 22.45 138 LYS B N 1
ATOM 2903 C CA . LYS B 1 112 ? 9.691 20.062 63.635 1.00 25.65 138 LYS B CA 1
ATOM 2904 C C . LYS B 1 112 ? 9.554 21.262 64.571 1.00 25.62 138 LYS B C 1
ATOM 2905 O O . LYS B 1 112 ? 10.551 21.859 64.985 1.00 24.07 138 LYS B O 1
ATOM 2911 N N . LYS B 1 113 ? 8.318 21.601 64.932 1.00 27.50 139 LYS B N 1
ATOM 2912 C CA . LYS B 1 113 ? 8.108 22.643 65.938 1.00 29.65 139 LYS B CA 1
ATOM 2913 C C . LYS B 1 113 ? 8.951 22.403 67.182 1.00 30.55 139 LYS B C 1
ATOM 2914 O O . LYS B 1 113 ? 9.034 21.283 67.697 1.00 29.28 139 LYS B O 1
ATOM 2920 N N . GLY B 1 114 ? 9.577 23.478 67.657 1.00 30.82 140 GLY B N 1
ATOM 2921 C CA . GLY B 1 114 ? 10.452 23.409 68.795 1.00 31.14 140 GLY B CA 1
ATOM 2922 C C . GLY B 1 114 ? 11.906 23.223 68.443 1.00 30.22 140 GLY B C 1
ATOM 2923 O O . GLY B 1 114 ? 12.752 23.276 69.350 1.00 31.72 140 GLY B O 1
ATOM 2924 N N . SER B 1 115 ? 12.219 22.980 67.160 1.00 26.71 141 SER B N 1
ATOM 2925 C CA . SER B 1 115 ? 13.604 22.875 66.730 1.00 26.00 141 SER B CA 1
ATOM 2926 C C . SER B 1 115 ? 14.405 24.088 67.180 1.00 26.42 141 SER B C 1
ATOM 2927 O O . SER B 1 115 ? 13.896 25.209 67.249 1.00 27.79 141 SER B O 1
ATOM 2930 N N . GLN B 1 116 ? 15.688 23.857 67.460 1.00 27.65 142 GLN B N 1
ATOM 2931 C CA . GLN B 1 116 ? 16.618 24.957 67.683 1.00 28.81 142 GLN B CA 1
ATOM 2932 C C . GLN B 1 116 ? 16.923 25.720 66.393 1.00 30.02 142 GLN B C 1
ATOM 2933 O O . GLN B 1 116 ? 17.335 26.884 66.459 1.00 32.43 142 GLN B O 1
ATOM 2939 N N . ILE B 1 117 ? 16.701 25.105 65.232 1.00 28.27 143 ILE B N 1
ATOM 2940 C CA . ILE B 1 117 ? 16.964 25.719 63.928 1.00 26.60 143 ILE B CA 1
ATOM 2941 C C . ILE B 1 117 ? 15.853 26.720 63.618 1.00 28.66 143 ILE B C 1
ATOM 2942 O O . ILE B 1 117 ? 14.682 26.345 63.516 1.00 28.65 143 ILE B O 1
ATOM 2947 N N . LYS B 1 118 ? 16.218 28.001 63.456 1.00 29.85 144 LYS B N 1
ATOM 2948 C CA . LYS B 1 118 ? 15.247 29.062 63.212 1.00 31.28 144 LYS B CA 1
ATOM 2949 C C . LYS B 1 118 ? 15.378 29.709 61.845 1.00 29.51 144 LYS B C 1
ATOM 2950 O O . LYS B 1 118 ? 14.502 30.499 61.460 1.00 29.87 144 LYS B O 1
ATOM 2956 N N . SER B 1 119 ? 16.452 29.431 61.127 1.00 26.58 145 SER B N 1
ATOM 2957 C CA . SER B 1 119 ? 16.681 30.025 59.824 1.00 26.56 145 SER B CA 1
ATOM 2958 C C . SER B 1 119 ? 17.874 29.327 59.203 1.00 25.66 145 SER B C 1
ATOM 2959 O O . SER B 1 119 ? 18.546 28.502 59.836 1.00 23.37 145 SER B O 1
ATOM 2962 N N . VAL B 1 120 ? 18.138 29.696 57.950 1.00 24.08 146 VAL B N 1
ATOM 2963 C CA . VAL B 1 120 ? 19.276 29.145 57.241 1.00 25.29 146 VAL B CA 1
ATOM 2964 C C . VAL B 1 120 ? 20.571 29.444 57.986 1.00 25.00 146 VAL B C 1
ATOM 2965 O O . VAL B 1 120 ? 21.533 28.692 57.863 1.00 25.49 146 VAL B O 1
ATOM 2969 N N . ASP B 1 121 ? 20.599 30.499 58.801 1.00 26.11 147 ASP B N 1
ATOM 2970 C CA . ASP B 1 121 ? 21.817 30.848 59.519 1.00 27.99 147 ASP B CA 1
ATOM 2971 C C . ASP B 1 121 ? 22.182 29.806 60.577 1.00 27.80 147 ASP B C 1
ATOM 2972 O O . ASP B 1 121 ? 23.331 29.761 61.024 1.00 28.64 147 ASP B O 1
ATOM 2977 N N . ASP B 1 122 ? 21.243 28.967 60.980 1.00 28.01 148 ASP B N 1
ATOM 2978 C CA . ASP B 1 122 ? 21.468 27.947 62.000 1.00 27.21 148 ASP B CA 1
ATOM 2979 C C . ASP B 1 122 ? 21.889 26.594 61.424 1.00 27.46 148 ASP B C 1
ATOM 2980 O O . ASP B 1 122 ? 21.960 25.615 62.165 1.00 28.27 148 ASP B O 1
ATOM 2985 N N . LEU B 1 123 ? 22.118 26.501 60.127 1.00 24.55 149 LEU B N 1
ATOM 2986 C CA . LEU B 1 123 ? 22.614 25.278 59.523 1.00 26.36 149 LEU B CA 1
ATOM 2987 C C . LEU B 1 123 ? 24.136 25.302 59.496 1.00 29.77 149 LEU B C 1
ATOM 2988 O O . LEU B 1 123 ? 24.754 26.334 59.197 1.00 32.32 149 LEU B O 1
ATOM 2993 N N . ASN B 1 124 ? 24.738 24.164 59.815 1.00 28.56 150 ASN B N 1
ATOM 2994 C CA . ASN B 1 124 ? 26.181 24.094 60.000 1.00 29.93 150 ASN B CA 1
ATOM 2995 C C . ASN B 1 124 ? 26.601 22.629 59.897 1.00 31.60 150 ASN B C 1
ATOM 2996 O O . ASN B 1 124 ? 25.777 21.748 59.635 1.00 32.12 150 ASN B O 1
ATOM 3001 N N . ALA B 1 125 ? 27.886 22.363 60.157 1.00 33.37 151 ALA B N 1
ATOM 3002 C CA . ALA B 1 125 ? 28.422 21.016 60.010 1.00 34.47 151 ALA B CA 1
ATOM 3003 C C . ALA B 1 125 ? 27.726 19.999 60.900 1.00 35.63 151 ALA B C 1
ATOM 3004 O O . ALA B 1 125 ? 27.806 18.796 60.623 1.00 37.29 151 ALA B O 1
ATOM 3006 N N . SER B 1 126 ? 27.056 20.440 61.962 1.00 34.96 152 SER B N 1
ATOM 3007 C CA . SER B 1 126 ? 26.362 19.507 62.840 1.00 35.30 152 SER B CA 1
ATOM 3008 C C . SER B 1 126 ? 24.926 19.222 62.421 1.00 34.30 152 SER B C 1
ATOM 3009 O O . SER B 1 126 ? 24.294 18.348 63.028 1.00 34.97 152 SER B O 1
ATOM 3012 N N . THR B 1 127 ? 24.390 19.933 61.424 1.00 30.97 153 THR B N 1
ATOM 3013 C CA . THR B 1 127 ? 23.001 19.778 60.997 1.00 29.32 153 THR B CA 1
ATOM 3014 C C . THR B 1 127 ? 22.936 19.120 59.630 1.00 28.53 153 THR B C 1
ATOM 3015 O O . THR B 1 127 ? 23.708 19.460 58.728 1.00 30.13 153 THR B O 1
ATOM 3019 N N . THR B 1 128 ? 21.984 18.213 59.468 1.00 26.42 154 THR B N 1
ATOM 3020 C CA . THR B 1 128 ? 21.728 17.560 58.192 1.00 24.75 154 THR B CA 1
ATOM 3021 C C . THR B 1 128 ? 20.442 18.118 57.602 1.00 22.37 154 THR B C 1
ATOM 3022 O O . THR B 1 128 ? 19.402 18.101 58.262 1.00 21.55 154 THR B O 1
ATOM 3026 N N . VAL B 1 129 ? 20.506 18.586 56.356 1.00 21.26 155 VAL B N 1
ATOM 3027 C CA . VAL B 1 129 ? 19.352 19.133 55.654 1.00 20.55 155 VAL B CA 1
ATOM 3028 C C . VAL B 1 129 ? 18.915 18.148 54.581 1.00 21.86 155 VAL B C 1
ATOM 3029 O O . VAL B 1 129 ? 19.744 17.585 53.857 1.00 22.80 155 VAL B O 1
ATOM 3033 N N . LEU B 1 130 ? 17.613 17.948 54.481 1.00 20.27 156 LEU B N 1
ATOM 3034 C CA . LEU B 1 130 ? 17.032 17.034 53.512 1.00 21.87 156 LEU B CA 1
ATOM 3035 C C . LEU B 1 130 ? 16.604 17.816 52.285 1.00 20.69 156 LEU B C 1
ATOM 3036 O O . LEU B 1 130 ? 15.912 18.826 52.408 1.00 20.12 156 LEU B O 1
ATOM 3041 N N A ALA B 1 131 ? 16.953 17.315 51.093 0.49 21.88 157 ALA B N 1
ATOM 3042 N N B ALA B 1 131 ? 17.105 17.401 51.134 0.51 21.26 157 ALA B N 1
ATOM 3043 C CA A ALA B 1 131 ? 16.564 17.959 49.837 0.49 23.13 157 ALA B CA 1
ATOM 3044 C CA B ALA B 1 131 ? 16.712 17.976 49.867 0.51 22.07 157 ALA B CA 1
ATOM 3045 C C A ALA B 1 131 ? 16.267 16.905 48.768 0.49 25.45 157 ALA B C 1
ATOM 3046 C C B ALA B 1 131 ? 16.553 16.826 48.893 0.51 23.92 157 ALA B C 1
ATOM 3047 O O A ALA B 1 131 ? 16.512 15.711 48.965 0.49 26.47 157 ALA B O 1
ATOM 3048 O O B ALA B 1 131 ? 16.891 15.677 49.195 0.51 24.86 157 ALA B O 1
ATOM 3051 N N A VAL B 1 132 ? 15.748 17.359 47.616 0.49 26.24 158 VAL B N 1
ATOM 3052 N N B VAL B 1 132 ? 16.040 17.143 47.723 0.51 23.31 158 VAL B N 1
ATOM 3053 C CA A VAL B 1 132 ? 15.349 16.476 46.514 0.49 28.35 158 VAL B CA 1
ATOM 3054 C CA B VAL B 1 132 ? 15.852 16.142 46.682 0.51 23.91 158 VAL B CA 1
ATOM 3055 C C A VAL B 1 132 ? 16.112 16.833 45.236 0.49 28.86 158 VAL B C 1
ATOM 3056 C C B VAL B 1 132 ? 17.152 15.956 45.912 0.51 23.71 158 VAL B C 1
ATOM 3057 O O A VAL B 1 132 ? 16.381 18.004 44.952 0.49 27.34 158 VAL B O 1
ATOM 3058 O O B VAL B 1 132 ? 17.859 16.921 45.608 0.51 22.36 158 VAL B O 1
ATOM 3065 N N A LYS B 1 133 ? 16.437 15.816 44.447 0.49 30.90 159 LYS B N 1
ATOM 3066 N N B LYS B 1 133 ? 17.480 14.709 45.588 0.51 26.71 159 LYS B N 1
ATOM 3067 C CA A LYS B 1 133 ? 17.380 15.993 43.351 0.49 33.82 159 LYS B CA 1
ATOM 3068 C CA B LYS B 1 133 ? 18.719 14.454 44.871 0.51 30.34 159 LYS B CA 1
ATOM 3069 C C A LYS B 1 133 ? 16.723 16.581 42.106 0.49 33.34 159 LYS B C 1
ATOM 3070 C C B LYS B 1 133 ? 18.780 15.227 43.561 0.51 28.38 159 LYS B C 1
ATOM 3071 O O A LYS B 1 133 ? 15.547 16.350 41.827 0.49 32.68 159 LYS B O 1
ATOM 3072 O O B LYS B 1 133 ? 17.810 15.271 42.796 0.51 27.43 159 LYS B O 1
ATOM 3083 N N A GLY B 1 134 ? 17.516 17.347 41.352 0.49 33.20 160 GLY B N 1
ATOM 3084 N N B GLY B 1 134 ? 19.943 15.829 43.305 0.51 27.10 160 GLY B N 1
ATOM 3085 C CA A GLY B 1 134 ? 17.032 18.107 40.217 0.49 32.14 160 GLY B CA 1
ATOM 3086 C CA B GLY B 1 134 ? 20.194 16.574 42.089 0.51 25.87 160 GLY B CA 1
ATOM 3087 C C A GLY B 1 134 ? 16.565 19.508 40.536 0.49 31.83 160 GLY B C 1
ATOM 3088 C C B GLY B 1 134 ? 19.473 17.896 41.984 0.51 25.56 160 GLY B C 1
ATOM 3089 O O A GLY B 1 134 ? 16.309 20.289 39.605 0.49 33.12 160 GLY B O 1
ATOM 3090 O O B GLY B 1 134 ? 19.631 18.586 40.972 0.51 26.01 160 GLY B O 1
ATOM 3091 N N A SER B 1 135 ? 16.449 19.863 41.811 0.49 29.11 161 SER B N 1
ATOM 3092 N N B SER B 1 135 ? 18.687 18.263 42.987 0.51 24.70 161 SER B N 1
ATOM 3093 C CA A SER B 1 135 ? 15.926 21.170 42.180 0.49 27.59 161 SER B CA 1
ATOM 3094 C CA B SER B 1 135 ? 17.865 19.462 42.944 0.51 23.47 161 SER B CA 1
ATOM 3095 C C A SER B 1 135 ? 17.047 22.191 42.338 0.49 26.60 161 SER B C 1
ATOM 3096 C C B SER B 1 135 ? 18.723 20.716 43.039 0.51 22.09 161 SER B C 1
ATOM 3097 O O A SER B 1 135 ? 18.223 21.844 42.452 0.49 28.43 161 SER B O 1
ATOM 3098 O O B SER B 1 135 ? 19.837 20.692 43.580 0.51 22.49 161 SER B O 1
ATOM 3103 N N A THR B 1 136 ? 16.665 23.476 42.382 0.49 24.09 162 THR B N 1
ATOM 3104 N N B THR B 1 136 ? 18.177 21.838 42.544 0.51 21.47 162 THR B N 1
ATOM 3105 C CA A THR B 1 136 ? 17.633 24.484 42.779 0.49 23.52 162 THR B CA 1
ATOM 3106 C CA B THR B 1 136 ? 18.841 23.111 42.809 0.51 19.42 162 THR B CA 1
ATOM 3107 C C A THR B 1 136 ? 18.122 24.276 44.218 0.49 22.13 162 THR B C 1
ATOM 3108 C C B THR B 1 136 ? 18.754 23.469 44.283 0.51 19.04 162 THR B C 1
ATOM 3109 O O A THR B 1 136 ? 19.082 24.928 44.620 0.49 21.90 162 THR B O 1
ATOM 3110 O O B THR B 1 136 ? 19.664 24.107 44.816 0.51 18.76 162 THR B O 1
ATOM 3117 N N A SER B 1 137 ? 17.550 23.326 44.967 0.49 22.44 163 SER B N 1
ATOM 3118 N N B SER B 1 137 ? 17.678 23.059 44.958 0.51 20.32 163 SER B N 1
ATOM 3119 C CA A SER B 1 137 ? 17.561 23.405 46.429 0.49 21.30 163 SER B CA 1
ATOM 3120 C CA B SER B 1 137 ? 17.552 23.334 46.386 0.51 20.55 163 SER B CA 1
ATOM 3121 C C A SER B 1 137 ? 18.863 22.912 47.061 0.49 22.09 163 SER B C 1
ATOM 3122 C C B SER B 1 137 ? 18.776 22.845 47.142 0.51 21.88 163 SER B C 1
ATOM 3123 O O A SER B 1 137 ? 19.448 23.622 47.886 0.49 20.82 163 SER B O 1
ATOM 3124 O O B SER B 1 137 ? 19.255 23.514 48.065 0.51 20.56 163 SER B O 1
ATOM 3129 N N . ALA B 1 138 ? 19.305 21.683 46.750 1.00 23.80 164 ALA B N 1
ATOM 3130 C CA . ALA B 1 138 ? 20.509 21.170 47.401 1.00 27.23 164 ALA B CA 1
ATOM 3131 C C . ALA B 1 138 ? 21.691 22.064 47.078 1.00 28.86 164 ALA B C 1
ATOM 3132 O O . ALA B 1 138 ? 22.445 22.466 47.976 1.00 31.10 164 ALA B O 1
ATOM 3134 N N . ALA B 1 139 ? 21.793 22.489 45.824 1.00 30.80 165 ALA B N 1
ATOM 3135 C CA . ALA B 1 139 ? 22.859 23.411 45.451 1.00 32.36 165 ALA B CA 1
ATOM 3136 C C . ALA B 1 139 ? 22.730 24.744 46.184 1.00 31.66 165 ALA B C 1
ATOM 3137 O O . ALA B 1 139 ? 23.734 25.293 46.641 1.00 31.66 165 ALA B O 1
ATOM 3139 N N . ASN B 1 140 ? 21.510 25.282 46.315 1.00 28.57 166 ASN B N 1
ATOM 3140 C CA . ASN B 1 140 ? 21.355 26.545 47.035 1.00 26.94 166 ASN B CA 1
ATOM 3141 C C . ASN B 1 140 ? 21.738 26.410 48.504 1.00 26.83 166 ASN B C 1
ATOM 3142 O O . ASN B 1 140 ? 22.249 27.369 49.107 1.00 26.65 166 ASN B O 1
ATOM 3147 N N . ILE B 1 141 ? 21.464 25.257 49.117 1.00 27.11 167 ILE B N 1
ATOM 3148 C CA . ILE B 1 141 ? 21.897 25.075 50.499 1.00 28.33 167 ILE B CA 1
ATOM 3149 C C . ILE B 1 141 ? 23.409 25.103 50.581 1.00 29.77 167 ILE B C 1
ATOM 3150 O O . ILE B 1 141 ? 23.986 25.714 51.489 1.00 30.90 167 ILE B O 1
ATOM 3155 N N . ARG B 1 142 ? 24.081 24.416 49.658 1.00 31.42 168 ARG B N 1
ATOM 3156 C CA . ARG B 1 142 ? 25.531 24.363 49.741 1.00 33.79 168 ARG B CA 1
ATOM 3157 C C . ARG B 1 142 ? 26.136 25.754 49.636 1.00 33.07 168 ARG B C 1
ATOM 3158 O O . ARG B 1 142 ? 27.252 25.979 50.103 1.00 34.05 168 ARG B O 1
ATOM 3166 N N . GLN B 1 143 ? 25.407 26.705 49.073 1.00 32.10 169 GLN B N 1
ATOM 3167 C CA . GLN B 1 143 ? 25.863 28.083 49.038 1.00 31.90 169 GLN B CA 1
ATOM 3168 C C . GLN B 1 143 ? 25.491 28.860 50.297 1.00 31.53 169 GLN B C 1
ATOM 3169 O O . GLN B 1 143 ? 26.346 29.512 50.910 1.00 33.00 169 GLN B O 1
ATOM 3175 N N . HIS B 1 144 ? 24.222 28.792 50.704 1.00 30.35 170 HIS B N 1
ATOM 3176 C CA . HIS B 1 144 ? 23.764 29.616 51.815 1.00 31.49 170 HIS B CA 1
ATOM 3177 C C . HIS B 1 144 ? 24.047 28.983 53.171 1.00 32.01 170 HIS B C 1
ATOM 3178 O O . HIS B 1 144 ? 23.977 29.675 54.188 1.00 33.10 170 HIS B O 1
ATOM 3185 N N . ALA B 1 145 ? 24.360 27.688 53.196 1.00 30.83 171 ALA B N 1
ATOM 3186 C CA . ALA B 1 145 ? 24.725 26.965 54.413 1.00 32.24 171 ALA B CA 1
ATOM 3187 C C . ALA B 1 145 ? 25.875 26.029 54.066 1.00 33.65 171 ALA B C 1
ATOM 3188 O O . ALA B 1 145 ? 25.740 24.803 54.106 1.00 33.15 171 ALA B O 1
ATOM 3190 N N . PRO B 1 146 ? 27.033 26.591 53.711 1.00 36.72 172 PRO B N 1
ATOM 3191 C CA . PRO B 1 146 ? 28.086 25.781 53.077 1.00 37.96 172 PRO B CA 1
ATOM 3192 C C . PRO B 1 146 ? 28.651 24.686 53.960 1.00 38.49 172 PRO B C 1
ATOM 3193 O O . PRO B 1 146 ? 29.247 23.739 53.435 1.00 39.09 172 PRO B O 1
ATOM 3197 N N . ASP B 1 147 ? 28.486 24.779 55.275 1.00 37.86 173 ASP B N 1
ATOM 3198 C CA . ASP B 1 147 ? 28.971 23.762 56.194 1.00 39.56 173 ASP B CA 1
ATOM 3199 C C . ASP B 1 147 ? 27.945 22.675 56.461 1.00 37.64 173 ASP B C 1
ATOM 3200 O O . ASP B 1 147 ? 28.290 21.642 57.040 1.00 37.51 173 ASP B O 1
ATOM 3205 N N . ALA B 1 148 ? 26.695 22.889 56.070 1.00 35.26 174 ALA B N 1
ATOM 3206 C CA . ALA B 1 148 ? 25.650 21.928 56.370 1.00 34.00 174 ALA B CA 1
ATOM 3207 C C . ALA B 1 148 ? 25.893 20.612 55.653 1.00 33.62 174 ALA B C 1
ATOM 3208 O O . ALA B 1 148 ? 26.456 20.566 54.559 1.00 34.29 174 ALA B O 1
ATOM 3210 N N . LYS B 1 149 ? 25.455 19.538 56.286 1.00 34.59 175 LYS B N 1
ATOM 3211 C CA . LYS B 1 149 ? 25.439 18.230 55.659 1.00 35.67 175 LYS B CA 1
ATOM 3212 C C . LYS B 1 149 ? 24.121 18.097 54.917 1.00 34.70 175 LYS B C 1
ATOM 3213 O O . LYS B 1 149 ? 23.073 18.550 55.401 1.00 34.15 175 LYS B O 1
ATOM 3219 N N A ILE B 1 150 ? 24.175 17.517 53.723 0.56 34.34 176 ILE B N 1
ATOM 3220 N N B ILE B 1 150 ? 24.186 17.504 53.729 0.44 34.71 176 ILE B N 1
ATOM 3221 C CA A ILE B 1 150 ? 23.001 17.368 52.874 0.56 36.23 176 ILE B CA 1
ATOM 3222 C CA B ILE B 1 150 ? 23.034 17.344 52.853 0.44 36.24 176 ILE B CA 1
ATOM 3223 C C A ILE B 1 150 ? 22.765 15.887 52.627 0.56 37.79 176 ILE B C 1
ATOM 3224 C C B ILE B 1 150 ? 22.783 15.857 52.666 0.44 37.58 176 ILE B C 1
ATOM 3225 O O A ILE B 1 150 ? 23.678 15.171 52.202 0.56 39.04 176 ILE B O 1
ATOM 3226 O O B ILE B 1 150 ? 23.705 15.106 52.329 0.44 38.44 176 ILE B O 1
ATOM 3235 N N . LEU B 1 151 ? 21.545 15.436 52.902 1.00 37.88 177 LEU B N 1
ATOM 3236 C CA . LEU B 1 151 ? 21.081 14.100 52.544 1.00 39.52 177 LEU B CA 1
ATOM 3237 C C . LEU B 1 151 ? 20.063 14.320 51.437 1.00 40.93 177 LEU B C 1
ATOM 3238 O O . LEU B 1 151 ? 19.017 14.951 51.654 1.00 39.29 177 LEU B O 1
ATOM 3243 N N A GLU B 1 152 ? 20.376 13.821 50.249 0.39 42.79 178 GLU B N 1
ATOM 3244 N N B GLU B 1 152 ? 20.391 13.858 50.240 0.61 42.90 178 GLU B N 1
ATOM 3245 C CA A GLU B 1 152 ? 19.544 14.010 49.073 0.39 44.12 178 GLU B CA 1
ATOM 3246 C CA B GLU B 1 152 ? 19.531 14.028 49.082 0.61 44.13 178 GLU B CA 1
ATOM 3247 C C A GLU B 1 152 ? 18.695 12.762 48.866 0.39 42.32 178 GLU B C 1
ATOM 3248 C C B GLU B 1 152 ? 18.692 12.768 48.903 0.61 42.39 178 GLU B C 1
ATOM 3249 O O A GLU B 1 152 ? 19.224 11.646 48.838 0.39 43.61 178 GLU B O 1
ATOM 3250 O O B GLU B 1 152 ? 19.221 11.653 48.944 0.61 43.77 178 GLU B O 1
ATOM 3261 N N . LEU B 1 153 ? 17.384 12.949 48.746 1.00 39.47 179 LEU B N 1
ATOM 3262 C CA . LEU B 1 153 ? 16.433 11.851 48.633 1.00 37.03 179 LEU B CA 1
ATOM 3263 C C . LEU B 1 153 ? 15.768 11.901 47.259 1.00 34.41 179 LEU B C 1
ATOM 3264 O O . LEU B 1 153 ? 15.926 12.856 46.498 1.00 34.10 179 LEU B O 1
ATOM 3269 N N A GLU B 1 154 ? 15.015 10.841 46.947 0.43 34.20 180 GLU B N 1
ATOM 3270 N N B GLU B 1 154 ? 15.007 10.862 46.932 0.57 34.02 180 GLU B N 1
ATOM 3271 C CA A GLU B 1 154 ? 14.462 10.695 45.603 0.43 36.11 180 GLU B CA 1
ATOM 3272 C CA B GLU B 1 154 ? 14.514 10.764 45.566 0.57 35.97 180 GLU B CA 1
ATOM 3273 C C A GLU B 1 154 ? 13.403 11.748 45.308 0.43 33.93 180 GLU B C 1
ATOM 3274 C C B GLU B 1 154 ? 13.332 11.676 45.278 0.57 33.93 180 GLU B C 1
ATOM 3275 O O A GLU B 1 154 ? 13.319 12.247 44.180 0.43 35.05 180 GLU B O 1
ATOM 3276 O O B GLU B 1 154 ? 13.103 12.002 44.108 0.57 35.07 180 GLU B O 1
ATOM 3287 N N . ASN B 1 155 ? 12.572 12.080 46.293 1.00 31.52 181 ASN B N 1
ATOM 3288 C CA . ASN B 1 155 ? 11.388 12.902 46.060 1.00 29.50 181 ASN B CA 1
ATOM 3289 C C . ASN B 1 155 ? 10.977 13.567 47.373 1.00 27.07 181 ASN B C 1
ATOM 3290 O O . ASN B 1 155 ? 11.529 13.284 48.439 1.00 25.74 181 ASN B O 1
ATOM 3295 N N . TYR B 1 156 ? 9.965 14.434 47.283 1.00 25.97 182 TYR B N 1
ATOM 3296 C CA . TYR B 1 156 ? 9.538 15.170 48.466 1.00 25.34 182 TYR B CA 1
ATOM 3297 C C . TYR B 1 156 ? 8.997 14.234 49.529 1.00 25.77 182 TYR B C 1
ATOM 3298 O O . TYR B 1 156 ? 9.245 14.436 50.719 1.00 25.60 182 TYR B O 1
ATOM 3307 N N . ALA B 1 157 ? 8.225 13.222 49.123 1.00 28.54 183 ALA B N 1
ATOM 3308 C CA . ALA B 1 157 ? 7.657 12.296 50.095 1.00 28.33 183 ALA B CA 1
ATOM 3309 C C . ALA B 1 157 ? 8.752 11.631 50.910 1.00 27.85 183 ALA B C 1
ATOM 3310 O O . ALA B 1 157 ? 8.655 11.534 52.140 1.00 27.77 183 ALA B O 1
ATOM 3312 N N . GLU B 1 158 ? 9.815 11.178 50.235 1.00 27.65 184 GLU B N 1
ATOM 3313 C CA . GLU B 1 158 ? 10.933 10.529 50.919 1.00 27.99 184 GLU B CA 1
ATOM 3314 C C . GLU B 1 158 ? 11.661 11.518 51.816 1.00 24.20 184 GLU B C 1
ATOM 3315 O O . GLU B 1 158 ? 12.061 11.186 52.942 1.00 24.91 184 GLU B O 1
ATOM 3321 N N . ALA B 1 159 ? 11.856 12.746 51.317 1.00 24.73 185 ALA B N 1
ATOM 3322 C CA . ALA B 1 159 ? 12.497 13.780 52.113 1.00 22.49 185 ALA B CA 1
ATOM 3323 C C . ALA B 1 159 ? 11.690 14.079 53.362 1.00 21.32 185 ALA B C 1
ATOM 3324 O O . ALA B 1 159 ? 12.251 14.262 54.446 1.00 20.93 185 ALA B O 1
ATOM 3326 N N . PHE B 1 160 ? 10.364 14.115 53.242 1.00 22.41 186 PHE B N 1
ATOM 3327 C CA . PHE B 1 160 ? 9.554 14.427 54.414 1.00 23.17 186 PHE B CA 1
ATOM 3328 C C . PHE B 1 160 ? 9.507 13.273 55.419 1.00 23.57 186 PHE B C 1
ATOM 3329 O O . PHE B 1 160 ? 9.544 13.510 56.631 1.00 23.61 186 PHE B O 1
ATOM 3337 N N . THR B 1 161 ? 9.414 12.016 54.958 1.00 24.63 187 THR B N 1
ATOM 3338 C CA . THR B 1 161 ? 9.467 10.951 55.955 1.00 25.50 187 THR B CA 1
ATOM 3339 C C . THR B 1 161 ? 10.836 10.895 56.627 1.00 25.57 187 THR B C 1
ATOM 3340 O O . THR B 1 161 ? 10.915 10.586 57.817 1.00 27.09 187 THR B O 1
ATOM 3344 N N . ALA B 1 162 ? 11.913 11.241 55.909 1.00 23.74 188 ALA B N 1
ATOM 3345 C CA . ALA B 1 162 ? 13.221 11.309 56.546 1.00 23.53 188 ALA B CA 1
ATOM 3346 C C . ALA B 1 162 ? 13.240 12.392 57.615 1.00 23.03 188 ALA B C 1
ATOM 3347 O O . ALA B 1 162 ? 13.819 12.200 58.692 1.00 24.68 188 ALA B O 1
ATOM 3349 N N . LEU B 1 163 ? 12.581 13.523 57.353 1.00 23.36 189 LEU B N 1
ATOM 3350 C CA . LEU B 1 163 ? 12.467 14.555 58.381 1.00 22.92 189 LEU B CA 1
ATOM 3351 C C . LEU B 1 163 ? 11.681 14.027 59.575 1.00 24.08 189 LEU B C 1
ATOM 3352 O O . LEU B 1 163 ? 12.082 14.215 60.735 1.00 23.52 189 LEU B O 1
ATOM 3357 N N A GLN B 1 164 ? 10.573 13.325 59.301 0.68 24.81 190 GLN B N 1
ATOM 3358 N N B GLN B 1 164 ? 10.560 13.355 59.311 0.32 25.08 190 GLN B N 1
ATOM 3359 C CA A GLN B 1 164 ? 9.687 12.856 60.362 0.68 24.36 190 GLN B CA 1
ATOM 3360 C CA B GLN B 1 164 ? 9.723 12.877 60.403 0.32 25.32 190 GLN B CA 1
ATOM 3361 C C A GLN B 1 164 ? 10.398 11.875 61.288 0.68 24.99 190 GLN B C 1
ATOM 3362 C C B GLN B 1 164 ? 10.494 11.940 61.319 0.32 25.33 190 GLN B C 1
ATOM 3363 O O A GLN B 1 164 ? 10.152 11.874 62.499 0.68 26.17 190 GLN B O 1
ATOM 3364 O O B GLN B 1 164 ? 10.398 12.046 62.547 0.32 25.90 190 GLN B O 1
ATOM 3375 N N . SER B 1 165 ? 11.285 11.041 60.743 1.00 24.59 191 SER B N 1
ATOM 3376 C CA . SER B 1 165 ? 12.017 10.034 61.511 1.00 25.21 191 SER B CA 1
ATOM 3377 C C . SER B 1 165 ? 13.409 10.507 61.925 1.00 24.80 191 SER B C 1
ATOM 3378 O O . SER B 1 165 ? 14.238 9.691 62.356 1.00 25.13 191 SER B O 1
ATOM 3381 N N . GLY B 1 166 ? 13.679 11.812 61.817 1.00 23.92 192 GLY B N 1
ATOM 3382 C CA . GLY B 1 166 ? 14.867 12.359 62.437 1.00 24.27 192 GLY B CA 1
ATOM 3383 C C . GLY B 1 166 ? 16.137 12.085 61.690 1.00 27.32 192 GLY B C 1
ATOM 3384 O O . GLY B 1 166 ? 17.226 12.221 62.263 1.00 29.86 192 GLY B O 1
ATOM 3385 N N . GLN B 1 167 ? 16.033 11.688 60.421 1.00 26.56 193 GLN B N 1
ATOM 3386 C CA . GLN B 1 167 ? 17.214 11.403 59.624 1.00 27.57 193 GLN B CA 1
ATOM 3387 C C . GLN B 1 167 ? 17.886 12.676 59.168 1.00 27.03 193 GLN B C 1
ATOM 3388 O O . GLN B 1 167 ? 19.062 12.655 58.783 1.00 28.73 193 GLN B O 1
ATOM 3394 N N . GLY B 1 168 ? 17.132 13.773 59.169 1.00 26.48 194 GLY B N 1
ATOM 3395 C CA . GLY B 1 168 ? 17.695 15.090 58.982 1.00 26.29 194 GLY B CA 1
ATOM 3396 C C . GLY B 1 168 ? 17.065 16.024 59.991 1.00 24.84 194 GLY B C 1
ATOM 3397 O O . GLY B 1 168 ? 16.069 15.686 60.640 1.00 24.87 194 GLY B O 1
ATOM 3398 N N . ASP B 1 169 ? 17.669 17.212 60.112 1.00 22.64 195 ASP B N 1
ATOM 3399 C CA . ASP B 1 169 ? 17.225 18.217 61.057 1.00 22.41 195 ASP B CA 1
ATOM 3400 C C . ASP B 1 169 ? 16.284 19.232 60.426 1.00 21.46 195 ASP B C 1
ATOM 3401 O O . ASP B 1 169 ? 15.528 19.890 61.152 1.00 23.98 195 ASP B O 1
ATOM 3406 N N . ALA B 1 170 ? 16.314 19.364 59.099 1.00 18.64 196 ALA B N 1
ATOM 3407 C CA . ALA B 1 170 ? 15.494 20.332 58.385 1.00 17.27 196 ALA B CA 1
ATOM 3408 C C . ALA B 1 170 ? 15.307 19.838 56.966 1.00 17.27 196 ALA B C 1
ATOM 3409 O O . ALA B 1 170 ? 16.163 19.130 56.435 1.00 19.03 196 ALA B O 1
ATOM 3419 N N . THR B 1 172 ? 14.401 21.219 53.017 1.00 15.22 198 THR B N 1
ATOM 3420 C CA . THR B 1 172 ? 14.401 22.439 52.219 1.00 15.50 198 THR B CA 1
ATOM 3421 C C . THR B 1 172 ? 13.882 22.202 50.808 1.00 16.36 198 THR B C 1
ATOM 3422 O O . THR B 1 172 ? 14.152 21.164 50.189 1.00 19.09 198 THR B O 1
ATOM 3426 N N . THR B 1 173 ? 13.076 23.162 50.340 1.00 16.09 199 THR B N 1
ATOM 3427 C CA . THR B 1 173 ? 12.660 23.316 48.951 1.00 16.94 199 THR B CA 1
ATOM 3428 C C . THR B 1 173 ? 11.873 24.620 48.955 1.00 17.43 199 THR B C 1
ATOM 3429 O O . THR B 1 173 ? 12.029 25.416 49.893 1.00 15.88 199 THR B O 1
ATOM 3433 N N . ASP B 1 174 ? 11.083 24.884 47.926 1.00 17.64 200 ASP B N 1
ATOM 3434 C CA . ASP B 1 174 ? 10.445 26.186 47.836 1.00 18.62 200 ASP B CA 1
ATOM 3435 C C . ASP B 1 174 ? 9.401 26.331 48.935 1.00 19.58 200 ASP B C 1
ATOM 3436 O O . ASP B 1 174 ? 8.697 25.375 49.271 1.00 19.59 200 ASP B O 1
ATOM 3441 N N . ASN B 1 175 ? 9.266 27.550 49.458 1.00 18.83 201 ASN B N 1
ATOM 3442 C CA . ASN B 1 175 ? 8.297 27.803 50.517 1.00 19.27 201 ASN B CA 1
ATOM 3443 C C . ASN B 1 175 ? 6.894 27.317 50.166 1.00 20.37 201 ASN B C 1
ATOM 3444 O O . ASN B 1 175 ? 6.242 26.663 50.990 1.00 21.64 201 ASN B O 1
ATOM 3449 N N . ALA B 1 176 ? 6.429 27.583 48.940 1.00 22.04 202 ALA B N 1
ATOM 3450 C CA . ALA B 1 176 ? 5.061 27.217 48.563 1.00 22.46 202 ALA B CA 1
ATOM 3451 C C . ALA B 1 176 ? 4.877 25.710 48.535 1.00 22.86 202 ALA B C 1
ATOM 3452 O O . ALA B 1 176 ? 3.766 25.216 48.771 1.00 25.22 202 ALA B O 1
ATOM 3454 N N . ILE B 1 177 ? 5.944 24.978 48.217 1.00 22.76 203 ILE B N 1
ATOM 3455 C CA . ILE B 1 177 ? 5.888 23.524 48.228 1.00 23.37 203 ILE B CA 1
ATOM 3456 C C . ILE B 1 177 ? 5.865 23.011 49.656 1.00 24.51 203 ILE B C 1
ATOM 3457 O O . ILE B 1 177 ? 5.077 22.117 49.991 1.00 26.55 203 ILE B O 1
ATOM 3462 N N . LEU B 1 178 ? 6.701 23.596 50.525 1.00 23.31 204 LEU B N 1
ATOM 3463 C CA . LEU B 1 178 ? 6.727 23.193 51.929 1.00 23.99 204 LEU B CA 1
ATOM 3464 C C . LEU B 1 178 ? 5.396 23.473 52.597 1.00 28.61 204 LEU B C 1
ATOM 3465 O O . LEU B 1 178 ? 4.974 22.719 53.477 1.00 29.63 204 LEU B O 1
ATOM 3470 N N . LEU B 1 179 ? 4.734 24.568 52.211 1.00 31.80 205 LEU B N 1
ATOM 3471 C CA . LEU B 1 179 ? 3.382 24.814 52.704 1.00 36.62 205 LEU B CA 1
ATOM 3472 C C . LEU B 1 179 ? 2.453 23.662 52.363 1.00 36.45 205 LEU B C 1
ATOM 3473 O O . LEU B 1 179 ? 1.633 23.262 53.191 1.00 35.79 205 LEU B O 1
ATOM 3478 N N . GLY B 1 180 ? 2.540 23.141 51.132 1.00 36.40 206 GLY B N 1
ATOM 3479 C CA . GLY B 1 180 ? 1.731 21.992 50.759 1.00 35.53 206 GLY B CA 1
ATOM 3480 C C . GLY B 1 180 ? 1.971 20.804 51.660 1.00 36.44 206 GLY B C 1
ATOM 3481 O O . GLY B 1 180 ? 1.080 19.966 51.850 1.00 38.68 206 GLY B O 1
ATOM 3482 N N . ILE B 1 181 ? 3.157 20.734 52.251 1.00 36.37 207 ILE B N 1
ATOM 3483 C CA . ILE B 1 181 ? 3.497 19.675 53.191 1.00 36.32 207 ILE B CA 1
ATOM 3484 C C . ILE B 1 181 ? 3.113 20.046 54.621 1.00 36.25 207 ILE B C 1
ATOM 3485 O O . ILE B 1 181 ? 2.663 19.194 55.387 1.00 40.10 207 ILE B O 1
ATOM 3490 N N . ALA B 1 182 ? 3.289 21.305 55.025 1.00 37.13 208 ALA B N 1
ATOM 3491 C CA . ALA B 1 182 ? 3.012 21.669 56.414 1.00 38.74 208 ALA B CA 1
ATOM 3492 C C . ALA B 1 182 ? 1.517 21.696 56.703 1.00 41.94 208 ALA B C 1
ATOM 3493 O O . ALA B 1 182 ? 1.102 21.432 57.839 1.00 41.59 208 ALA B O 1
ATOM 3495 N N . ASP B 1 183 ? 0.696 22.032 55.706 0.81 45.08 209 ASP B N 1
ATOM 3496 C CA . ASP B 1 183 ? -0.747 21.906 55.890 0.81 49.03 209 ASP B CA 1
ATOM 3497 C C . ASP B 1 183 ? -1.130 20.464 56.205 0.81 50.48 209 ASP B C 1
ATOM 3498 O O . ASP B 1 183 ? -2.047 20.214 56.994 0.81 51.65 209 ASP B O 1
ATOM 3503 N N . GLU B 1 184 ? -0.433 19.496 55.609 0.88 50.74 210 GLU B N 1
ATOM 3504 C CA . GLU B 1 184 ? -0.741 18.101 55.891 0.88 51.49 210 GLU B CA 1
ATOM 3505 C C . GLU B 1 184 ? -0.194 17.628 57.232 0.88 49.20 210 GLU B C 1
ATOM 3506 O O . GLU B 1 184 ? -0.621 16.578 57.716 0.88 48.15 210 GLU B O 1
ATOM 3512 N N . ASN B 1 185 ? 0.746 18.350 57.838 1.00 47.68 211 ASN B N 1
ATOM 3513 C CA . ASN B 1 185 ? 1.500 17.810 58.970 1.00 47.04 211 ASN B CA 1
ATOM 3514 C C . ASN B 1 185 ? 1.744 18.871 60.033 1.00 46.50 211 ASN B C 1
ATOM 3515 O O . ASN B 1 185 ? 2.788 19.534 60.051 1.00 45.28 211 ASN B O 1
ATOM 3520 N N . PRO B 1 186 ? 0.818 19.008 60.985 1.00 47.91 212 PRO B N 1
ATOM 3521 C CA . PRO B 1 186 ? 0.864 20.143 61.924 1.00 47.69 212 PRO B CA 1
ATOM 3522 C C . PRO B 1 186 ? 2.014 20.113 62.932 1.00 45.38 212 PRO B C 1
ATOM 3523 O O . PRO B 1 186 ? 2.220 21.121 63.617 1.00 46.82 212 PRO B O 1
ATOM 3527 N N . GLU B 1 187 ? 2.762 19.019 63.055 0.92 40.89 213 GLU B N 1
ATOM 3528 C CA . GLU B 1 187 ? 3.914 19.016 63.947 0.92 38.83 213 GLU B CA 1
ATOM 3529 C C . GLU B 1 187 ? 5.102 19.780 63.377 0.92 33.93 213 GLU B C 1
ATOM 3530 O O . GLU B 1 187 ? 6.125 19.898 64.066 0.92 33.44 213 GLU B O 1
ATOM 3536 N N . TYR B 1 188 ? 4.997 20.267 62.140 1.00 30.56 214 TYR B N 1
ATOM 3537 C CA . TYR B 1 188 ? 6.105 20.867 61.407 1.00 28.63 214 TYR B CA 1
ATOM 3538 C C . TYR B 1 188 ? 5.722 22.266 60.952 1.00 29.03 214 TYR B C 1
ATOM 3539 O O . TYR B 1 188 ? 4.548 22.549 60.709 1.00 29.39 214 TYR B O 1
ATOM 3548 N N . GLU B 1 189 ? 6.722 23.142 60.841 1.00 26.37 215 GLU B N 1
ATOM 3549 C CA . GLU B 1 189 ? 6.453 24.517 60.435 1.00 26.18 215 GLU B CA 1
ATOM 3550 C C . GLU B 1 189 ? 7.606 25.039 59.592 1.00 24.45 215 GLU B C 1
ATOM 3551 O O . GLU B 1 189 ? 8.756 24.581 59.704 1.00 24.44 215 GLU B O 1
ATOM 3557 N N . LEU B 1 190 ? 7.291 26.031 58.760 1.00 23.84 216 LEU B N 1
ATOM 3558 C CA . LEU B 1 190 ? 8.333 26.802 58.083 1.00 24.98 216 LEU B CA 1
ATOM 3559 C C . LEU B 1 190 ? 8.980 27.759 59.076 1.00 24.74 216 LEU B C 1
ATOM 3560 O O . LEU B 1 190 ? 8.308 28.312 59.955 1.00 26.69 216 LEU B O 1
ATOM 3565 N N . VAL B 1 191 ? 10.298 27.914 58.975 1.00 24.78 217 VAL B N 1
ATOM 3566 C CA . VAL B 1 191 ? 11.028 28.814 59.863 1.00 25.34 217 VAL B CA 1
ATOM 3567 C C . VAL B 1 191 ? 12.007 29.620 59.036 1.00 26.87 217 VAL B C 1
ATOM 3568 O O . VAL B 1 191 ? 12.634 29.099 58.101 1.00 27.00 217 VAL B O 1
ATOM 3572 N N . GLY B 1 192 ? 12.154 30.889 59.408 1.00 26.76 218 GLY B N 1
ATOM 3573 C CA . GLY B 1 192 ? 13.181 31.747 58.857 1.00 26.41 218 GLY B CA 1
ATOM 3574 C C . GLY B 1 192 ? 12.860 32.411 57.540 1.00 25.71 218 GLY B C 1
ATOM 3575 O O . GLY B 1 192 ? 13.781 32.931 56.895 1.00 26.37 218 GLY B O 1
ATOM 3576 N N . GLY B 1 193 ? 11.601 32.417 57.102 1.00 24.54 219 GLY B N 1
ATOM 3577 C CA . GLY B 1 193 ? 11.364 33.155 55.853 1.00 23.29 219 GLY B CA 1
ATOM 3578 C C . GLY B 1 193 ? 11.975 32.452 54.646 1.00 22.78 219 GLY B C 1
ATOM 3579 O O . GLY B 1 193 ? 12.049 31.213 54.595 1.00 24.20 219 GLY B O 1
ATOM 3580 N N . THR B 1 194 ? 12.434 33.243 53.663 1.00 20.44 220 THR B N 1
ATOM 3581 C CA . THR B 1 194 ? 13.051 32.667 52.469 1.00 18.93 220 THR B CA 1
ATOM 3582 C C . THR B 1 194 ? 14.471 33.183 52.329 1.00 17.22 220 THR B C 1
ATOM 3583 O O . THR B 1 194 ? 14.778 34.307 52.734 1.00 19.39 220 THR B O 1
ATOM 3587 N N . PHE B 1 195 ? 15.347 32.372 51.740 1.00 15.72 221 PHE B N 1
ATOM 3588 C CA . PHE B 1 195 ? 16.724 32.811 51.551 1.00 16.12 221 PHE B CA 1
ATOM 3589 C C . PHE B 1 195 ? 17.153 32.768 50.088 1.00 14.50 221 PHE B C 1
ATOM 3590 O O . PHE B 1 195 ? 18.330 33.012 49.786 1.00 15.28 221 PHE B O 1
ATOM 3598 N N . THR B 1 196 ? 16.222 32.493 49.174 1.00 14.86 222 THR B N 1
ATOM 3599 C CA . THR B 1 196 ? 16.438 32.730 47.757 1.00 14.54 222 THR B CA 1
ATOM 3600 C C . THR B 1 196 ? 15.177 33.337 47.166 1.00 14.74 222 THR B C 1
ATOM 3601 O O . THR B 1 196 ? 14.105 33.324 47.785 1.00 15.24 222 THR B O 1
ATOM 3605 N N . ASN B 1 197 ? 15.290 33.832 45.934 1.00 14.32 223 ASN B N 1
ATOM 3606 C CA . ASN B 1 197 ? 14.106 34.083 45.119 1.00 13.94 223 ASN B CA 1
ATOM 3607 C C . ASN B 1 197 ? 13.977 32.965 44.099 1.00 14.31 223 ASN B C 1
ATOM 3608 O O . ASN B 1 197 ? 14.966 32.583 43.476 1.00 15.31 223 ASN B O 1
ATOM 3613 N N . GLU B 1 198 ? 12.765 32.430 43.938 1.00 14.67 224 GLU B N 1
ATOM 3614 C CA . GLU B 1 198 ? 12.508 31.329 43.003 1.00 15.09 224 GLU B CA 1
ATOM 3615 C C . GLU B 1 198 ? 11.339 31.731 42.124 1.00 14.51 224 GLU B C 1
ATOM 3616 O O . GLU B 1 198 ? 10.208 31.293 42.351 1.00 15.53 224 GLU B O 1
ATOM 3622 N N . PRO B 1 199 ? 11.572 32.580 41.124 1.00 12.84 225 PRO B N 1
ATOM 3623 C CA . PRO B 1 199 ? 10.479 32.948 40.198 1.00 12.40 225 PRO B CA 1
ATOM 3624 C C . PRO B 1 199 ? 10.181 31.804 39.237 1.00 12.36 225 PRO B C 1
ATOM 3625 O O . PRO B 1 199 ? 11.077 31.331 38.530 1.00 14.99 225 PRO B O 1
ATOM 3629 N N . TYR B 1 200 ? 8.933 31.343 39.210 1.00 12.42 226 TYR B N 1
ATOM 3630 C CA . TYR B 1 200 ? 8.594 30.240 38.318 1.00 11.69 226 TYR B CA 1
ATOM 3631 C C . TYR B 1 200 ? 8.262 30.748 36.921 1.00 12.20 226 TYR B C 1
ATOM 3632 O O . TYR B 1 200 ? 7.545 31.746 36.758 1.00 12.86 226 TYR B O 1
ATOM 3641 N N . GLY B 1 201 ? 8.756 30.022 35.918 1.00 13.07 227 GLY B N 1
ATOM 3642 C CA . GLY B 1 201 ? 8.393 30.270 34.539 1.00 13.46 227 GLY B CA 1
ATOM 3643 C C . GLY B 1 201 ? 7.934 28.989 33.872 1.00 13.89 227 GLY B C 1
ATOM 3644 O O . GLY B 1 201 ? 8.141 27.882 34.382 1.00 14.82 227 GLY B O 1
ATOM 3645 N N . ILE B 1 202 ? 7.261 29.159 32.735 1.00 13.72 228 ILE B N 1
ATOM 3646 C CA . ILE B 1 202 ? 6.896 28.035 31.874 1.00 13.77 228 ILE B CA 1
ATOM 3647 C C . ILE B 1 202 ? 8.034 27.809 30.899 1.00 14.70 228 ILE B C 1
ATOM 3648 O O . ILE B 1 202 ? 8.418 28.723 30.169 1.00 15.11 228 ILE B O 1
ATOM 3653 N N . ALA B 1 203 ? 8.576 26.582 30.864 1.00 15.71 229 ALA B N 1
ATOM 3654 C CA . ALA B 1 203 ? 9.693 26.310 29.985 1.00 16.89 229 ALA B CA 1
ATOM 3655 C C . ALA B 1 203 ? 9.206 25.745 28.660 1.00 17.27 229 ALA B C 1
ATOM 3656 O O . ALA B 1 203 ? 8.352 24.856 28.626 1.00 18.96 229 ALA B O 1
ATOM 3658 N N . ILE B 1 204 ? 9.790 26.250 27.578 1.00 18.00 230 ILE B N 1
ATOM 3659 C CA . ILE B 1 204 ? 9.470 25.856 26.215 1.00 18.27 230 ILE B CA 1
ATOM 3660 C C . ILE B 1 204 ? 10.783 25.545 25.496 1.00 19.58 230 ILE B C 1
ATOM 3661 O O . ILE B 1 204 ? 11.814 26.180 25.755 1.00 20.09 230 ILE B O 1
ATOM 3666 N N . ASN B 1 205 ? 10.785 24.514 24.653 1.00 21.76 231 ASN B N 1
ATOM 3667 C CA . ASN B 1 205 ? 12.039 24.176 23.987 1.00 24.31 231 ASN B CA 1
ATOM 3668 C C . ASN B 1 205 ? 12.508 25.340 23.118 1.00 24.53 231 ASN B C 1
ATOM 3669 O O . ASN B 1 205 ? 11.710 26.166 22.658 1.00 25.03 231 ASN B O 1
ATOM 3674 N N . LYS B 1 206 ? 13.816 25.397 22.895 1.00 25.53 232 LYS B N 1
ATOM 3675 C CA . LYS B 1 206 ? 14.373 26.310 21.914 1.00 25.54 232 LYS B CA 1
ATOM 3676 C C . LYS B 1 206 ? 13.763 26.049 20.538 1.00 26.73 232 LYS B C 1
ATOM 3677 O O . LYS B 1 206 ? 13.432 24.911 20.180 1.00 29.30 232 LYS B O 1
ATOM 3683 N N . GLY B 1 207 ? 13.612 27.121 19.763 1.00 27.03 233 GLY B N 1
ATOM 3684 C CA . GLY B 1 207 ? 13.112 27.008 18.409 1.00 25.65 233 GLY B CA 1
ATOM 3685 C C . GLY B 1 207 ? 11.608 26.928 18.324 1.00 26.39 233 GLY B C 1
ATOM 3686 O O . GLY B 1 207 ? 11.068 26.500 17.295 1.00 28.37 233 GLY B O 1
ATOM 3687 N N . GLN B 1 208 ? 10.915 27.309 19.394 1.00 24.69 234 GLN B N 1
ATOM 3688 C CA . GLN B 1 208 ? 9.458 27.315 19.461 1.00 24.43 234 GLN B CA 1
ATOM 3689 C C . GLN B 1 208 ? 8.962 28.724 19.767 1.00 25.36 234 GLN B C 1
ATOM 3690 O O . GLN B 1 208 ? 8.070 28.934 20.599 1.00 25.00 234 GLN B O 1
ATOM 3696 N N . GLU B 1 209 ? 9.556 29.714 19.097 1.00 26.66 235 GLU B N 1
ATOM 3697 C CA . GLU B 1 209 ? 9.312 31.101 19.480 1.00 25.67 235 GLU B CA 1
ATOM 3698 C C . GLU B 1 209 ? 7.864 31.521 19.261 1.00 25.27 235 GLU B C 1
ATOM 3699 O O . GLU B 1 209 ? 7.344 32.351 20.019 1.00 25.37 235 GLU B O 1
ATOM 3705 N N . ASN B 1 210 ? 7.186 30.968 18.254 1.00 24.00 236 ASN B N 1
ATOM 3706 C CA . ASN B 1 210 ? 5.791 31.354 18.055 1.00 24.44 236 ASN B CA 1
ATOM 3707 C C . ASN B 1 210 ? 4.920 30.847 19.194 1.00 23.87 236 ASN B C 1
ATOM 3708 O O . ASN B 1 210 ? 4.026 31.564 19.656 1.00 23.60 236 ASN B O 1
ATOM 3713 N N . PHE B 1 211 ? 5.178 29.621 19.677 1.00 22.79 237 PHE B N 1
ATOM 3714 C CA . PHE B 1 211 ? 4.429 29.103 20.824 1.00 20.20 237 PHE B CA 1
ATOM 3715 C C . PHE B 1 211 ? 4.757 29.889 22.092 1.00 20.61 237 PHE B C 1
ATOM 3716 O O . PHE B 1 211 ? 3.860 30.224 22.879 1.00 20.52 237 PHE B O 1
ATOM 3724 N N . LEU B 1 212 ? 6.035 30.218 22.288 1.00 19.86 238 LEU B N 1
ATOM 3725 C CA . LEU B 1 212 ? 6.428 31.035 23.437 1.00 19.01 238 LEU B CA 1
ATOM 3726 C C . LEU B 1 212 ? 5.678 32.366 23.445 1.00 19.43 238 LEU B C 1
ATOM 3727 O O . LEU B 1 212 ? 5.144 32.786 24.481 1.00 19.54 238 LEU B O 1
ATOM 3732 N N A LYS B 1 213 ? 5.622 33.040 22.291 0.55 20.42 239 LYS B N 1
ATOM 3733 N N B LYS B 1 213 ? 5.618 33.036 22.292 0.45 20.50 239 LYS B N 1
ATOM 3734 C CA A LYS B 1 213 ? 4.883 34.296 22.197 0.55 21.86 239 LYS B CA 1
ATOM 3735 C CA B LYS B 1 213 ? 4.884 34.294 22.206 0.45 21.69 239 LYS B CA 1
ATOM 3736 C C A LYS B 1 213 ? 3.409 34.096 22.522 0.55 20.80 239 LYS B C 1
ATOM 3737 C C B LYS B 1 213 ? 3.408 34.094 22.526 0.45 20.97 239 LYS B C 1
ATOM 3738 O O A LYS B 1 213 ? 2.799 34.935 23.195 0.55 20.24 239 LYS B O 1
ATOM 3739 O O B LYS B 1 213 ? 2.796 34.929 23.203 0.45 20.76 239 LYS B O 1
ATOM 3750 N N . ALA B 1 214 ? 2.824 32.990 22.047 1.00 19.51 240 ALA B N 1
ATOM 3751 C CA . ALA B 1 214 ? 1.427 32.684 22.351 1.00 18.63 240 ALA B CA 1
ATOM 3752 C C . ALA B 1 214 ? 1.204 32.478 23.850 1.00 18.01 240 ALA B C 1
ATOM 3753 O O . ALA B 1 214 ? 0.189 32.925 24.396 1.00 18.50 240 ALA B O 1
ATOM 3755 N N . VAL B 1 215 ? 2.116 31.766 24.520 1.00 16.69 241 VAL B N 1
ATOM 3756 C CA . VAL B 1 215 ? 1.993 31.558 25.961 1.00 16.60 241 VAL B CA 1
ATOM 3757 C C . VAL B 1 215 ? 2.094 32.884 26.704 1.00 17.60 241 VAL B C 1
ATOM 3758 O O . VAL B 1 215 ? 1.312 33.155 27.630 1.00 17.86 241 VAL B O 1
ATOM 3762 N N . ASN B 1 216 ? 3.038 33.736 26.305 1.00 17.09 242 ASN B N 1
ATOM 3763 C CA . ASN B 1 216 ? 3.158 35.026 26.994 1.00 15.54 242 ASN B CA 1
ATOM 3764 C C . ASN B 1 216 ? 1.941 35.908 26.760 1.00 16.33 242 ASN B C 1
ATOM 3765 O O . ASN B 1 216 ? 1.501 36.615 27.674 1.00 17.96 242 ASN B O 1
ATOM 3770 N N . GLN B 1 217 ? 1.384 35.870 25.548 1.00 16.85 243 GLN B N 1
ATOM 3771 C CA . GLN B 1 217 ? 0.182 36.638 25.269 1.00 18.70 243 GLN B CA 1
ATOM 3772 C C . GLN B 1 217 ? -0.988 36.124 26.090 1.00 18.56 243 GLN B C 1
ATOM 3773 O O . GLN B 1 217 ? -1.792 36.909 26.600 1.00 18.95 243 GLN B O 1
ATOM 3779 N N . ALA B 1 218 ? -1.100 34.799 26.217 1.00 17.85 244 ALA B N 1
ATOM 3780 C CA . ALA B 1 218 ? -2.145 34.201 27.042 1.00 17.94 244 ALA B CA 1
ATOM 3781 C C . ALA B 1 218 ? -2.042 34.680 28.486 1.00 17.82 244 ALA B C 1
ATOM 3782 O O . ALA B 1 218 ? -3.042 35.096 29.085 1.00 16.51 244 ALA B O 1
ATOM 3784 N N . LEU B 1 219 ? -0.824 34.650 29.054 1.00 16.68 245 LEU B N 1
ATOM 3785 C CA . LEU B 1 219 ? -0.623 35.146 30.414 1.00 15.63 245 LEU B CA 1
ATOM 3786 C C . LEU B 1 219 ? -1.001 36.612 30.522 1.00 17.27 245 LEU B C 1
ATOM 3787 O O . LEU B 1 219 ? -1.668 37.012 31.480 1.00 17.52 245 LEU B O 1
ATOM 3792 N N A GLU B 1 220 ? -0.569 37.430 29.556 0.54 18.48 246 GLU B N 1
ATOM 3793 N N B GLU B 1 220 ? -0.594 37.428 29.547 0.46 19.08 246 GLU B N 1
ATOM 3794 C CA A GLU B 1 220 ? -0.960 38.842 29.541 0.54 20.53 246 GLU B CA 1
ATOM 3795 C CA B GLU B 1 220 ? -0.961 38.845 29.577 0.46 21.53 246 GLU B CA 1
ATOM 3796 C C A GLU B 1 220 ? -2.474 38.994 29.629 0.54 20.75 246 GLU B C 1
ATOM 3797 C C B GLU B 1 220 ? -2.475 39.030 29.598 0.46 21.13 246 GLU B C 1
ATOM 3798 O O A GLU B 1 220 ? -2.990 39.773 30.434 0.54 21.86 246 GLU B O 1
ATOM 3799 O O B GLU B 1 220 ? -2.992 39.882 30.326 0.46 22.09 246 GLU B O 1
ATOM 3810 N N . GLU B 1 221 ? -3.198 38.245 28.802 1.00 19.40 247 GLU B N 1
ATOM 3811 C CA . GLU B 1 221 ? -4.652 38.340 28.779 1.00 20.25 247 GLU B CA 1
ATOM 3812 C C . GLU B 1 221 ? -5.255 37.908 30.112 1.00 19.31 247 GLU B C 1
ATOM 3813 O O . GLU B 1 221 ? -6.236 38.505 30.577 1.00 20.14 247 GLU B O 1
ATOM 3827 N N . HIS B 1 223 ? -3.800 38.037 33.121 1.00 18.76 249 HIS B N 1
ATOM 3828 C CA . HIS B 1 223 ? -3.580 39.121 34.073 1.00 19.50 249 HIS B CA 1
ATOM 3829 C C . HIS B 1 223 ? -4.508 40.293 33.812 1.00 21.89 249 HIS B C 1
ATOM 3830 O O . HIS B 1 223 ? -4.946 40.957 34.760 1.00 25.22 249 HIS B O 1
ATOM 3837 N N . ALA B 1 224 ? -4.835 40.554 32.545 1.00 23.17 250 ALA B N 1
ATOM 3838 C CA . ALA B 1 224 ? -5.660 41.716 32.272 1.00 25.39 250 ALA B CA 1
ATOM 3839 C C . ALA B 1 224 ? -7.105 41.473 32.673 1.00 25.99 250 ALA B C 1
ATOM 3840 O O . ALA B 1 224 ? -7.794 42.415 33.071 1.00 29.09 250 ALA B O 1
ATOM 3842 N N . ASP B 1 225 ? -7.597 40.243 32.594 1.00 24.41 251 ASP B N 1
ATOM 3843 C CA . ASP B 1 225 ? -9.018 40.022 32.818 1.00 24.44 251 ASP B CA 1
ATOM 3844 C C . ASP B 1 225 ? -9.328 39.331 34.135 1.00 25.49 251 ASP B C 1
ATOM 3845 O O . ASP B 1 225 ? -10.493 39.035 34.404 1.00 26.92 251 ASP B O 1
ATOM 3850 N N . GLY B 1 226 ? -8.333 39.123 34.990 1.00 25.06 252 GLY B N 1
ATOM 3851 C CA . GLY B 1 226 ? -8.596 38.579 36.298 1.00 23.87 252 GLY B CA 1
ATOM 3852 C C . GLY B 1 226 ? -8.599 37.071 36.376 1.00 21.70 252 GLY B C 1
ATOM 3853 O O . GLY B 1 226 ? -8.849 36.525 37.465 1.00 22.14 252 GLY B O 1
ATOM 3854 N N . THR B 1 227 ? -8.371 36.381 35.255 1.00 20.53 253 THR B N 1
ATOM 3855 C CA . THR B 1 227 ? -8.298 34.929 35.284 1.00 18.81 253 THR B CA 1
ATOM 3856 C C . THR B 1 227 ? -7.133 34.466 36.134 1.00 17.55 253 THR B C 1
ATOM 3857 O O . THR B 1 227 ? -7.264 33.525 36.927 1.00 18.15 253 THR B O 1
ATOM 3861 N N . TYR B 1 228 ? -5.975 35.109 35.973 1.00 15.31 254 TYR B N 1
ATOM 3862 C CA . TYR B 1 228 ? -4.835 34.771 36.819 1.00 15.46 254 TYR B CA 1
ATOM 3863 C C . TYR B 1 228 ? -5.187 34.940 38.291 1.00 16.48 254 TYR B C 1
ATOM 3864 O O . TYR B 1 228 ? -4.936 34.044 39.121 1.00 16.73 254 TYR B O 1
ATOM 3873 N N . ASP B 1 229 ? -5.770 36.095 38.636 1.00 17.13 255 ASP B N 1
ATOM 3874 C CA . ASP B 1 229 ? -6.057 36.387 40.036 1.00 19.31 255 ASP B CA 1
ATOM 3875 C C . ASP B 1 229 ? -7.041 35.375 40.619 1.00 19.96 255 ASP B C 1
ATOM 3876 O O . ASP B 1 229 ? -6.876 34.933 41.763 1.00 19.70 255 ASP B O 1
ATOM 3881 N N . LYS B 1 230 ? -8.042 34.954 39.831 1.00 19.29 256 LYS B N 1
ATOM 3882 C CA . LYS B 1 230 ? -8.989 33.959 40.318 1.00 19.12 256 LYS B CA 1
ATOM 3883 C C . LYS B 1 230 ? -8.284 32.636 40.617 1.00 18.84 256 LYS B C 1
ATOM 3884 O O . LYS B 1 230 ? -8.545 31.994 41.643 1.00 19.89 256 LYS B O 1
ATOM 3890 N N . ILE B 1 231 ? -7.400 32.203 39.714 1.00 16.51 257 ILE B N 1
ATOM 3891 C CA . ILE B 1 231 ? -6.686 30.941 39.919 1.00 16.62 257 ILE B CA 1
ATOM 3892 C C . ILE B 1 231 ? -5.758 31.037 41.131 1.00 17.68 257 ILE B C 1
ATOM 3893 O O . ILE B 1 231 ? -5.659 30.094 41.941 1.00 17.41 257 ILE B O 1
ATOM 3898 N N . TYR B 1 232 ? -5.069 32.174 41.279 1.00 16.80 258 TYR B N 1
ATOM 3899 C CA . TYR B 1 232 ? -4.214 32.388 42.443 1.00 17.17 258 TYR B CA 1
ATOM 3900 C C . TYR B 1 232 ? -5.025 32.306 43.741 1.00 19.11 258 TYR B C 1
ATOM 3901 O O . TYR B 1 232 ? -4.611 31.643 44.701 1.00 20.16 258 TYR B O 1
ATOM 3910 N N A GLN B 1 233 ? -6.194 32.964 43.770 0.53 18.33 259 GLN B N 1
ATOM 3911 N N B GLN B 1 233 ? -6.178 32.984 43.792 0.47 19.45 259 GLN B N 1
ATOM 3912 C CA A GLN B 1 233 ? -7.043 32.982 44.961 0.53 20.06 259 GLN B CA 1
ATOM 3913 C CA B GLN B 1 233 ? -6.997 32.954 45.003 0.47 21.67 259 GLN B CA 1
ATOM 3914 C C A GLN B 1 233 ? -7.582 31.600 45.312 0.53 20.36 259 GLN B C 1
ATOM 3915 C C B GLN B 1 233 ? -7.457 31.539 45.335 0.47 20.90 259 GLN B C 1
ATOM 3916 O O A GLN B 1 233 ? -7.846 31.320 46.486 0.53 21.86 259 GLN B O 1
ATOM 3917 O O B GLN B 1 233 ? -7.530 31.167 46.511 0.47 21.28 259 GLN B O 1
ATOM 3928 N N . LYS B 1 234 ? -7.767 30.734 44.312 1.00 18.94 260 LYS B N 1
ATOM 3929 C CA . LYS B 1 234 ? -8.241 29.374 44.556 1.00 19.84 260 LYS B CA 1
ATOM 3930 C C . LYS B 1 234 ? -7.223 28.556 45.339 1.00 20.93 260 LYS B C 1
ATOM 3931 O O . LYS B 1 234 ? -7.590 27.807 46.257 1.00 23.30 260 LYS B O 1
ATOM 3937 N N . TRP B 1 235 ? -5.941 28.694 45.001 1.00 19.79 261 TRP B N 1
ATOM 3938 C CA . TRP B 1 235 ? -4.891 27.842 45.557 1.00 20.65 261 TRP B CA 1
ATOM 3939 C C . TRP B 1 235 ? -4.145 28.458 46.737 1.00 21.79 261 TRP B C 1
ATOM 3940 O O . TRP B 1 235 ? -3.681 27.713 47.605 1.00 22.55 261 TRP B O 1
ATOM 3951 N N . PHE B 1 236 ? -4.039 29.785 46.809 1.00 20.02 262 PHE B N 1
ATOM 3952 C CA . PHE B 1 236 ? -3.260 30.466 47.848 1.00 19.52 262 PHE B CA 1
ATOM 3953 C C . PHE B 1 236 ? -4.077 31.562 48.523 1.00 22.20 262 PHE B C 1
ATOM 3954 O O . PHE B 1 236 ? -3.645 32.719 48.606 1.00 22.84 262 PHE B O 1
ATOM 3962 N N . PRO B 1 237 ? -5.244 31.219 49.071 1.00 23.14 263 PRO B N 1
ATOM 3963 C CA . PRO B 1 237 ? -6.136 32.265 49.590 1.00 25.77 263 PRO B CA 1
ATOM 3964 C C . PRO B 1 237 ? -5.566 33.036 50.769 1.00 27.83 263 PRO B C 1
ATOM 3965 O O . PRO B 1 237 ? -5.954 34.192 50.980 1.00 31.80 263 PRO B O 1
ATOM 3969 N N . ASN B 1 238 ? -4.648 32.454 51.537 1.00 26.49 264 ASN B N 1
ATOM 3970 C CA . ASN B 1 238 ? -4.114 33.123 52.718 1.00 29.17 264 ASN B CA 1
ATOM 3971 C C . ASN B 1 238 ? -2.629 33.432 52.598 1.00 29.26 264 ASN B C 1
ATOM 3972 O O . ASN B 1 238 ? -1.999 33.790 53.602 1.00 30.91 264 ASN B O 1
ATOM 3977 N N . GLU B 1 239 ? -2.054 33.306 51.403 1.00 27.35 265 GLU B N 1
ATOM 3978 C CA . GLU B 1 239 ? -0.635 33.563 51.186 1.00 28.36 265 GLU B CA 1
ATOM 3979 C C . GLU B 1 239 ? -0.515 34.532 50.016 1.00 26.82 265 GLU B C 1
ATOM 3980 O O . GLU B 1 239 ? -0.778 34.166 48.866 1.00 28.53 265 GLU B O 1
ATOM 3986 N N . THR B 1 240 ? -0.103 35.752 50.308 1.00 25.62 266 THR B N 1
ATOM 3987 C CA . THR B 1 240 ? -0.133 36.822 49.324 1.00 27.09 266 THR B CA 1
ATOM 3988 C C . THR B 1 240 ? 1.164 36.965 48.521 1.00 22.29 266 THR B C 1
ATOM 3989 O O . THR B 1 240 ? 1.122 37.493 47.402 1.00 21.69 266 THR B O 1
ATOM 3993 N N A GLU B 1 241 ? 2.305 36.498 49.048 0.72 20.81 267 GLU B N 1
ATOM 3994 N N B GLU B 1 241 ? 2.297 36.489 49.051 0.28 21.18 267 GLU B N 1
ATOM 3995 C CA A GLU B 1 241 ? 3.599 36.900 48.506 0.72 18.42 267 GLU B CA 1
ATOM 3996 C CA B GLU B 1 241 ? 3.601 36.884 48.527 0.28 19.85 267 GLU B CA 1
ATOM 3997 C C A GLU B 1 241 ? 3.962 36.232 47.188 0.72 17.95 267 GLU B C 1
ATOM 3998 C C B GLU B 1 241 ? 3.949 36.239 47.192 0.28 18.39 267 GLU B C 1
ATOM 3999 O O A GLU B 1 241 ? 4.823 36.750 46.466 0.72 18.99 267 GLU B O 1
ATOM 4000 O O B GLU B 1 241 ? 4.780 36.784 46.458 0.28 18.99 267 GLU B O 1
ATOM 4011 N N . GLY B 1 242 ? 3.357 35.094 46.865 1.00 16.36 268 GLY B N 1
ATOM 4012 C CA . GLY B 1 242 ? 3.705 34.435 45.630 1.00 15.16 268 GLY B CA 1
ATOM 4013 C C . GLY B 1 242 ? 3.035 35.020 44.408 1.00 14.22 268 GLY B C 1
ATOM 4014 O O . GLY B 1 242 ? 3.404 34.684 43.286 1.00 15.14 268 GLY B O 1
ATOM 4015 N N . LYS B 1 243 ? 2.042 35.877 44.607 1.00 14.02 269 LYS B N 1
ATOM 4016 C CA . LYS B 1 243 ? 1.293 36.435 43.498 1.00 13.91 269 LYS B CA 1
ATOM 4017 C C . LYS B 1 243 ? 2.131 37.386 42.658 1.00 13.22 269 LYS B C 1
ATOM 4018 O O . LYS B 1 243 ? 2.782 38.295 43.187 1.00 15.89 269 LYS B O 1
ATOM 4024 N N . VAL B 1 244 ? 2.045 37.213 41.344 1.00 13.01 270 VAL B N 1
ATOM 4025 C CA . VAL B 1 244 ? 2.567 38.169 40.378 1.00 12.37 270 VAL B CA 1
ATOM 4026 C C . VAL B 1 244 ? 1.466 39.189 40.107 1.00 13.43 270 VAL B C 1
ATOM 4027 O O . VAL B 1 244 ? 0.403 38.844 39.580 1.00 16.76 270 VAL B O 1
ATOM 4031 N N A GLU B 1 245 ? 1.741 40.451 40.413 0.52 15.66 271 GLU B N 1
ATOM 4032 N N B GLU B 1 245 ? 1.692 40.432 40.525 0.48 15.64 271 GLU B N 1
ATOM 4033 C CA A GLU B 1 245 ? 0.760 41.514 40.184 0.52 17.25 271 GLU B CA 1
ATOM 4034 C CA B GLU B 1 245 ? 0.636 41.445 40.493 0.48 17.48 271 GLU B CA 1
ATOM 4035 C C A GLU B 1 245 ? 0.680 42.007 38.732 0.52 20.39 271 GLU B C 1
ATOM 4036 C C B GLU B 1 245 ? 0.648 42.264 39.199 0.48 20.62 271 GLU B C 1
ATOM 4037 O O A GLU B 1 245 ? 1.603 41.884 37.912 0.52 21.31 271 GLU B O 1
ATOM 4038 O O B GLU B 1 245 ? 1.686 42.476 38.564 0.48 22.55 271 GLU B O 1
#

Foldseek 3Di:
DQVLVVCLVVLEFEEEEACPFPQAWDDVVPHIDHLLVLLVLLLSCLSRNPSRYYHYDYDDPVCVLVCQQVVVGFKYSYFADDPVCVVWWDWAPFFWKWFKFKKAFPVQPDFALVVQELVFEEEDAPPDPWQVVSCVSHVNHHYDHDHDDVVSVVCRVVPVGGMIDIPLRVVSVCVVPVRMDIHHPHDGIGGGTMIGGPPNVVVSVSSNVSVVVVVVCSSVVSCCVSCVPDCPTGDD/DLPAPLVVCVPVLEFEEEEACPFPQAWDDVVPHIDHLLVLLQVLLSCLLRNDPRYYHYDYDDPVCPLVCQQVPVGFKYRYFADDPVCVVWWDWAPFFWKWFKFKKAFPPAPDFGLVPAALVFEEEEAPPDVFQVVSCVSHVHHHYDHHHDPVVSVVCRVVPVGGMIDIPLRVVSVCVVPVRMDIHHPGDGIGGGTMTGGPNNVVVSVSSNVSVVVVVPCSSVVSCCVRCVPPDPTGDD

CATH classification: 3.40.190.10 (+1 more: 3.40.190.10)

B-factor: mean 25.79, std 9.6, range [8.46, 61.97]

Sequence (474 aa):
EDILERSKSTNEIIWGVKYDTRLFGDIESRTVQGFDVDIAKAITKKILGDNGKTEEFVEVTSKTRIPLLKNGNIDAIIATTITDERKKQVDFSDVYFDAGQALLVKKGSQIKSVDDLNASTTVVLAVKGSTSAANIRRQHAPDAKILELEENYAEAFTALQSGQGDATTDNAILLLGIADDENPEEYELLVGGTFTNEPYGIAINKGQENFLKAVNQALEEHADGTYDKIYQKWFPNEETEGKVEANEEDILERSKSTNEEIIWGVKYDTRRLFGDIEESRTVQGFDVDIAKAITKKILGDNGKTTEEFVEVTSKTRIPLLKNGNIDAIIATTITDEERKKQQVDFSDVYFDDAGQALLVKKGSQIKSVDDLNASTTVLAAVVKKGGSSTTSSAANIRQHAPDAKIILEELEENYAEAFTALQQSGQGDATTDNAILLGIADENPEYELVGGTFTNEPYGIAINKGQENFLKKAVNQALEEEHADGTYDKIYQQKWFPNETEEGKVEE

Organism: Enterococcus faecium (strain ATCC BAA-472 / TX0016 / DO) (NCBI:txid333849)

Solvent-accessible surface area: 21417 Å² total

Radius of gyration: 23.05 Å; Cα contacts (8 Å, |Δi|>4): 1013; chains: 2; bounding box: 44×59×61 Å